Protein AF-W6KY19-F1 (afdb_monomer)

Mean predicted aligned error: 22.1 Å

Secondary structure (DSSP, 8-state):
--------PPP-----HHHHHHHHHHHHHHHHHHHHHHHHHHHHHHHHHHHHHHHHHHHHHHHHHHHHHHHHHHHHHHHHHHHHHHHHHHHHHHHHHHHHHHHHHHHHHHHHHHHHHHHHHHHHHHHHHHHHHHHHHHHHHHHHHHHHHHHHHHHHHHHHHHHHHHHHHHHHHHHHHHHHHHTTS--------------PPP---------------PPPPP-------PPPP-------------------------------TTSSHHHHHHHHHHHHHHHHHHHHHHTT----------------------------------------------------------------------------------PPPP--------------------------------PPPP----HHHHHHHHHHHHHHHHHHHHHHHHHHHHTT-TTS-HHHHHHHHHHHHHHHHHHHHHHHHHHHHHHHHHHHHHHHHHHHHHHHHHHHHHHHHHHHHHHHH--

Nearest PDB structures (foldseek):
  5xg2-assembly1_A  TM=6.863E-01  e=1.486E+00  Pyrococcus yayanosii CH1
  7aqo-assembly1_J  TM=6.180E-01  e=1.079E+00  Saccharomyces cerevisiae S288C
  8q72-assembly1_B  TM=9.058E-01  e=6.473E+00  Escherichia coli
  3j96-assembly1_M  TM=3.853E-01  e=3.203E+00  Rattus norvegicus

Solvent-accessible surface area (backbone atoms only — not comparable to full-atom values): 34194 Å² total; per-residue (Å²): 141,86,78,92,77,81,93,74,84,81,78,87,70,89,70,60,68,67,60,53,51,53,53,50,51,50,52,52,50,53,49,50,52,50,52,51,53,52,51,52,52,51,49,53,50,52,52,51,52,51,52,51,52,53,50,50,54,51,51,50,52,50,52,52,50,52,53,50,51,53,52,50,51,53,51,51,53,51,51,51,51,50,50,55,51,49,53,52,51,53,50,51,50,52,49,53,55,48,51,53,50,51,50,54,48,51,54,50,51,54,50,50,54,54,51,52,52,53,48,54,50,51,54,48,51,52,52,50,50,56,48,50,54,51,52,49,54,50,51,52,52,52,52,50,53,52,53,47,52,53,50,52,53,54,49,51,52,50,50,55,50,50,52,52,51,52,54,52,49,52,51,53,52,50,50,52,52,50,55,61,56,56,75,74,65,86,85,89,86,88,85,77,90,83,87,88,79,94,72,83,76,78,78,78,75,71,81,73,76,74,75,74,78,77,80,74,80,72,79,79,71,86,80,73,79,80,76,79,82,73,80,84,80,88,77,76,88,79,79,81,79,80,84,84,87,78,89,85,79,90,82,80,87,81,88,75,90,79,92,78,82,90,76,80,91,75,75,54,58,67,56,51,49,53,53,50,51,59,54,56,70,48,48,65,55,55,52,36,61,75,66,72,56,78,79,84,75,74,79,81,76,83,77,91,77,89,82,88,89,86,85,91,84,89,87,83,89,87,85,89,84,86,89,88,89,84,84,88,86,88,86,85,90,85,90,81,89,86,85,87,85,88,86,82,89,83,87,82,84,86,87,86,89,83,90,82,88,83,89,81,90,82,85,83,88,78,89,79,82,91,86,80,91,77,85,83,80,82,87,81,89,79,92,75,91,80,87,82,87,82,91,80,86,86,82,88,83,90,82,81,89,80,92,75,94,68,85,81,67,86,73,77,76,74,84,82,83,49,70,68,61,53,51,51,52,51,49,52,51,49,52,54,44,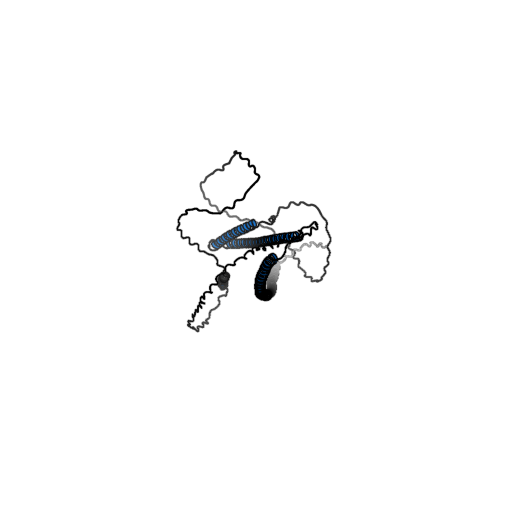52,52,50,52,50,54,44,50,52,42,56,54,44,62,72,41,91,85,50,64,52,66,62,41,53,51,51,44,55,54,49,50,57,50,46,53,55,50,51,52,51,44,53,52,51,50,53,52,49,51,52,50,52,51,51,52,52,52,53,52,51,53,56,47,52,52,51,53,49,54,49,51,52,50,52,51,52,52,52,55,48,61,74,68,58,131

Radius of gyration: 62.79 Å; Cα contacts (8 Å, |Δi|>4): 42; chains: 1; bounding box: 159×84×212 Å

Structure (mmCIF, N/CA/C/O backbone):
data_AF-W6KY19-F1
#
_entry.id   AF-W6KY19-F1
#
loop_
_atom_site.group_PDB
_atom_site.id
_atom_site.type_symbol
_atom_site.label_atom_id
_atom_site.label_alt_id
_atom_site.label_comp_id
_atom_site.label_asym_id
_atom_site.label_entity_id
_atom_site.label_seq_id
_atom_site.pdbx_PDB_ins_code
_atom_site.Cartn_x
_atom_site.Cartn_y
_atom_site.Cartn_z
_atom_site.occupancy
_atom_site.B_iso_or_equiv
_atom_site.auth_seq_id
_atom_site.auth_comp_id
_atom_site.auth_asym_id
_atom_site.auth_atom_id
_atom_site.pdbx_PDB_model_num
ATOM 1 N N . MET A 1 1 ? 85.596 5.664 -49.144 1.00 41.06 1 MET A N 1
ATOM 2 C CA . MET A 1 1 ? 85.785 4.363 -49.823 1.00 41.06 1 MET A CA 1
ATOM 3 C C . MET A 1 1 ? 84.733 4.260 -50.902 1.00 41.06 1 MET A C 1
ATOM 5 O O . MET A 1 1 ? 83.583 4.473 -50.563 1.00 41.06 1 MET A O 1
ATOM 9 N N . SER A 1 2 ? 84.958 3.996 -52.175 1.00 38.09 2 SER A N 1
ATOM 10 C CA . SER A 1 2 ? 86.095 3.784 -53.085 1.00 38.09 2 SER A CA 1
ATOM 11 C C . SER A 1 2 ? 85.360 3.776 -54.453 1.00 38.09 2 SER A C 1
ATOM 13 O O . SER A 1 2 ? 84.241 3.285 -54.511 1.00 38.09 2 SER A O 1
ATOM 15 N N . SER A 1 3 ? 85.767 4.368 -55.565 1.00 40.44 3 SER A N 1
ATOM 16 C CA . SER A 1 3 ? 87.090 4.575 -56.118 1.00 40.44 3 SER A CA 1
ATOM 17 C C . SER A 1 3 ? 87.011 5.669 -57.183 1.00 40.44 3 SER A C 1
ATOM 19 O O . SER A 1 3 ? 86.040 5.770 -57.930 1.00 40.44 3 SER A O 1
ATOM 21 N N . VAL A 1 4 ? 88.089 6.439 -57.262 1.00 53.94 4 VAL A N 1
ATOM 22 C CA . VAL A 1 4 ? 88.536 7.168 -58.451 1.00 53.94 4 VAL A CA 1
ATOM 23 C C . VAL A 1 4 ? 88.621 6.188 -59.626 1.00 53.94 4 VAL A C 1
ATOM 25 O O . VAL A 1 4 ? 89.247 5.144 -59.475 1.00 53.94 4 VAL A O 1
ATOM 28 N N . ASN A 1 5 ? 88.025 6.512 -60.776 1.00 44.50 5 ASN A N 1
ATOM 29 C CA . ASN A 1 5 ? 88.327 5.840 -62.040 1.00 44.50 5 ASN A CA 1
ATOM 30 C C . ASN A 1 5 ? 88.237 6.827 -63.216 1.00 44.50 5 ASN A C 1
ATOM 32 O O . ASN A 1 5 ? 87.161 7.207 -63.660 1.00 44.50 5 ASN A O 1
ATOM 36 N N . SER A 1 6 ? 89.424 7.230 -63.672 1.00 44.03 6 SER A N 1
ATOM 37 C CA . SER A 1 6 ? 89.871 7.153 -65.068 1.00 44.03 6 SER A CA 1
ATOM 38 C C . SER A 1 6 ? 88.976 7.767 -66.151 1.00 44.03 6 SER A C 1
ATOM 40 O O . SER A 1 6 ? 88.195 7.079 -66.805 1.00 44.03 6 SER A O 1
ATOM 42 N N . ASN A 1 7 ? 89.225 9.048 -66.440 1.00 48.41 7 ASN A N 1
ATOM 43 C CA . ASN A 1 7 ? 88.909 9.670 -67.725 1.00 48.41 7 ASN A CA 1
ATOM 44 C C . ASN A 1 7 ? 89.622 8.909 -68.857 1.00 48.41 7 ASN A C 1
ATOM 46 O O . ASN A 1 7 ? 90.838 9.017 -69.011 1.00 48.41 7 ASN A O 1
ATOM 50 N N . SER A 1 8 ? 88.856 8.158 -69.647 1.00 47.75 8 SER A N 1
ATOM 51 C CA . SER A 1 8 ? 89.265 7.649 -70.956 1.00 47.75 8 SER A CA 1
ATOM 52 C C . SER A 1 8 ? 88.534 8.453 -72.031 1.00 47.75 8 SER A C 1
ATOM 54 O O . SER A 1 8 ? 87.312 8.574 -72.030 1.00 47.75 8 SER A O 1
ATOM 56 N N . THR A 1 9 ? 89.309 9.080 -72.907 1.00 47.78 9 THR A N 1
ATOM 57 C CA . THR A 1 9 ? 88.851 9.829 -74.078 1.00 47.78 9 THR A CA 1
ATOM 58 C C . THR A 1 9 ? 88.222 8.872 -75.100 1.00 47.78 9 THR A C 1
ATOM 60 O O . THR A 1 9 ? 88.868 7.890 -75.474 1.00 47.78 9 THR A O 1
ATOM 63 N N . PRO A 1 10 ? 86.990 9.124 -75.581 1.00 53.34 10 PRO A N 1
ATOM 64 C CA . PRO A 1 10 ? 86.347 8.261 -76.560 1.00 53.34 10 PRO A CA 1
ATOM 65 C C . PRO A 1 10 ? 86.959 8.498 -77.943 1.00 53.34 10 PRO A C 1
ATOM 67 O O . PRO A 1 10 ? 86.952 9.606 -78.478 1.00 53.34 10 PRO A O 1
ATOM 70 N N . SER A 1 11 ? 87.492 7.435 -78.533 1.00 43.56 11 SER A N 1
ATOM 71 C CA . SER A 1 11 ? 87.758 7.365 -79.965 1.00 43.56 11 SER A CA 1
ATOM 72 C C . SER A 1 11 ? 86.411 7.427 -80.693 1.00 43.56 11 SER A C 1
ATOM 74 O O . SER A 1 11 ? 85.545 6.582 -80.474 1.00 43.56 11 SER A O 1
ATOM 76 N N . HIS A 1 12 ? 86.216 8.451 -81.529 1.00 54.09 12 HIS A N 1
ATOM 77 C CA . HIS A 1 12 ? 85.042 8.609 -82.391 1.00 54.09 12 HIS A CA 1
ATOM 78 C C . HIS A 1 12 ? 85.000 7.485 -83.438 1.00 54.09 12 HIS A C 1
ATOM 80 O O . HIS A 1 12 ? 8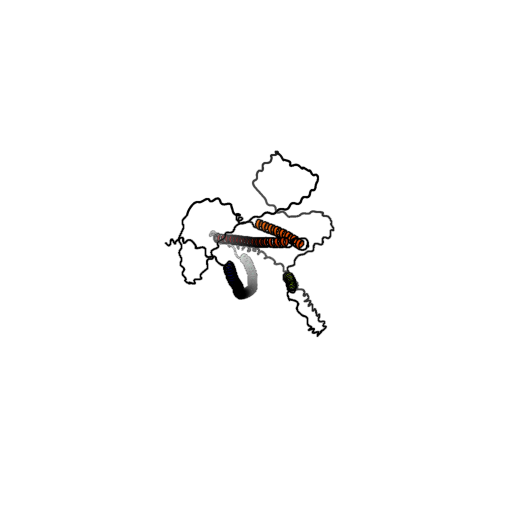5.475 7.626 -84.561 1.00 54.09 12 HIS A O 1
ATOM 86 N N . SER A 1 13 ? 84.431 6.349 -83.041 1.00 50.03 13 SER A N 1
ATOM 87 C CA . SER A 1 13 ? 83.858 5.364 -83.951 1.00 50.03 13 SER A CA 1
ATOM 88 C C . SER A 1 13 ? 82.675 6.018 -84.672 1.00 50.03 13 SER A C 1
ATOM 90 O O . SER A 1 13 ? 81.789 6.574 -84.021 1.00 50.03 13 SER A O 1
ATOM 92 N N . THR A 1 14 ? 82.659 5.998 -86.005 1.00 56.50 14 THR A N 1
ATOM 93 C CA . THR A 1 14 ? 81.477 6.335 -86.813 1.00 56.50 14 THR A CA 1
ATOM 94 C C . THR A 1 14 ? 80.406 5.271 -86.568 1.00 56.50 14 THR A C 1
ATOM 96 O O . THR A 1 14 ? 80.317 4.289 -87.302 1.00 56.50 14 THR A O 1
ATOM 99 N N . VAL A 1 15 ? 79.651 5.423 -85.479 1.00 59.41 15 VAL A N 1
ATOM 100 C CA . VAL A 1 15 ? 78.511 4.561 -85.157 1.00 59.41 15 VAL A CA 1
ATOM 101 C C . VAL A 1 15 ? 77.422 4.824 -86.193 1.00 59.41 15 VAL A C 1
ATOM 103 O O . VAL A 1 15 ? 77.078 5.972 -86.466 1.00 59.41 15 VAL A O 1
ATOM 106 N N . ASP A 1 16 ? 76.918 3.751 -86.797 1.00 76.88 16 ASP A N 1
ATOM 107 C CA . ASP A 1 16 ? 75.827 3.796 -87.764 1.00 76.88 16 ASP A CA 1
ATOM 108 C C . ASP A 1 16 ? 74.540 4.298 -87.068 1.00 76.88 16 ASP A C 1
ATOM 110 O O . ASP A 1 16 ? 74.047 3.625 -86.153 1.00 76.88 16 ASP A O 1
ATOM 114 N N . PRO A 1 17 ? 73.980 5.463 -87.449 1.00 84.44 17 PRO A N 1
ATOM 115 C CA . PRO A 1 17 ? 72.833 6.077 -86.769 1.00 84.44 17 PRO A CA 1
ATOM 116 C C . PRO A 1 17 ? 71.576 5.193 -86.759 1.00 84.44 17 PRO A C 1
ATOM 118 O O . PRO A 1 17 ? 70.728 5.327 -85.874 1.00 84.44 17 PRO A O 1
ATOM 121 N N . LEU A 1 18 ? 71.450 4.255 -87.705 1.00 88.50 18 LEU A N 1
ATOM 122 C CA . LEU A 1 18 ? 70.349 3.289 -87.715 1.00 88.50 18 LEU A CA 1
ATOM 123 C C . LEU A 1 18 ? 70.457 2.282 -86.563 1.00 88.50 18 LEU A C 1
ATOM 125 O O . LEU A 1 18 ? 69.445 1.929 -85.956 1.00 88.50 18 LEU A O 1
ATOM 129 N N . SER A 1 19 ? 71.674 1.855 -86.214 1.00 88.44 19 SER A N 1
ATOM 130 C CA . SER A 1 19 ? 71.900 0.940 -85.091 1.00 88.44 19 SER A CA 1
ATOM 131 C C . SER A 1 19 ? 71.541 1.590 -83.753 1.00 88.44 19 SER A C 1
ATOM 133 O O . SER A 1 19 ? 70.992 0.924 -82.875 1.00 88.44 19 SER A O 1
ATOM 135 N N . GLU A 1 20 ? 71.825 2.883 -83.590 1.00 90.50 20 GLU A N 1
ATOM 136 C CA . GLU A 1 20 ? 71.476 3.636 -82.381 1.00 90.50 20 GLU A CA 1
ATOM 137 C C . GLU A 1 20 ? 69.956 3.805 -82.239 1.00 90.50 20 GLU A C 1
ATOM 139 O O . GLU A 1 20 ? 69.402 3.589 -81.159 1.00 90.50 20 GLU A O 1
ATOM 144 N N . LEU A 1 21 ? 69.253 4.101 -83.338 1.00 92.75 21 LEU A N 1
ATOM 145 C CA . LEU A 1 21 ? 67.792 4.191 -83.338 1.00 92.75 21 LEU A CA 1
ATOM 146 C C . LEU A 1 21 ? 67.136 2.842 -83.014 1.00 92.75 21 LEU A C 1
ATOM 148 O O . LEU A 1 21 ? 66.199 2.800 -82.217 1.00 92.75 21 LEU A O 1
ATOM 152 N N . HIS A 1 22 ? 67.649 1.736 -83.563 1.00 94.56 22 HIS A N 1
ATOM 153 C CA . HIS A 1 22 ? 67.177 0.393 -83.216 1.00 94.56 22 HIS A CA 1
ATOM 154 C C . HIS A 1 22 ? 67.435 0.037 -81.747 1.00 94.56 22 HIS A C 1
ATOM 156 O O . HIS A 1 22 ? 66.554 -0.531 -81.102 1.00 94.56 22 HIS A O 1
ATOM 162 N N . ALA A 1 23 ? 68.602 0.388 -81.197 1.00 93.31 23 ALA A N 1
ATOM 163 C CA . ALA A 1 23 ? 68.895 0.188 -79.779 1.00 93.31 23 ALA A CA 1
ATOM 164 C C . ALA A 1 23 ? 67.945 1.000 -78.884 1.00 93.31 23 ALA A C 1
ATOM 166 O O . ALA A 1 23 ? 67.423 0.480 -77.900 1.00 93.31 23 ALA A O 1
ATOM 167 N N . ARG A 1 24 ? 67.653 2.251 -79.261 1.00 95.81 24 ARG A N 1
ATOM 168 C CA . ARG A 1 24 ? 66.701 3.104 -78.542 1.00 95.81 24 ARG A CA 1
ATOM 169 C C . ARG A 1 24 ? 65.267 2.586 -78.625 1.00 95.81 24 ARG A C 1
ATOM 171 O O . ARG A 1 24 ? 64.552 2.656 -77.633 1.00 95.81 24 ARG A O 1
ATOM 178 N N . LEU A 1 25 ? 64.848 2.064 -79.777 1.00 97.12 25 LEU A N 1
ATOM 179 C CA . LEU A 1 25 ? 63.514 1.490 -79.949 1.00 97.12 25 LEU A CA 1
ATOM 180 C C . LEU A 1 25 ? 63.333 0.255 -79.058 1.00 97.12 25 LEU A C 1
ATOM 182 O O . LEU A 1 25 ? 62.350 0.198 -78.329 1.00 97.12 25 LEU A O 1
ATOM 186 N N . ARG A 1 26 ? 64.326 -0.645 -79.007 1.00 96.69 26 ARG A N 1
ATOM 187 C CA . ARG A 1 26 ? 64.324 -1.777 -78.062 1.00 96.69 26 ARG A CA 1
ATOM 188 C C . ARG A 1 26 ? 64.304 -1.321 -76.604 1.00 96.69 26 ARG A C 1
ATOM 190 O O . ARG A 1 26 ? 63.523 -1.836 -75.824 1.00 96.69 26 ARG A O 1
ATOM 197 N N . SER A 1 27 ? 65.094 -0.306 -76.248 1.00 96.19 27 SER A N 1
ATOM 198 C CA . SER A 1 27 ? 65.073 0.261 -74.891 1.00 96.19 27 SER A CA 1
ATOM 199 C C . SER A 1 27 ? 63.694 0.812 -74.511 1.00 96.19 27 SER A C 1
ATOM 201 O O . SER A 1 27 ? 63.270 0.653 -73.372 1.00 96.19 27 SER A O 1
ATOM 203 N N . LEU A 1 28 ? 62.987 1.461 -75.442 1.00 97.19 28 LEU A N 1
ATOM 204 C CA . LEU A 1 28 ? 61.625 1.950 -75.208 1.00 97.19 28 LEU A CA 1
ATOM 205 C C . LEU A 1 28 ? 60.605 0.806 -75.123 1.00 97.19 28 LEU A C 1
ATOM 207 O O . LEU A 1 28 ? 59.647 0.907 -74.358 1.00 97.19 28 LEU A O 1
ATOM 211 N N . GLU A 1 29 ? 60.794 -0.268 -75.890 1.00 97.81 29 GLU A N 1
ATOM 212 C CA . GLU A 1 29 ? 59.997 -1.494 -75.775 1.00 97.81 29 GLU A CA 1
ATOM 213 C C . GLU A 1 29 ? 60.194 -2.147 -74.399 1.00 97.81 29 GLU A C 1
ATOM 215 O O . GLU A 1 29 ? 59.203 -2.393 -73.712 1.00 97.81 29 GLU A O 1
ATOM 220 N N . ASP A 1 30 ? 61.440 -2.310 -73.943 1.00 96.75 30 ASP A N 1
ATOM 221 C CA . ASP A 1 30 ? 61.782 -2.845 -72.618 1.00 96.75 30 ASP A CA 1
ATOM 222 C C . ASP A 1 30 ? 61.196 -1.978 -71.484 1.00 96.75 30 ASP A C 1
ATOM 224 O O . ASP A 1 30 ? 60.625 -2.490 -70.516 1.00 96.75 30 ASP A O 1
ATOM 228 N N . GLU A 1 31 ? 61.282 -0.646 -71.600 1.00 97.25 31 GLU A N 1
ATOM 229 C CA . GLU A 1 31 ? 60.652 0.282 -70.653 1.00 97.25 31 GLU A CA 1
ATOM 230 C C . GLU A 1 31 ? 59.127 0.137 -70.648 1.00 97.25 31 GLU A C 1
ATOM 232 O O . GLU A 1 31 ? 58.510 0.099 -69.581 1.00 97.25 31 GLU A O 1
ATOM 237 N N . ASN A 1 32 ? 58.497 0.027 -71.820 1.00 97.62 32 ASN A N 1
ATOM 238 C CA . ASN A 1 32 ? 57.055 -0.179 -71.931 1.00 97.62 32 ASN A CA 1
ATOM 239 C C . ASN A 1 32 ? 56.634 -1.517 -71.298 1.00 97.62 32 ASN A C 1
ATOM 241 O O . ASN A 1 32 ? 55.664 -1.564 -70.539 1.00 97.62 32 ASN A O 1
ATOM 245 N N . GLU A 1 33 ? 57.378 -2.600 -71.534 1.00 97.69 33 GLU A N 1
ATOM 246 C CA . GLU A 1 33 ? 57.168 -3.882 -70.856 1.00 97.69 33 GLU A CA 1
ATOM 247 C C . GLU A 1 33 ? 57.294 -3.745 -69.335 1.00 97.69 33 GLU A C 1
ATOM 249 O O . GLU A 1 33 ? 56.422 -4.220 -68.600 1.00 97.69 33 GLU A O 1
ATOM 254 N N . TYR A 1 34 ? 58.312 -3.032 -68.847 1.00 97.75 34 TYR A N 1
ATOM 255 C CA . TYR A 1 34 ? 58.482 -2.747 -67.424 1.00 97.75 34 TYR A CA 1
ATOM 256 C C . TYR A 1 34 ? 57.296 -1.961 -66.840 1.00 97.75 34 TYR A C 1
ATOM 258 O O . TYR A 1 34 ? 56.757 -2.348 -65.798 1.00 97.75 34 TYR A O 1
ATOM 266 N N . TYR A 1 35 ? 56.827 -0.903 -67.509 1.00 98.19 35 TYR A N 1
ATOM 267 C CA . TYR A 1 35 ? 55.655 -0.139 -67.068 1.00 98.19 35 TYR A CA 1
ATOM 268 C C . TYR A 1 35 ? 54.378 -0.985 -67.074 1.00 98.19 35 TYR A C 1
ATOM 270 O O . TYR A 1 35 ? 53.565 -0.866 -66.154 1.00 98.19 35 TYR A O 1
ATOM 278 N N . ASN A 1 36 ? 54.208 -1.881 -68.048 1.00 97.62 36 ASN A N 1
ATOM 279 C CA . ASN A 1 36 ? 53.081 -2.811 -68.082 1.00 97.62 36 ASN A CA 1
ATOM 280 C C . ASN A 1 36 ? 53.140 -3.821 -66.927 1.00 97.62 36 ASN A C 1
ATOM 282 O O . ASN A 1 36 ? 52.125 -4.052 -66.265 1.00 97.62 36 ASN A O 1
ATOM 286 N N . GLN A 1 37 ? 54.322 -4.360 -66.609 1.00 98.00 37 GLN A N 1
ATOM 287 C CA . GLN A 1 37 ? 54.516 -5.219 -65.436 1.00 98.00 37 GLN A CA 1
ATOM 288 C C . GLN A 1 37 ? 54.243 -4.467 -64.127 1.00 98.00 37 GLN A C 1
ATOM 290 O O . GLN A 1 37 ? 53.578 -4.998 -63.234 1.00 98.00 37 GLN A O 1
ATOM 295 N N . LEU A 1 38 ? 54.716 -3.224 -64.004 1.00 98.19 38 LEU A N 1
ATOM 296 C CA . LEU A 1 38 ? 54.469 -2.384 -62.833 1.00 98.19 38 LEU A CA 1
ATOM 297 C C . LEU A 1 38 ? 52.975 -2.081 -62.671 1.00 98.19 38 LEU A C 1
ATOM 299 O O . LEU A 1 38 ? 52.441 -2.198 -61.568 1.00 98.19 38 LEU A O 1
ATOM 303 N N . LYS A 1 39 ? 52.283 -1.764 -63.771 1.00 98.00 39 LYS A N 1
ATOM 304 C CA . LYS A 1 39 ? 50.832 -1.554 -63.797 1.00 98.00 39 LYS A CA 1
ATOM 305 C C . LYS A 1 39 ? 50.075 -2.808 -63.362 1.00 98.00 39 LYS A C 1
ATOM 307 O O . LYS A 1 39 ? 49.185 -2.698 -62.523 1.00 98.00 39 LYS A O 1
ATOM 312 N N . ALA A 1 40 ? 50.451 -3.984 -63.865 1.00 98.00 40 ALA A N 1
ATOM 313 C CA . ALA A 1 40 ? 49.842 -5.252 -63.467 1.00 98.00 40 ALA A CA 1
ATOM 314 C C . ALA A 1 40 ? 50.061 -5.548 -61.972 1.00 98.00 40 ALA A C 1
ATOM 316 O O . ALA A 1 40 ? 49.120 -5.897 -61.262 1.00 98.00 40 ALA A O 1
ATOM 317 N N . ARG A 1 41 ? 51.279 -5.331 -61.449 1.00 98.31 41 ARG A N 1
ATOM 318 C CA . ARG A 1 41 ? 51.562 -5.468 -60.008 1.00 98.31 41 ARG A CA 1
ATOM 319 C C . ARG A 1 41 ? 50.734 -4.497 -59.167 1.00 98.31 41 ARG A C 1
ATOM 321 O O . ARG A 1 41 ? 50.198 -4.901 -58.139 1.00 98.31 41 ARG A O 1
ATOM 328 N N . ALA A 1 42 ? 50.600 -3.245 -59.603 1.00 97.69 42 ALA A N 1
ATOM 329 C CA . ALA A 1 42 ? 49.786 -2.247 -58.915 1.00 97.69 42 ALA A CA 1
ATOM 330 C C . ALA A 1 42 ? 48.293 -2.615 -58.923 1.00 97.69 42 ALA A C 1
ATOM 332 O O . ALA A 1 42 ? 47.630 -2.483 -57.897 1.00 97.69 42 ALA A O 1
ATOM 333 N N . GLN A 1 43 ? 47.766 -3.122 -60.042 1.00 98.12 43 GLN A N 1
ATOM 334 C CA . GLN A 1 43 ? 46.386 -3.609 -60.133 1.00 98.12 43 GLN A CA 1
ATOM 335 C C . GLN A 1 43 ? 46.142 -4.794 -59.194 1.00 98.12 43 GLN A C 1
ATOM 337 O O . GLN A 1 43 ? 45.211 -4.739 -58.395 1.00 98.12 43 GLN A O 1
ATOM 342 N N . ASN A 1 44 ? 47.029 -5.793 -59.193 1.00 98.12 44 ASN A N 1
ATOM 343 C CA . ASN A 1 44 ? 46.933 -6.938 -58.284 1.00 98.12 44 ASN A CA 1
ATOM 344 C C . ASN A 1 44 ? 46.992 -6.509 -56.807 1.00 98.12 44 ASN A C 1
ATOM 346 O O . ASN A 1 44 ? 46.235 -7.016 -55.983 1.00 98.12 44 ASN A O 1
ATOM 350 N N . ALA A 1 45 ? 47.856 -5.546 -56.462 1.00 97.62 45 ALA A N 1
ATOM 351 C CA . ALA A 1 45 ? 47.923 -4.998 -55.108 1.00 97.62 45 ALA A CA 1
ATOM 352 C C . ALA A 1 45 ? 46.620 -4.277 -54.719 1.00 97.62 45 ALA A C 1
ATOM 354 O O . ALA A 1 45 ? 46.099 -4.488 -53.624 1.00 97.62 45 ALA A O 1
ATOM 355 N N . LEU A 1 46 ? 46.049 -3.468 -55.618 1.00 98.12 46 LEU A N 1
ATOM 356 C CA . LEU A 1 46 ? 44.762 -2.803 -55.390 1.00 98.12 46 LEU A CA 1
ATOM 357 C C . LEU A 1 46 ? 43.614 -3.804 -55.226 1.00 98.12 46 LEU A C 1
ATOM 359 O O . LEU A 1 46 ? 42.749 -3.603 -54.375 1.00 98.12 46 LEU A O 1
ATOM 363 N N . GLU A 1 47 ? 43.596 -4.876 -56.013 1.00 98.31 47 GLU A N 1
ATOM 364 C CA . GLU A 1 47 ? 42.601 -5.943 -55.897 1.00 98.31 47 GLU A CA 1
ATOM 365 C C . GLU A 1 47 ? 42.741 -6.712 -54.581 1.00 98.31 47 GLU A C 1
ATOM 367 O O . GLU A 1 47 ? 41.740 -6.892 -53.889 1.00 98.31 47 GLU A O 1
ATOM 372 N N . SER A 1 48 ? 43.969 -7.048 -54.170 1.00 98.00 48 SER A N 1
ATOM 373 C CA . SER A 1 48 ? 44.249 -7.652 -52.859 1.00 98.00 48 SER A CA 1
ATOM 374 C C . SER A 1 48 ? 43.775 -6.758 -51.709 1.00 98.00 48 SER A C 1
ATOM 376 O O . SER A 1 48 ? 43.106 -7.220 -50.786 1.00 98.00 48 SER A O 1
ATOM 378 N N . HIS A 1 49 ? 44.050 -5.452 -51.769 1.00 98.25 49 HIS A N 1
ATOM 379 C CA . HIS A 1 49 ? 43.577 -4.513 -50.750 1.00 98.25 49 HIS A CA 1
ATOM 380 C C . HIS A 1 49 ? 42.049 -4.382 -50.734 1.00 98.25 49 HIS A C 1
ATOM 382 O O . HIS A 1 49 ? 41.453 -4.254 -49.663 1.00 98.25 49 HIS A O 1
ATOM 388 N N . ARG A 1 50 ? 41.392 -4.442 -51.900 1.00 98.44 50 ARG A N 1
ATOM 389 C CA . ARG A 1 50 ? 39.925 -4.470 -51.984 1.00 98.44 50 ARG A CA 1
ATOM 390 C C . ARG A 1 50 ? 39.361 -5.734 -51.340 1.00 98.44 50 ARG A C 1
ATOM 392 O O . ARG A 1 50 ? 38.422 -5.616 -50.554 1.00 98.44 50 ARG A O 1
ATOM 399 N N . SER A 1 51 ? 39.933 -6.911 -51.609 1.00 98.25 51 SER A N 1
ATOM 400 C CA . SER A 1 51 ? 39.491 -8.151 -50.960 1.00 98.25 51 SER A CA 1
ATOM 401 C C . SER A 1 51 ? 39.701 -8.107 -49.446 1.00 98.25 51 SER A C 1
ATOM 403 O O . SER A 1 51 ? 38.771 -8.425 -48.702 1.00 98.25 51 SER A O 1
ATOM 405 N N . ASP A 1 52 ? 40.849 -7.616 -48.974 1.00 98.00 52 ASP A N 1
ATOM 406 C CA . ASP A 1 52 ? 41.136 -7.496 -47.539 1.00 98.00 52 ASP A CA 1
ATOM 407 C C . ASP A 1 52 ? 40.156 -6.549 -46.839 1.00 98.00 52 ASP A C 1
ATOM 409 O O . ASP A 1 52 ? 39.625 -6.877 -45.776 1.00 98.00 52 ASP A O 1
ATOM 413 N N . LEU A 1 53 ? 39.845 -5.403 -47.454 1.00 98.31 53 LEU A N 1
ATOM 414 C CA . LEU A 1 53 ? 38.873 -4.455 -46.914 1.00 98.31 53 LEU A CA 1
ATOM 415 C C . LEU A 1 53 ? 37.474 -5.077 -46.819 1.00 98.31 53 LEU A C 1
ATOM 417 O O . LEU A 1 53 ? 36.807 -4.924 -45.795 1.00 98.31 53 LEU A O 1
ATOM 421 N N . THR A 1 54 ? 37.033 -5.812 -47.845 1.00 98.12 54 THR A N 1
ATOM 422 C CA . THR A 1 54 ? 35.730 -6.497 -47.799 1.00 98.12 54 THR A CA 1
ATOM 423 C C . THR A 1 54 ? 35.683 -7.574 -46.716 1.00 98.12 54 THR A C 1
ATOM 425 O O . THR A 1 54 ? 34.684 -7.675 -46.003 1.00 98.12 54 THR A O 1
ATOM 428 N N . LEU A 1 55 ? 36.770 -8.329 -46.525 1.00 98.12 55 LEU A N 1
ATOM 429 C CA . LEU A 1 55 ? 36.873 -9.333 -45.468 1.00 98.12 55 LEU A CA 1
ATOM 430 C C . LEU A 1 55 ? 36.855 -8.690 -44.076 1.00 98.12 55 LEU A C 1
ATOM 432 O O . LEU A 1 55 ? 36.176 -9.191 -43.180 1.00 98.12 55 LEU A O 1
ATOM 436 N N . LEU A 1 56 ? 37.568 -7.577 -43.881 1.00 98.12 56 LEU A N 1
ATOM 437 C CA . LEU A 1 56 ? 37.553 -6.833 -42.619 1.00 98.12 56 LEU A CA 1
ATOM 438 C C . LEU A 1 56 ? 36.155 -6.299 -42.301 1.00 98.12 56 LEU A C 1
ATOM 440 O O . LEU A 1 56 ? 35.685 -6.487 -41.182 1.00 98.12 56 LEU A O 1
ATOM 444 N N . GLN A 1 57 ? 35.451 -5.739 -43.287 1.00 98.31 57 GLN A N 1
ATOM 445 C CA . GLN A 1 57 ? 34.065 -5.289 -43.117 1.00 98.31 57 GLN A CA 1
ATOM 446 C C . GLN A 1 57 ? 33.115 -6.445 -42.770 1.00 98.31 57 GLN A C 1
ATOM 448 O O . GLN A 1 57 ? 32.216 -6.287 -41.946 1.00 98.31 57 GLN A O 1
ATOM 453 N N . GLN A 1 58 ? 33.299 -7.625 -43.370 1.00 98.12 58 GLN A N 1
ATOM 454 C CA . GLN A 1 58 ? 32.516 -8.815 -43.020 1.00 98.12 58 GLN A CA 1
ATOM 455 C C . GLN A 1 58 ? 32.805 -9.289 -41.591 1.00 98.12 58 GLN A C 1
ATOM 457 O O . GLN A 1 58 ? 31.869 -9.580 -40.848 1.00 98.12 58 GLN A O 1
ATOM 462 N N . LYS A 1 59 ? 34.080 -9.323 -41.180 1.00 98.38 59 LYS A N 1
ATOM 463 C CA . LYS A 1 59 ? 34.477 -9.672 -39.807 1.00 98.38 59 LYS A CA 1
ATOM 464 C C . LYS A 1 59 ? 33.925 -8.679 -38.789 1.00 98.38 59 LYS A C 1
ATOM 466 O O . LYS A 1 59 ? 33.425 -9.098 -37.753 1.00 98.38 59 LYS A O 1
ATOM 471 N N . GLU A 1 60 ? 33.962 -7.387 -39.097 1.00 98.25 60 GLU A N 1
ATOM 472 C CA . GLU A 1 60 ? 33.383 -6.338 -38.259 1.00 98.25 60 GLU A CA 1
ATOM 473 C C . GLU A 1 60 ? 31.872 -6.548 -38.073 1.00 98.25 60 GLU A C 1
ATOM 475 O O . GLU A 1 60 ? 31.392 -6.592 -36.940 1.00 98.25 60 GLU A O 1
ATOM 480 N N . ARG A 1 61 ? 31.127 -6.795 -39.161 1.00 97.94 61 ARG A N 1
ATOM 481 C CA . ARG A 1 61 ? 29.692 -7.130 -39.087 1.00 97.94 61 ARG A CA 1
ATOM 482 C C . ARG A 1 61 ? 29.428 -8.389 -38.259 1.00 97.94 61 ARG A C 1
ATOM 484 O O . ARG A 1 61 ? 28.482 -8.400 -37.479 1.00 97.94 61 ARG A O 1
ATOM 491 N N . ALA A 1 62 ? 30.257 -9.424 -38.397 1.00 97.81 62 ALA A N 1
ATOM 492 C CA . ALA A 1 62 ? 30.122 -10.658 -37.625 1.00 97.81 62 ALA A CA 1
ATOM 493 C C . ALA A 1 62 ? 30.367 -10.436 -36.121 1.00 97.81 62 ALA A C 1
ATOM 495 O O . ALA A 1 62 ? 29.615 -10.953 -35.299 1.00 97.81 62 ALA A O 1
ATOM 496 N N . ILE A 1 63 ? 31.371 -9.628 -35.757 1.00 97.81 63 ILE A N 1
ATOM 497 C CA . ILE A 1 63 ? 31.644 -9.257 -34.359 1.00 97.81 63 ILE A CA 1
ATOM 498 C C . ILE A 1 63 ? 30.469 -8.466 -33.774 1.00 97.81 63 ILE A C 1
ATOM 500 O O . ILE A 1 63 ? 30.050 -8.736 -32.649 1.00 97.81 63 ILE A O 1
ATOM 504 N N . PHE A 1 64 ? 29.911 -7.512 -34.527 1.00 97.75 64 PHE A N 1
ATOM 505 C CA . PHE A 1 64 ? 28.748 -6.751 -34.071 1.00 97.75 64 PHE A CA 1
ATOM 506 C C . PHE A 1 64 ? 27.503 -7.624 -33.903 1.00 97.75 64 PHE A C 1
ATOM 508 O O . PHE A 1 64 ? 26.833 -7.496 -32.882 1.00 97.75 64 PHE A O 1
ATOM 515 N N . ALA A 1 65 ? 27.231 -8.535 -34.841 1.00 97.50 65 ALA A N 1
ATOM 516 C CA . ALA A 1 65 ? 26.114 -9.472 -34.734 1.00 97.50 65 ALA A CA 1
ATOM 517 C C . ALA A 1 65 ? 26.247 -10.380 -33.498 1.00 97.50 65 ALA A C 1
ATOM 519 O O . ALA A 1 65 ? 25.310 -10.479 -32.713 1.00 97.50 65 ALA A O 1
ATOM 520 N N . ALA A 1 66 ? 27.434 -10.954 -33.262 1.00 97.81 66 ALA A N 1
ATOM 521 C CA . ALA A 1 66 ? 27.689 -11.781 -32.081 1.00 97.81 66 ALA A CA 1
ATOM 522 C C . ALA A 1 66 ? 27.494 -10.997 -30.771 1.00 97.81 66 ALA A C 1
ATOM 524 O O . ALA A 1 66 ? 26.836 -11.469 -29.848 1.00 97.81 66 ALA A O 1
ATOM 525 N N . ARG A 1 67 ? 28.001 -9.758 -30.707 1.00 98.19 67 ARG A N 1
ATOM 526 C CA . ARG A 1 67 ? 27.819 -8.889 -29.536 1.00 98.19 67 ARG A CA 1
ATOM 527 C C . ARG A 1 67 ? 26.352 -8.516 -29.308 1.00 98.19 67 ARG A C 1
ATOM 529 O O . ARG A 1 67 ? 25.932 -8.373 -28.162 1.00 98.19 67 ARG A O 1
ATOM 536 N N . GLU A 1 68 ? 25.583 -8.306 -30.372 1.00 97.88 68 GLU A N 1
ATOM 537 C CA . GLU A 1 68 ? 24.150 -8.036 -30.265 1.00 97.88 68 GLU A CA 1
ATOM 538 C C . GLU A 1 68 ? 23.397 -9.252 -29.709 1.00 97.88 68 GLU A C 1
ATOM 540 O O . GLU A 1 68 ? 22.558 -9.093 -28.821 1.00 97.88 68 GLU A O 1
ATOM 545 N N . ASP A 1 69 ? 23.731 -10.459 -30.165 1.00 97.75 69 ASP A N 1
ATOM 546 C CA . ASP A 1 69 ? 23.138 -11.697 -29.656 1.00 97.75 69 ASP A CA 1
ATOM 547 C C . ASP A 1 69 ? 23.482 -11.940 -28.176 1.00 97.75 69 ASP A C 1
ATOM 549 O O . ASP A 1 69 ? 22.588 -12.269 -27.392 1.00 97.75 69 ASP A O 1
ATOM 553 N N . ASP A 1 70 ? 24.717 -11.658 -27.749 1.00 98.19 70 ASP A N 1
ATOM 554 C CA . ASP A 1 70 ? 25.105 -11.698 -26.330 1.00 98.19 70 ASP A CA 1
ATOM 555 C C . ASP A 1 70 ? 24.273 -10.723 -25.479 1.00 98.19 70 ASP A C 1
ATOM 557 O O . ASP A 1 70 ? 23.801 -11.068 -24.392 1.00 98.19 70 ASP A O 1
ATOM 561 N N . LEU A 1 71 ? 24.045 -9.499 -25.971 1.00 97.88 71 LEU A N 1
ATOM 562 C CA . LEU A 1 71 ? 23.207 -8.513 -25.281 1.00 97.88 71 LEU A CA 1
ATOM 563 C C . LEU A 1 71 ? 21.737 -8.949 -25.219 1.00 97.88 71 LEU A C 1
ATOM 565 O O . LEU A 1 71 ? 21.074 -8.720 -24.204 1.00 97.88 71 LEU A O 1
ATOM 569 N N . ARG A 1 72 ? 21.219 -9.600 -26.268 1.00 98.19 72 ARG A N 1
ATOM 570 C CA . ARG A 1 72 ? 19.862 -10.173 -26.269 1.00 98.19 72 ARG A CA 1
ATOM 571 C C . ARG A 1 72 ? 19.726 -11.289 -25.235 1.00 98.19 72 ARG A C 1
ATOM 573 O O . ARG A 1 72 ? 18.725 -11.310 -24.517 1.00 98.19 72 ARG A O 1
ATOM 580 N N . LEU A 1 73 ? 20.728 -12.163 -25.113 1.00 98.31 73 LEU A N 1
ATOM 581 C CA . LEU A 1 73 ? 20.761 -13.209 -24.088 1.00 98.31 73 LEU A CA 1
ATOM 582 C C . LEU A 1 73 ? 20.785 -12.608 -22.677 1.00 98.31 73 LEU A C 1
ATOM 584 O O . LEU A 1 73 ? 19.942 -12.963 -21.854 1.00 98.31 73 LEU A O 1
ATOM 588 N N . GLN A 1 74 ? 21.654 -11.626 -22.417 1.00 97.31 74 GLN A N 1
ATOM 589 C CA . GLN A 1 74 ? 21.710 -10.936 -21.120 1.00 97.31 74 GLN A CA 1
ATOM 590 C C . GLN A 1 74 ? 20.385 -10.249 -20.766 1.00 97.31 74 GLN A C 1
ATOM 592 O O . GLN A 1 74 ? 19.917 -10.331 -19.628 1.00 97.31 74 GLN A O 1
ATOM 597 N N . LEU A 1 75 ? 19.739 -9.596 -21.737 1.00 97.69 75 LEU A N 1
ATOM 598 C CA . LEU A 1 75 ? 18.425 -8.990 -21.535 1.00 97.69 75 LEU A CA 1
ATOM 599 C C . LEU A 1 75 ? 17.368 -10.051 -21.202 1.00 97.69 75 LEU A C 1
ATOM 601 O O . LEU A 1 75 ? 16.552 -9.850 -20.301 1.00 97.69 75 LEU A O 1
ATOM 605 N N . GLN A 1 76 ? 17.379 -11.187 -21.899 1.00 98.38 76 GLN A N 1
ATOM 606 C CA . GLN A 1 76 ? 16.454 -12.286 -21.639 1.00 98.38 76 GLN A CA 1
ATOM 607 C C . GLN A 1 76 ? 16.654 -12.876 -20.237 1.00 98.38 76 GLN A C 1
ATOM 609 O O . GLN A 1 76 ? 15.669 -13.092 -19.527 1.00 98.38 76 GLN A O 1
ATOM 614 N N . GLU A 1 77 ? 17.898 -13.088 -19.811 1.00 97.88 77 GLU A N 1
ATOM 615 C CA . GLU A 1 77 ? 18.236 -13.544 -18.459 1.00 97.88 77 GLU A CA 1
ATOM 616 C C . GLU A 1 77 ? 17.765 -12.550 -17.393 1.00 97.88 77 GLU A C 1
ATOM 618 O O . GLU A 1 77 ? 17.105 -12.945 -16.428 1.00 97.88 77 GLU A O 1
ATOM 623 N N . ALA A 1 78 ? 18.013 -11.251 -17.592 1.00 96.31 78 ALA A N 1
ATOM 624 C CA . ALA A 1 78 ? 17.557 -10.201 -16.684 1.00 96.31 78 ALA A CA 1
ATOM 625 C C . ALA A 1 78 ? 16.022 -10.150 -16.588 1.00 96.31 78 ALA A C 1
ATOM 627 O O . ALA A 1 78 ? 15.462 -10.036 -15.495 1.00 96.31 78 ALA A O 1
ATOM 628 N N . LEU A 1 79 ? 15.315 -10.297 -17.713 1.00 96.88 79 LEU A N 1
ATOM 629 C CA . LEU A 1 79 ? 13.853 -10.365 -17.731 1.00 96.88 79 LEU A CA 1
ATOM 630 C C . LEU A 1 79 ? 13.327 -11.616 -17.019 1.00 96.88 79 LEU A C 1
ATOM 632 O O . LEU A 1 79 ? 12.343 -11.526 -16.284 1.00 96.88 79 LEU A O 1
ATOM 636 N N . GLN A 1 80 ? 13.968 -12.774 -17.190 1.00 98.31 80 GLN A N 1
ATOM 637 C CA . GLN A 1 80 ? 13.606 -13.990 -16.457 1.00 98.31 80 GLN A CA 1
ATOM 638 C C . GLN A 1 80 ? 13.856 -13.850 -14.953 1.00 98.31 80 GLN A C 1
ATOM 640 O O . GLN A 1 80 ? 13.016 -14.263 -14.153 1.00 98.31 80 GLN A O 1
ATOM 645 N N . PHE A 1 81 ? 14.980 -13.248 -14.561 1.00 97.69 81 PHE A N 1
ATOM 646 C CA . PHE A 1 81 ? 15.283 -12.960 -13.163 1.00 97.69 81 PHE A CA 1
ATOM 647 C C . PHE A 1 81 ? 14.235 -12.025 -12.550 1.00 97.69 81 PHE A C 1
ATOM 649 O O . PHE A 1 81 ? 13.694 -12.331 -11.488 1.00 97.69 81 PHE A O 1
ATOM 656 N N . ASN A 1 82 ? 13.872 -10.946 -13.252 1.00 94.50 82 ASN A N 1
ATOM 657 C CA . ASN A 1 82 ? 12.824 -10.024 -12.816 1.00 94.50 82 ASN A CA 1
ATOM 658 C C . ASN A 1 82 ? 11.470 -10.725 -12.667 1.00 94.50 82 ASN A C 1
ATOM 660 O O . ASN A 1 82 ? 10.807 -10.534 -11.652 1.00 94.50 82 ASN A O 1
ATOM 664 N N . ARG A 1 83 ? 11.073 -11.586 -13.616 1.00 97.62 83 ARG A N 1
ATOM 665 C CA . ARG A 1 83 ? 9.837 -12.386 -13.500 1.00 97.62 83 ARG A CA 1
ATOM 666 C C . ARG A 1 83 ? 9.830 -13.240 -12.231 1.00 97.62 83 ARG A C 1
ATOM 668 O O . ARG A 1 83 ? 8.894 -13.140 -11.447 1.00 97.62 83 ARG A O 1
ATOM 675 N N . LYS A 1 84 ? 10.907 -13.990 -11.975 1.00 98.00 84 LYS A N 1
ATOM 676 C CA . LYS A 1 84 ? 11.050 -14.806 -10.754 1.00 98.00 84 LYS A CA 1
ATOM 677 C C . LYS A 1 84 ? 11.041 -13.960 -9.478 1.00 98.00 84 LYS A C 1
ATOM 679 O O . LYS A 1 84 ? 10.538 -14.398 -8.447 1.00 98.00 84 LYS A O 1
ATOM 684 N N . ALA A 1 85 ? 11.622 -12.761 -9.512 1.00 95.00 85 ALA A N 1
ATOM 685 C CA . ALA A 1 85 ? 11.594 -11.842 -8.380 1.00 95.00 85 ALA A CA 1
ATOM 686 C C . ALA A 1 85 ? 10.170 -11.330 -8.103 1.00 95.00 85 ALA A C 1
ATOM 688 O O . ALA A 1 85 ? 9.749 -11.320 -6.947 1.00 95.00 85 ALA A O 1
ATOM 689 N N . PHE A 1 86 ? 9.409 -10.977 -9.144 1.00 94.88 86 PHE A N 1
ATOM 690 C CA . PHE A 1 86 ? 8.005 -10.585 -9.008 1.00 94.88 86 PHE A CA 1
ATOM 691 C C . PHE A 1 86 ? 7.132 -11.725 -8.479 1.00 94.88 86 PHE A C 1
ATOM 693 O O . PHE A 1 86 ? 6.367 -11.495 -7.549 1.00 94.88 86 PHE A O 1
ATOM 700 N N . GLU A 1 87 ? 7.306 -12.953 -8.974 1.00 97.88 87 GLU A N 1
ATOM 701 C CA . GLU A 1 87 ? 6.601 -14.135 -8.453 1.00 97.88 87 GLU A CA 1
ATOM 702 C C . GLU A 1 87 ? 6.832 -14.310 -6.941 1.00 97.88 87 GLU A C 1
ATOM 704 O O . GLU A 1 87 ? 5.878 -14.482 -6.184 1.00 97.88 87 GLU A O 1
ATOM 709 N N . LYS A 1 88 ? 8.080 -14.161 -6.470 1.00 97.19 88 LYS A N 1
ATOM 710 C CA . LYS A 1 88 ? 8.410 -14.212 -5.033 1.00 97.19 88 LYS A CA 1
ATOM 711 C C . LYS A 1 88 ? 7.768 -13.081 -4.228 1.00 97.19 88 LYS A C 1
ATOM 713 O O . LYS A 1 88 ? 7.339 -13.306 -3.097 1.00 97.19 88 LYS A O 1
ATOM 718 N N . ILE A 1 89 ? 7.711 -11.867 -4.779 1.00 95.56 89 ILE A N 1
ATOM 719 C CA . ILE A 1 89 ? 7.048 -10.727 -4.128 1.00 95.56 89 ILE A CA 1
ATOM 720 C C . ILE A 1 89 ? 5.544 -10.994 -4.011 1.00 95.56 89 ILE A C 1
ATOM 722 O O . ILE A 1 89 ? 4.972 -10.783 -2.944 1.00 95.56 89 ILE A O 1
ATOM 726 N N . GLU A 1 90 ? 4.906 -11.504 -5.064 1.00 96.12 90 GLU A N 1
ATOM 727 C CA . GLU A 1 90 ? 3.486 -11.863 -5.043 1.00 96.12 90 GLU A CA 1
ATOM 728 C C . GLU A 1 90 ? 3.191 -13.006 -4.062 1.00 96.12 90 GLU A C 1
ATOM 730 O O . GLU A 1 90 ? 2.176 -12.973 -3.366 1.00 96.12 90 GLU A O 1
ATOM 735 N N . GLU A 1 91 ? 4.068 -14.009 -3.964 1.00 97.81 91 GLU A N 1
ATOM 736 C CA . GLU A 1 91 ? 3.972 -15.072 -2.956 1.00 97.81 91 GLU A CA 1
ATOM 737 C C . GLU A 1 91 ? 4.068 -14.525 -1.533 1.00 97.81 91 GLU A C 1
ATOM 739 O O . GLU A 1 91 ? 3.229 -14.853 -0.691 1.00 97.81 91 GLU A O 1
ATOM 744 N N . ALA A 1 92 ? 5.041 -13.650 -1.270 1.00 93.94 92 ALA A N 1
ATOM 745 C CA . ALA A 1 92 ? 5.196 -13.005 0.028 1.00 93.94 92 ALA A CA 1
ATOM 746 C C . ALA A 1 92 ? 3.973 -12.143 0.384 1.00 93.94 92 ALA A C 1
ATOM 748 O O . ALA A 1 92 ? 3.486 -12.206 1.511 1.00 93.94 92 ALA A O 1
ATOM 749 N N . GLN A 1 93 ? 3.424 -11.396 -0.579 1.00 95.81 93 GLN A N 1
ATOM 750 C CA . GLN A 1 93 ? 2.197 -10.618 -0.388 1.00 95.81 93 GLN A CA 1
ATOM 751 C C . GLN A 1 93 ? 0.990 -11.512 -0.095 1.00 95.81 93 GLN A C 1
ATOM 753 O O . GLN A 1 93 ? 0.220 -11.223 0.821 1.00 95.81 93 GLN A O 1
ATOM 758 N N . ARG A 1 94 ? 0.823 -12.616 -0.835 1.00 97.88 94 ARG A N 1
ATOM 759 C CA . ARG A 1 94 ? -0.244 -13.597 -0.583 1.00 97.88 94 ARG A CA 1
ATOM 760 C C . ARG A 1 94 ? -0.137 -14.187 0.820 1.00 97.88 94 ARG A C 1
ATOM 762 O O . ARG A 1 94 ? -1.149 -14.252 1.513 1.00 97.88 94 ARG A O 1
ATOM 769 N N . LYS A 1 95 ? 1.074 -14.551 1.249 1.00 97.88 95 LYS A N 1
ATOM 770 C CA . LYS A 1 95 ? 1.337 -15.086 2.589 1.00 97.88 95 LYS A CA 1
ATOM 771 C C . LYS A 1 95 ? 1.029 -14.061 3.684 1.00 97.88 95 LYS A C 1
ATOM 773 O O . LYS A 1 95 ? 0.261 -14.370 4.585 1.00 97.88 95 LYS A O 1
ATOM 778 N N . ALA A 1 96 ? 1.515 -12.827 3.555 1.00 95.38 96 ALA A N 1
ATOM 779 C CA . ALA A 1 96 ? 1.229 -11.760 4.516 1.00 95.38 96 ALA A CA 1
ATOM 780 C C . ALA A 1 96 ? -0.277 -11.449 4.614 1.00 95.38 96 ALA A C 1
ATOM 782 O O . ALA A 1 96 ? -0.820 -11.259 5.700 1.00 95.38 96 ALA A O 1
ATOM 783 N N . HIS A 1 97 ? -0.990 -11.439 3.482 1.00 96.19 97 HIS A N 1
ATOM 784 C CA . HIS A 1 97 ? -2.444 -11.280 3.480 1.00 96.19 97 HIS A CA 1
ATOM 785 C C . HIS A 1 97 ? -3.177 -12.452 4.136 1.00 96.19 97 HIS A C 1
ATOM 787 O O . HIS A 1 97 ? -4.22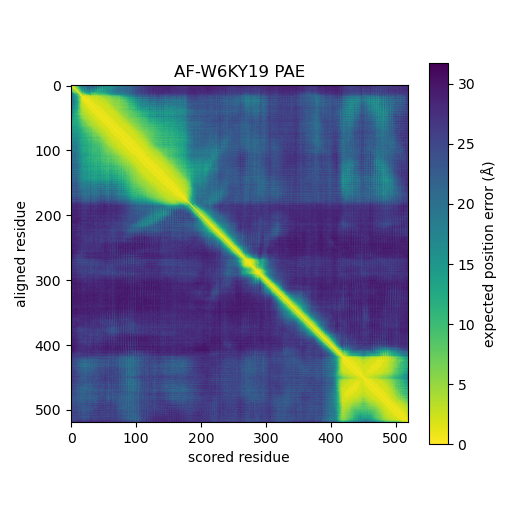8 -12.238 4.742 1.00 96.19 97 HIS A O 1
ATOM 793 N N . GLN A 1 98 ? -2.668 -13.674 3.990 1.00 98.50 98 GLN A N 1
ATOM 794 C CA . GLN A 1 98 ? -3.225 -14.846 4.653 1.00 98.50 98 GLN A CA 1
ATOM 795 C C . GLN A 1 98 ? -3.012 -14.774 6.170 1.00 98.50 98 GLN A C 1
ATOM 797 O O . GLN A 1 98 ? -3.987 -14.895 6.906 1.00 98.50 98 GLN A O 1
ATOM 802 N N . GLU A 1 99 ? -1.794 -14.477 6.622 1.00 97.69 99 GLU A N 1
ATOM 803 C CA . GLU A 1 99 ? -1.458 -14.318 8.044 1.00 97.69 99 GLU A CA 1
ATOM 804 C C . GLU A 1 99 ? -2.322 -13.233 8.706 1.00 97.69 99 GLU A C 1
ATOM 806 O O . GLU A 1 99 ? -2.930 -13.473 9.745 1.00 97.69 99 GLU A O 1
ATOM 811 N N . LEU A 1 100 ? -2.497 -12.079 8.049 1.00 98.00 100 LEU A N 1
ATOM 812 C CA . LEU A 1 100 ? -3.371 -11.013 8.550 1.00 98.00 100 LEU A CA 1
ATOM 813 C C . LEU A 1 100 ? -4.839 -11.460 8.669 1.00 98.00 100 LEU A C 1
ATOM 815 O O . LEU A 1 100 ? -5.545 -11.067 9.597 1.00 98.00 100 LEU A O 1
ATOM 819 N N . ARG A 1 101 ? -5.337 -12.266 7.723 1.00 98.25 101 ARG A N 1
ATOM 820 C CA . ARG A 1 101 ? -6.706 -12.805 7.800 1.00 98.25 101 ARG A CA 1
ATOM 821 C C . ARG A 1 101 ? -6.850 -13.778 8.963 1.00 98.25 101 ARG A C 1
ATOM 823 O O . ARG A 1 101 ? -7.872 -13.735 9.643 1.00 98.25 101 ARG A O 1
ATOM 830 N N . GLU A 1 102 ? -5.857 -14.631 9.178 1.00 98.19 102 GLU A N 1
ATOM 831 C CA . GLU A 1 102 ? -5.825 -15.579 10.292 1.00 98.19 102 GLU A CA 1
ATOM 832 C C . GLU A 1 102 ? -5.772 -14.843 11.641 1.00 98.19 102 GLU A C 1
ATOM 834 O O . GLU A 1 102 ? -6.551 -15.170 12.533 1.00 98.19 102 GLU A O 1
ATOM 839 N N . GLU A 1 103 ? -4.981 -13.772 11.760 1.00 97.81 103 GLU A N 1
ATOM 840 C CA . GLU A 1 103 ? -4.916 -12.920 12.957 1.00 97.81 103 GLU A CA 1
ATOM 841 C C . GLU A 1 103 ? -6.248 -12.202 13.246 1.00 97.81 103 GLU A C 1
ATOM 843 O O . GLU A 1 103 ? -6.745 -12.205 14.376 1.00 97.81 103 GLU A O 1
ATOM 848 N N . ILE A 1 104 ? -6.894 -11.631 12.222 1.00 97.31 104 ILE A N 1
ATOM 849 C CA . ILE A 1 104 ? -8.217 -10.996 12.372 1.00 97.31 104 ILE A CA 1
ATOM 850 C C . ILE A 1 104 ? -9.274 -12.023 12.804 1.00 97.31 104 ILE A C 1
ATOM 852 O O . ILE A 1 104 ? -10.167 -11.712 13.596 1.00 97.31 104 ILE A O 1
ATOM 856 N N . LEU A 1 105 ? -9.205 -13.252 12.289 1.00 98.38 105 LEU A N 1
ATOM 857 C CA . LEU A 1 105 ? -10.113 -14.318 12.706 1.00 98.38 105 LEU A CA 1
ATOM 858 C C . LEU A 1 105 ? -9.836 -14.753 14.147 1.00 98.38 105 LEU A C 1
ATOM 860 O O . LEU A 1 105 ? -10.790 -14.852 14.916 1.00 98.38 105 LEU A O 1
ATOM 864 N N . ALA A 1 106 ? -8.570 -14.932 14.531 1.00 98.12 106 ALA A N 1
ATOM 865 C CA . ALA A 1 106 ? -8.174 -15.287 15.892 1.00 98.12 106 ALA A CA 1
ATOM 866 C C . ALA A 1 106 ? -8.667 -14.243 16.908 1.00 98.12 106 ALA A C 1
ATOM 868 O O . ALA A 1 106 ? -9.432 -14.573 17.816 1.00 98.12 106 ALA A O 1
ATOM 869 N N . THR A 1 107 ? -8.362 -12.963 16.679 1.00 96.88 107 THR A N 1
ATOM 870 C CA . THR A 1 107 ? -8.813 -11.854 17.540 1.00 96.88 107 THR A CA 1
ATOM 871 C C . THR A 1 107 ? -10.339 -11.758 17.623 1.00 96.88 107 THR A C 1
ATOM 873 O O . THR A 1 107 ? -10.895 -11.501 18.692 1.00 96.88 107 THR A O 1
ATOM 876 N N . ARG A 1 108 ? -11.058 -12.023 16.523 1.00 97.75 108 ARG A N 1
ATOM 877 C CA . ARG A 1 108 ? -12.527 -12.078 16.532 1.00 97.75 108 ARG A CA 1
ATOM 878 C C . ARG A 1 108 ? -13.055 -13.255 17.351 1.00 97.75 108 ARG A C 1
ATOM 880 O O . ARG A 1 108 ? -14.050 -13.090 18.056 1.00 97.75 108 ARG A O 1
ATOM 887 N N . THR A 1 109 ? -12.427 -14.427 17.257 1.00 98.31 109 THR A N 1
ATOM 888 C CA . THR A 1 109 ? -12.825 -15.598 18.050 1.00 98.31 109 THR A CA 1
ATOM 889 C C . THR A 1 109 ? -12.565 -15.388 19.538 1.00 98.31 109 THR A C 1
ATOM 891 O O . THR A 1 109 ? -13.466 -15.645 20.330 1.00 98.31 109 THR A O 1
ATOM 894 N N . GLU A 1 110 ? -11.420 -14.818 19.916 1.00 98.06 110 GLU A N 1
ATOM 895 C CA . GLU A 1 110 ? -11.102 -14.444 21.302 1.00 98.06 110 GLU A CA 1
ATOM 896 C C . GLU A 1 110 ? -12.056 -13.373 21.845 1.00 98.06 110 GLU A C 1
ATOM 898 O O . GLU A 1 110 ? -12.547 -13.459 22.971 1.00 98.06 110 GLU A O 1
ATOM 903 N N . GLY A 1 111 ? -12.381 -12.368 21.028 1.00 97.38 111 GLY A N 1
ATOM 904 C CA . GLY A 1 111 ? -13.391 -11.374 21.377 1.00 97.38 111 GLY A CA 1
ATOM 905 C C . GLY A 1 111 ? -14.762 -12.011 21.617 1.00 97.38 111 GLY A C 1
ATOM 906 O O . GLY A 1 111 ? -15.444 -11.664 22.579 1.00 97.38 111 GLY A O 1
ATOM 907 N N . SER A 1 112 ? -15.156 -12.978 20.782 1.00 98.38 112 SER A N 1
ATOM 908 C CA . SER A 1 112 ? -16.424 -13.697 20.931 1.00 98.38 112 SER A CA 1
ATOM 909 C C . SER A 1 112 ? -16.461 -14.575 22.182 1.00 98.38 112 SER A C 1
ATOM 911 O O . SER A 1 112 ? -17.486 -14.597 22.857 1.00 98.38 112 SER A O 1
ATOM 913 N N . THR A 1 113 ? -15.379 -15.286 22.513 1.00 98.38 113 THR A N 1
ATOM 914 C CA . THR A 1 113 ? -15.325 -16.113 23.730 1.00 98.38 113 THR A CA 1
ATOM 915 C C . THR A 1 113 ? -15.368 -15.247 24.983 1.00 98.38 113 THR A C 1
ATOM 917 O O . THR A 1 113 ? -16.119 -15.552 25.907 1.00 98.38 113 THR A O 1
ATOM 920 N N . ARG A 1 114 ? -14.655 -14.114 24.990 1.00 98.44 114 ARG A N 1
ATOM 921 C CA . ARG A 1 114 ? -14.706 -13.142 26.089 1.00 98.44 114 ARG A CA 1
ATOM 922 C C . ARG A 1 114 ? -16.100 -12.542 26.268 1.00 98.44 114 ARG A C 1
ATOM 924 O O . ARG A 1 114 ? -16.559 -12.415 27.399 1.00 98.44 114 ARG A O 1
ATOM 931 N N . LEU A 1 115 ? -16.774 -12.172 25.177 1.00 98.19 115 LEU A N 1
ATOM 932 C CA . LEU A 1 115 ? -18.141 -11.647 25.240 1.00 98.19 115 LEU A CA 1
ATOM 933 C C . LEU A 1 115 ? -19.126 -12.686 25.785 1.00 98.19 115 LEU A C 1
ATOM 935 O O . LEU A 1 115 ? -19.939 -12.337 26.634 1.00 98.19 115 LEU A O 1
ATOM 939 N N . ASN A 1 116 ? -19.015 -13.946 25.358 1.00 98.38 116 ASN A N 1
ATOM 940 C CA . ASN A 1 116 ? -19.853 -15.027 25.880 1.00 98.38 116 ASN A CA 1
ATOM 941 C C . ASN A 1 116 ? -19.608 -15.250 27.382 1.00 98.38 116 ASN A C 1
ATOM 943 O O . ASN A 1 116 ? -20.567 -15.314 28.142 1.00 98.38 116 ASN A O 1
ATOM 947 N N . SER A 1 117 ? -18.346 -15.264 27.828 1.00 98.38 117 SER A N 1
ATOM 948 C CA . SER A 1 117 ? -17.996 -15.372 29.254 1.00 98.38 117 SER A CA 1
ATOM 949 C C . SER A 1 117 ? -18.596 -14.231 30.084 1.00 98.38 117 SER A C 1
ATOM 951 O O . SER A 1 117 ? -19.192 -14.470 31.129 1.00 98.38 117 SER A O 1
ATOM 953 N N . LEU A 1 118 ? -18.486 -12.983 29.613 1.00 97.88 118 LEU A N 1
ATOM 954 C CA . LEU A 1 118 ? -19.074 -11.826 30.299 1.00 97.88 118 LEU A CA 1
ATOM 955 C C . LEU A 1 118 ? -20.606 -11.878 30.314 1.00 97.88 118 LEU A C 1
ATOM 957 O O . LEU A 1 118 ? -21.233 -11.428 31.272 1.00 97.88 118 LEU A O 1
ATOM 961 N N . GLN A 1 119 ? -21.223 -12.413 29.259 1.00 98.38 119 GLN A N 1
ATOM 962 C CA . GLN A 1 119 ? -22.665 -12.624 29.220 1.00 98.38 119 GLN A CA 1
ATOM 963 C C . GLN A 1 119 ? -23.098 -13.674 30.254 1.00 98.38 119 GLN A C 1
ATOM 965 O O . GLN A 1 119 ? -24.058 -13.434 30.985 1.00 98.38 119 GLN A O 1
ATOM 970 N N . GLU A 1 120 ? -22.378 -14.792 30.364 1.00 98.50 120 GLU A N 1
ATOM 971 C CA . GLU A 1 120 ? -22.637 -15.831 31.368 1.00 98.50 120 GLU A CA 1
ATOM 972 C C . GLU A 1 120 ? -22.500 -15.295 32.804 1.00 98.50 120 GLU A C 1
ATOM 974 O O . GLU A 1 120 ? -23.357 -15.571 33.651 1.00 98.50 120 GLU A O 1
ATOM 979 N N . GLU A 1 121 ? -21.474 -14.479 33.074 1.00 98.44 121 GLU A N 1
ATOM 980 C CA . GLU A 1 121 ? -21.288 -13.787 34.358 1.00 98.44 121 GLU A CA 1
ATOM 981 C C . GLU A 1 121 ? -22.440 -12.822 34.660 1.00 98.44 121 GLU A C 1
ATOM 983 O O . GLU A 1 121 ? -22.989 -12.822 35.764 1.00 98.44 121 GLU A O 1
ATOM 988 N N . LEU A 1 122 ? -22.855 -12.021 33.675 1.00 98.31 122 LEU A N 1
ATOM 989 C CA . LEU A 1 122 ? -23.974 -11.096 33.826 1.00 98.31 122 LEU A CA 1
ATOM 990 C C . LEU A 1 122 ? -25.273 -11.853 34.130 1.00 98.31 122 LEU A C 1
ATOM 992 O O . LEU A 1 122 ? -26.006 -11.477 35.044 1.00 98.31 122 LEU A O 1
ATOM 996 N N . GLU A 1 123 ? -25.546 -12.949 33.423 1.00 98.38 123 GLU A N 1
ATOM 997 C CA . GLU A 1 123 ? -26.694 -13.817 33.694 1.00 98.38 123 GLU A CA 1
ATOM 998 C C . GLU A 1 123 ? -26.624 -14.463 35.088 1.00 98.38 123 GLU A C 1
ATOM 1000 O O . GLU A 1 123 ? -27.659 -14.622 35.743 1.00 98.38 123 GLU A O 1
ATOM 1005 N N . ALA A 1 124 ? -25.428 -14.812 35.574 1.00 98.31 124 ALA A N 1
ATOM 1006 C CA . ALA A 1 124 ? -25.229 -15.319 36.930 1.00 98.31 124 ALA A CA 1
ATOM 1007 C C . ALA A 1 124 ? -25.550 -14.258 37.992 1.00 98.31 124 ALA A C 1
ATOM 1009 O O . ALA A 1 124 ? -26.345 -14.531 38.894 1.00 98.31 124 ALA A O 1
ATOM 1010 N N . LEU A 1 125 ? -25.042 -13.034 37.835 1.00 98.06 125 LEU A N 1
ATOM 1011 C CA . LEU A 1 125 ? -25.348 -11.914 38.731 1.00 98.06 125 LEU A CA 1
ATOM 1012 C C . LEU A 1 125 ? -26.843 -11.570 38.735 1.00 98.06 125 LEU A C 1
ATOM 1014 O O . LEU A 1 125 ? -27.419 -11.292 39.787 1.00 98.06 125 LEU A O 1
ATOM 1018 N N . TRP A 1 126 ? -27.513 -11.638 37.581 1.00 98.31 126 TRP A N 1
ATOM 1019 C CA . TRP A 1 126 ? -28.968 -11.479 37.510 1.00 98.31 126 TRP A CA 1
ATOM 1020 C C . TRP A 1 126 ? -29.715 -12.570 38.285 1.00 98.31 126 TRP A C 1
ATOM 1022 O O . TRP A 1 126 ? -30.673 -12.268 39.000 1.00 98.31 126 TRP A O 1
ATOM 1032 N N . ARG A 1 127 ? -29.277 -13.831 38.184 1.00 98.50 127 ARG A N 1
ATOM 1033 C CA . ARG A 1 127 ? -29.845 -14.945 38.962 1.00 98.50 127 ARG A CA 1
ATOM 1034 C C . ARG A 1 127 ? -29.644 -14.751 40.466 1.00 98.50 127 ARG A C 1
ATOM 1036 O O . ARG A 1 127 ? -30.588 -14.973 41.225 1.00 98.50 127 ARG A O 1
ATOM 1043 N N . GLU A 1 128 ? -28.460 -14.313 40.891 1.00 98.50 128 GLU A N 1
ATOM 1044 C CA . GLU A 1 128 ? -28.165 -14.003 42.295 1.00 98.50 128 GLU A CA 1
ATOM 1045 C C . GLU A 1 128 ? -29.014 -12.849 42.818 1.00 98.50 128 GLU A C 1
ATOM 1047 O O . GLU A 1 128 ? -29.626 -12.967 43.880 1.00 98.50 128 GLU A O 1
ATOM 1052 N N . ARG A 1 129 ? -29.142 -11.768 42.045 1.00 98.06 129 ARG A N 1
ATOM 1053 C CA . ARG A 1 129 ? -30.009 -10.644 42.395 1.00 98.06 129 ARG A CA 1
ATOM 1054 C C . ARG A 1 129 ? -31.456 -11.092 42.612 1.00 98.06 129 ARG A C 1
ATOM 1056 O O . ARG A 1 129 ? -32.049 -10.746 43.627 1.00 98.06 129 ARG A O 1
ATOM 1063 N N . LEU A 1 130 ? -32.015 -11.886 41.696 1.00 98.44 130 LEU A N 1
ATOM 1064 C CA . LEU A 1 130 ? -33.380 -12.411 41.831 1.00 98.44 130 LEU A CA 1
ATOM 1065 C C . LEU A 1 130 ? -33.539 -13.334 43.047 1.00 98.44 130 LEU A C 1
ATOM 1067 O O . LEU A 1 130 ? -34.629 -13.424 43.610 1.00 98.44 130 LEU A O 1
ATOM 1071 N N . LYS A 1 131 ? -32.480 -14.052 43.439 1.00 98.50 131 LYS A N 1
ATOM 1072 C CA . LYS A 1 131 ? -32.470 -14.858 44.665 1.00 98.50 131 LYS A CA 1
ATOM 1073 C C . LYS A 1 131 ? -32.522 -13.957 45.902 1.00 98.50 131 LYS A C 1
ATOM 1075 O O . LYS A 1 131 ? -33.403 -14.152 46.728 1.00 98.50 131 LYS A O 1
ATOM 1080 N N . LEU A 1 132 ? -31.665 -12.938 45.970 1.00 98.19 132 LEU A N 1
ATOM 1081 C CA . LEU A 1 132 ? -31.656 -11.969 47.069 1.00 98.19 132 LEU A CA 1
ATOM 1082 C C . LEU A 1 132 ? -32.981 -11.205 47.182 1.00 98.19 132 LEU A C 1
ATOM 1084 O O . LEU A 1 132 ? -33.471 -11.007 48.286 1.00 98.19 132 LEU A O 1
ATOM 1088 N N . GLU A 1 133 ? -33.599 -10.820 46.062 1.00 98.38 133 GLU A N 1
ATOM 1089 C CA . GLU A 1 133 ? -34.927 -10.189 46.064 1.00 98.38 133 GLU A CA 1
ATOM 1090 C C . GLU A 1 133 ? -35.997 -11.120 46.666 1.00 98.38 133 GLU A C 1
ATOM 1092 O O . GLU A 1 133 ? -36.827 -10.670 47.453 1.00 98.38 133 GLU A O 1
ATOM 1097 N N . ARG A 1 134 ? -35.958 -12.428 46.369 1.00 98.62 134 ARG A N 1
ATOM 1098 C CA . ARG A 1 134 ? -36.853 -13.417 46.998 1.00 98.62 134 ARG A CA 1
ATOM 1099 C C . ARG A 1 134 ? -36.579 -13.581 48.492 1.00 98.62 134 ARG A C 1
ATOM 1101 O O . ARG A 1 134 ? -37.524 -13.602 49.274 1.00 98.62 134 ARG A O 1
ATOM 1108 N N . ASP A 1 135 ? -35.311 -13.671 48.882 1.00 98.12 135 ASP A N 1
ATOM 1109 C CA . ASP A 1 135 ? -34.911 -13.815 50.284 1.00 98.12 135 ASP A CA 1
ATOM 1110 C C . ASP A 1 135 ? -35.330 -12.583 51.108 1.00 98.12 135 ASP A C 1
ATOM 1112 O O . ASP A 1 135 ? -35.846 -12.727 52.215 1.00 98.12 135 ASP A O 1
ATOM 1116 N N . LEU A 1 136 ? -35.215 -11.375 50.541 1.00 98.31 136 LEU A N 1
ATOM 1117 C CA . LEU A 1 136 ? -35.705 -10.140 51.160 1.00 98.31 136 LEU A CA 1
ATOM 1118 C C . LEU A 1 136 ? -37.225 -10.143 51.353 1.00 98.31 136 LEU A C 1
ATOM 1120 O O . LEU A 1 136 ? -37.688 -9.792 52.434 1.00 98.31 136 LEU A O 1
ATOM 1124 N N . MET A 1 137 ? -37.997 -10.575 50.351 1.00 97.88 137 MET A N 1
ATOM 1125 C CA . MET A 1 137 ? -39.460 -10.679 50.474 1.00 97.88 137 MET A CA 1
ATOM 1126 C C . MET A 1 137 ? -39.871 -11.704 51.545 1.00 97.88 137 MET A C 1
ATOM 1128 O O . MET A 1 137 ? -40.844 -11.486 52.267 1.00 97.88 137 MET A O 1
ATOM 1132 N N . ASN A 1 138 ? -39.119 -12.801 51.690 1.00 98.38 138 ASN A N 1
ATOM 1133 C CA . ASN A 1 138 ? -39.344 -13.784 52.753 1.00 98.38 138 ASN A CA 1
ATOM 1134 C C . ASN A 1 138 ? -39.059 -13.191 54.140 1.00 98.38 138 ASN A C 1
ATOM 1136 O O . ASN A 1 138 ? -39.901 -13.308 55.030 1.00 98.38 138 ASN A O 1
ATOM 1140 N N . LEU A 1 139 ? -37.919 -12.510 54.308 1.00 98.06 139 LEU A N 1
ATOM 1141 C CA . LEU A 1 139 ? -37.550 -11.843 55.562 1.00 98.06 139 LEU A CA 1
ATOM 1142 C C . LEU A 1 139 ? -38.533 -10.727 55.934 1.00 98.06 139 LEU A C 1
ATOM 1144 O O . LEU A 1 139 ? -38.886 -10.582 57.101 1.00 98.06 139 LEU A O 1
ATOM 1148 N N . GLU A 1 140 ? -39.012 -9.954 54.958 1.00 98.06 140 GLU A N 1
ATOM 1149 C CA . GLU A 1 140 ? -40.062 -8.956 55.176 1.00 98.06 140 GLU A CA 1
ATOM 1150 C C . GLU A 1 140 ? -41.370 -9.622 55.634 1.00 98.06 140 GLU A C 1
ATOM 1152 O O . GLU A 1 140 ? -42.030 -9.142 56.559 1.00 98.06 140 GLU A O 1
ATOM 1157 N N . GLY A 1 141 ? -41.719 -10.772 55.050 1.00 97.81 141 GLY A N 1
ATOM 1158 C CA . GLY A 1 141 ? -42.836 -11.601 55.497 1.00 97.81 141 GLY A CA 1
ATOM 1159 C C . GLY A 1 141 ? -42.686 -12.086 56.943 1.00 97.81 141 GLY A C 1
ATOM 1160 O O . GLY A 1 141 ? -43.626 -11.970 57.728 1.00 97.81 141 GLY A O 1
ATOM 1161 N N . GLU A 1 142 ? -41.511 -12.589 57.324 1.00 98.31 142 GLU A N 1
ATOM 1162 C CA . GLU A 1 142 ? -41.211 -13.021 58.696 1.00 98.31 142 GLU A CA 1
ATOM 1163 C C . GLU A 1 142 ? -41.241 -11.858 59.693 1.00 98.31 142 GLU A C 1
ATOM 1165 O O . GLU A 1 142 ? -41.852 -11.972 60.755 1.00 98.31 142 GLU A O 1
ATOM 1170 N N . ALA A 1 143 ? -40.657 -10.713 59.336 1.00 97.94 143 ALA A N 1
ATOM 1171 C CA . ALA A 1 143 ? -40.681 -9.513 60.165 1.00 97.94 143 ALA A CA 1
ATOM 1172 C C . ALA A 1 143 ? -42.115 -9.018 60.412 1.00 97.94 143 ALA A C 1
ATOM 1174 O O . ALA A 1 143 ? -42.454 -8.641 61.535 1.00 97.94 143 ALA A O 1
ATOM 1175 N N . ASN A 1 144 ? -42.977 -9.060 59.390 1.00 98.06 144 ASN A N 1
ATOM 1176 C CA . ASN A 1 144 ? -44.392 -8.723 59.536 1.00 98.06 144 ASN A CA 1
ATOM 1177 C C . ASN A 1 144 ? -45.122 -9.705 60.464 1.00 98.06 144 ASN A C 1
ATOM 1179 O O . ASN A 1 144 ? -45.850 -9.252 61.342 1.00 98.06 144 ASN A O 1
ATOM 1183 N N . ARG A 1 145 ? -44.856 -11.015 60.358 1.00 98.25 145 ARG A N 1
ATOM 1184 C CA . ARG A 1 145 ? -45.413 -12.019 61.286 1.00 98.25 145 ARG A CA 1
ATOM 1185 C C . ARG A 1 145 ? -44.993 -11.764 62.733 1.00 98.25 145 ARG A C 1
ATOM 1187 O O . ARG A 1 145 ? -45.834 -11.795 63.621 1.00 98.25 145 ARG A O 1
ATOM 1194 N N . ILE A 1 146 ? -43.714 -11.474 62.982 1.00 98.12 146 ILE A N 1
ATOM 1195 C CA . ILE A 1 146 ? -43.226 -11.141 64.333 1.00 98.12 146 ILE A CA 1
ATOM 1196 C C . ILE A 1 146 ? -43.914 -9.874 64.851 1.00 98.12 146 ILE A C 1
ATOM 1198 O O . ILE A 1 146 ? -44.309 -9.809 66.010 1.00 98.12 146 ILE A O 1
ATOM 1202 N N . LYS A 1 147 ? -44.094 -8.867 63.992 1.00 97.94 147 LYS A N 1
ATOM 1203 C CA . LYS A 1 147 ? -44.808 -7.635 64.343 1.00 97.94 147 LYS A CA 1
ATOM 1204 C C . LYS A 1 147 ? -46.285 -7.880 64.671 1.00 97.94 147 LYS A C 1
ATOM 1206 O O . LYS A 1 147 ? -46.841 -7.131 65.470 1.00 97.94 147 LYS A O 1
ATOM 1211 N N . ASP A 1 148 ? -46.926 -8.860 64.041 1.00 97.88 148 ASP A N 1
ATOM 1212 C CA . ASP A 1 148 ? -48.288 -9.285 64.381 1.00 97.88 148 ASP A CA 1
ATOM 1213 C C . ASP A 1 148 ? -48.315 -9.934 65.768 1.00 97.88 148 ASP A C 1
ATOM 1215 O O . ASP A 1 148 ? -49.035 -9.448 66.631 1.00 97.88 148 ASP A O 1
ATOM 1219 N N . ILE A 1 149 ? -47.425 -10.900 66.027 1.00 98.00 149 ILE A N 1
ATOM 1220 C CA . ILE A 1 149 ? -47.295 -11.562 67.339 1.00 98.00 149 ILE A CA 1
ATOM 1221 C C . ILE A 1 149 ? -47.073 -10.535 68.458 1.00 98.00 149 ILE A C 1
ATOM 1223 O O . ILE A 1 149 ? -47.795 -10.523 69.445 1.00 98.00 149 ILE A O 1
ATOM 1227 N N . VAL A 1 150 ? -46.128 -9.605 68.282 1.00 98.00 150 VAL A N 1
ATOM 1228 C CA . VAL A 1 150 ? -45.853 -8.560 69.284 1.00 98.00 150 VAL A CA 1
ATOM 1229 C C . VAL A 1 150 ? -47.062 -7.643 69.502 1.00 98.00 150 VAL A C 1
ATOM 1231 O O . VAL A 1 150 ? -47.272 -7.156 70.610 1.00 98.00 150 VAL A O 1
ATOM 1234 N N . ARG A 1 151 ? -47.861 -7.368 68.461 1.00 98.00 151 ARG A N 1
ATOM 1235 C CA . ARG A 1 151 ? -49.095 -6.582 68.614 1.00 98.00 151 ARG A CA 1
ATOM 1236 C C . ARG A 1 151 ? -50.137 -7.335 69.431 1.00 98.00 151 ARG A C 1
ATOM 1238 O O . ARG A 1 151 ? -50.763 -6.707 70.283 1.00 98.00 151 ARG A O 1
ATOM 1245 N N . ASP A 1 152 ? -50.290 -8.629 69.180 1.00 97.81 152 ASP A N 1
ATOM 1246 C CA . ASP A 1 152 ? -51.213 -9.492 69.913 1.00 97.81 152 ASP A CA 1
ATOM 1247 C C . ASP A 1 152 ? -50.791 -9.603 71.391 1.00 97.81 152 ASP A C 1
ATOM 1249 O O . ASP A 1 152 ? -51.615 -9.371 72.273 1.00 97.81 152 ASP A O 1
ATOM 1253 N N . ASP A 1 153 ? -49.497 -9.791 71.673 1.00 97.50 153 ASP A N 1
ATOM 1254 C CA . ASP A 1 153 ? -48.950 -9.827 73.039 1.00 97.50 153 ASP A CA 1
ATOM 1255 C C . ASP A 1 153 ? -49.176 -8.502 73.793 1.00 97.50 153 ASP A C 1
ATOM 1257 O O . ASP A 1 153 ? -49.549 -8.488 74.967 1.00 97.50 153 ASP A O 1
ATOM 1261 N N . ILE A 1 154 ? -48.958 -7.356 73.133 1.00 97.88 154 ILE A N 1
ATOM 1262 C CA . ILE A 1 154 ? -49.210 -6.031 73.731 1.00 97.88 154 ILE A CA 1
ATOM 1263 C C . ILE A 1 154 ? -50.702 -5.849 74.031 1.00 97.88 154 ILE A C 1
ATOM 1265 O O . ILE A 1 154 ? -51.066 -5.247 75.048 1.00 97.88 154 ILE A O 1
ATOM 1269 N N . TYR A 1 155 ? -51.573 -6.342 73.149 1.00 98.06 155 TYR A N 1
ATOM 1270 C CA . TYR A 1 155 ? -53.014 -6.307 73.358 1.00 98.06 155 TYR A CA 1
ATOM 1271 C C . TYR A 1 155 ? -53.419 -7.176 74.557 1.00 98.06 155 TYR A C 1
ATOM 1273 O O . TYR A 1 155 ? -54.114 -6.685 75.447 1.00 98.06 155 TYR A O 1
ATOM 1281 N N . GLU A 1 156 ? -52.908 -8.406 74.651 1.00 98.00 156 GLU A N 1
ATOM 1282 C CA . GLU A 1 156 ? -53.142 -9.307 75.785 1.00 98.00 156 GLU A CA 1
ATOM 1283 C C . GLU A 1 156 ? -52.642 -8.704 77.108 1.00 98.00 156 GLU A C 1
ATOM 1285 O O . GLU A 1 156 ? -53.381 -8.660 78.094 1.00 98.00 156 GLU A O 1
ATOM 1290 N N . GLN A 1 157 ? -51.433 -8.131 77.127 1.00 96.69 157 GLN A N 1
ATOM 1291 C CA . GLN A 1 157 ? -50.911 -7.410 78.294 1.00 96.69 157 GLN A CA 1
ATOM 1292 C C . GLN A 1 157 ? -51.807 -6.239 78.707 1.00 96.69 157 GLN A C 1
ATOM 1294 O O . GLN A 1 157 ? -51.981 -5.982 79.900 1.00 96.69 157 GLN A O 1
ATOM 1299 N N . SER A 1 158 ? -52.382 -5.526 77.737 1.00 96.88 158 SER A N 1
ATOM 1300 C CA . SER A 1 158 ? -53.300 -4.415 78.001 1.00 96.88 158 SER A CA 1
ATOM 1301 C C . SER A 1 158 ? -54.602 -4.901 78.648 1.00 96.88 158 SER A C 1
ATOM 1303 O O . SER A 1 158 ? -55.086 -4.260 79.582 1.00 96.88 158 SER A O 1
ATOM 1305 N N . CYS A 1 159 ? -55.134 -6.046 78.207 1.00 97.69 159 CYS A N 1
ATOM 1306 C CA . CYS A 1 159 ? -56.288 -6.706 78.823 1.00 97.69 159 CYS A CA 1
ATOM 1307 C C . CYS A 1 159 ? -55.987 -7.152 80.261 1.00 97.69 159 CYS A C 1
ATOM 1309 O O . CYS A 1 159 ? -56.704 -6.757 81.178 1.00 97.69 159 CYS A O 1
ATOM 1311 N N . LEU A 1 160 ? -54.881 -7.872 80.481 1.00 97.62 160 LEU A N 1
ATOM 1312 C CA . LEU A 1 160 ? -54.457 -8.310 81.819 1.00 97.62 160 LEU A CA 1
ATOM 1313 C C . LEU A 1 160 ? -54.222 -7.127 82.770 1.00 97.62 160 LEU A C 1
ATOM 1315 O O . LEU A 1 160 ? -54.559 -7.182 83.953 1.00 97.62 160 LEU A O 1
ATOM 1319 N N . HIS A 1 161 ? -53.660 -6.022 82.271 1.00 96.88 161 HIS A N 1
ATOM 1320 C CA . HIS A 1 161 ? -53.488 -4.811 83.068 1.00 96.88 161 HIS A CA 1
ATOM 1321 C C . HIS A 1 161 ? -54.835 -4.170 83.438 1.00 96.88 161 HIS A C 1
ATOM 1323 O O . HIS A 1 161 ? -54.978 -3.663 84.552 1.00 96.88 161 HIS A O 1
ATOM 1329 N N . ALA A 1 162 ? -55.824 -4.180 82.538 1.00 97.06 162 ALA A N 1
ATOM 1330 C CA . ALA A 1 162 ? -57.172 -3.701 82.839 1.00 97.06 162 ALA A CA 1
ATOM 1331 C C . ALA A 1 162 ? -57.846 -4.557 83.927 1.00 97.06 162 ALA A C 1
ATOM 1333 O O . ALA A 1 162 ? -58.352 -3.996 84.899 1.00 97.06 162 ALA A O 1
ATOM 1334 N N . GLU A 1 163 ? -57.755 -5.887 83.829 1.00 96.75 163 GLU A N 1
ATOM 1335 C CA . GLU A 1 163 ? -58.253 -6.820 84.853 1.00 96.75 163 GLU A CA 1
ATOM 1336 C C . GLU A 1 163 ? -57.582 -6.592 86.215 1.00 96.75 163 GLU A C 1
ATOM 1338 O O . GLU A 1 163 ? -58.243 -6.555 87.253 1.00 96.75 163 GLU A O 1
ATOM 1343 N N . LEU A 1 164 ? -56.263 -6.371 86.234 1.00 96.88 164 LEU A N 1
ATOM 1344 C CA . LEU A 1 164 ? -55.529 -6.076 87.465 1.00 96.88 164 LEU A CA 1
ATOM 1345 C C . LEU A 1 164 ? -55.969 -4.747 88.100 1.00 96.88 164 LEU A C 1
ATOM 1347 O O . LEU A 1 164 ? -56.052 -4.652 89.328 1.00 96.88 164 LEU A O 1
ATOM 1351 N N . GLN A 1 165 ? -56.261 -3.719 87.295 1.00 96.31 165 GLN A N 1
ATOM 1352 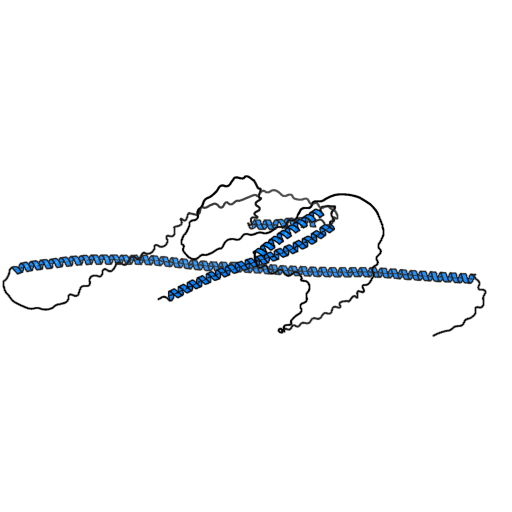C CA . GLN A 1 165 ? -56.811 -2.453 87.795 1.00 96.31 165 GLN A CA 1
ATOM 1353 C C . GLN A 1 165 ? -58.224 -2.633 88.357 1.00 96.31 165 GLN A C 1
ATOM 1355 O O . GLN A 1 165 ? -58.522 -2.085 89.418 1.00 96.31 165 GLN A O 1
ATOM 1360 N N . GLU A 1 166 ? -59.065 -3.430 87.699 1.00 95.75 166 GLU A N 1
ATOM 1361 C CA . GLU A 1 166 ? -60.409 -3.763 88.177 1.00 95.75 166 GLU A CA 1
ATOM 1362 C C . GLU A 1 166 ? -60.357 -4.522 89.514 1.00 95.75 166 GLU A C 1
ATOM 1364 O O . GLU A 1 166 ? -61.003 -4.121 90.483 1.00 95.75 166 GLU A O 1
ATOM 1369 N N . ALA A 1 167 ? -59.501 -5.543 89.626 1.00 95.25 167 ALA A N 1
ATOM 1370 C CA . ALA A 1 167 ? -59.291 -6.290 90.867 1.00 95.25 167 ALA A CA 1
ATOM 1371 C C . ALA A 1 167 ? -58.753 -5.403 92.004 1.00 95.25 167 ALA A C 1
ATOM 1373 O O . ALA A 1 167 ? -59.191 -5.507 93.154 1.00 95.25 167 ALA A O 1
ATOM 1374 N N . LYS A 1 168 ? -57.820 -4.493 91.694 1.00 96.31 168 LYS A N 1
ATOM 1375 C CA . LYS A 1 168 ? -57.307 -3.507 92.654 1.00 96.31 168 LYS A CA 1
ATOM 1376 C C . LYS A 1 168 ? -58.411 -2.563 93.134 1.00 96.31 168 LYS A C 1
ATOM 1378 O O . LYS A 1 168 ? -58.470 -2.270 94.328 1.00 96.31 168 LYS A O 1
ATOM 1383 N N . GLN A 1 169 ? -59.272 -2.100 92.230 1.00 95.81 169 GLN A N 1
ATOM 1384 C CA . GLN A 1 169 ? -60.405 -1.246 92.574 1.00 95.81 169 GLN A CA 1
ATOM 1385 C C . GLN A 1 169 ? -61.396 -1.988 93.483 1.00 95.81 169 GLN A C 1
ATOM 1387 O O . GLN A 1 169 ? -61.750 -1.467 94.536 1.00 95.81 169 GLN A O 1
ATOM 1392 N N . ALA A 1 170 ? -61.733 -3.242 93.167 1.00 94.06 170 ALA A N 1
ATOM 1393 C CA . ALA A 1 170 ? -62.585 -4.084 94.008 1.00 94.06 170 ALA A CA 1
ATOM 1394 C C . ALA A 1 170 ? -61.999 -4.316 95.420 1.00 94.06 170 ALA A C 1
ATOM 1396 O O . ALA A 1 170 ? -62.724 -4.292 96.418 1.00 94.06 170 ALA A O 1
ATOM 1397 N N . LEU A 1 171 ? -60.676 -4.494 95.537 1.00 95.00 171 LEU A N 1
ATOM 1398 C CA . LEU A 1 171 ? -59.986 -4.574 96.832 1.00 95.00 171 LEU A CA 1
ATOM 1399 C C . LEU A 1 171 ? -60.084 -3.267 97.631 1.00 95.00 171 LEU A C 1
ATOM 1401 O O . LEU A 1 171 ? -60.354 -3.308 98.829 1.00 95.00 171 LEU A O 1
ATOM 1405 N N . LEU A 1 172 ? -59.894 -2.111 96.991 1.00 95.31 172 LEU A N 1
ATOM 1406 C CA . LEU A 1 172 ? -60.067 -0.812 97.650 1.00 95.31 172 LEU A CA 1
ATOM 1407 C C . LEU A 1 172 ? -61.515 -0.598 98.109 1.00 95.31 172 LEU A C 1
ATOM 1409 O O . LEU A 1 172 ? -61.740 -0.147 99.232 1.00 95.31 172 LEU A O 1
ATOM 1413 N N . ASP A 1 173 ? -62.490 -0.981 97.286 1.00 91.69 173 ASP A N 1
ATOM 1414 C CA . ASP A 1 173 ? -63.909 -0.871 97.617 1.00 91.69 173 ASP A CA 1
ATOM 1415 C C . ASP A 1 173 ? -64.289 -1.797 98.786 1.00 91.69 173 ASP A C 1
ATOM 1417 O O . ASP A 1 173 ? -64.994 -1.376 99.705 1.00 91.69 173 ASP A O 1
ATOM 1421 N N . SER A 1 174 ? -63.767 -3.029 98.821 1.00 88.81 174 SER A N 1
ATOM 1422 C CA . SER A 1 174 ? -63.964 -3.951 99.953 1.00 88.81 174 SER A CA 1
ATOM 1423 C C . SER A 1 174 ? -63.276 -3.479 101.241 1.00 88.81 174 SER A C 1
ATOM 1425 O O . SER A 1 174 ? -63.866 -3.580 102.316 1.00 88.81 174 SER A O 1
ATOM 1427 N N . LEU A 1 175 ? -62.080 -2.883 101.160 1.00 90.81 175 LEU A N 1
ATOM 1428 C CA . LEU A 1 175 ? -61.423 -2.223 102.296 1.00 90.81 175 LEU A CA 1
ATOM 1429 C C . LEU A 1 175 ? -62.252 -1.051 102.831 1.00 90.81 175 LEU A C 1
ATOM 1431 O O . LEU A 1 175 ? -62.388 -0.900 104.044 1.00 90.81 175 LEU A O 1
ATOM 1435 N N . HIS A 1 176 ? -62.837 -0.234 101.952 1.00 86.00 176 HIS A N 1
ATOM 1436 C CA . HIS A 1 176 ? -63.751 0.832 102.360 1.00 86.00 176 HIS A CA 1
ATOM 1437 C C . HIS A 1 176 ? -65.023 0.281 103.017 1.00 86.00 176 HIS A C 1
ATOM 1439 O O . HIS A 1 176 ? -65.475 0.845 104.015 1.00 86.00 176 HIS A O 1
ATOM 1445 N N . GLN A 1 177 ? -65.570 -0.835 102.523 1.00 82.50 177 GLN A N 1
ATOM 1446 C CA . GLN A 1 177 ? -66.690 -1.529 103.167 1.00 82.50 177 GLN A CA 1
ATOM 1447 C C . GLN A 1 177 ? -66.306 -2.063 104.557 1.00 82.50 177 GLN A C 1
ATOM 1449 O O . GLN A 1 177 ? -67.056 -1.856 105.508 1.00 82.50 177 GLN A O 1
ATOM 1454 N N . LEU A 1 178 ? -65.117 -2.658 104.713 1.00 78.06 178 LEU A N 1
ATOM 1455 C CA . LEU A 1 178 ? -64.601 -3.137 106.003 1.00 78.06 178 LEU A CA 1
ATOM 1456 C C . LEU A 1 178 ? -64.358 -1.991 107.000 1.00 78.06 178 LEU A C 1
ATOM 1458 O O . LEU A 1 178 ? -64.773 -2.072 108.155 1.00 78.06 178 LEU A O 1
ATOM 1462 N N . ALA A 1 179 ? -63.776 -0.877 106.552 1.00 72.25 179 ALA A N 1
ATOM 1463 C CA . ALA A 1 179 ? -63.603 0.324 107.371 1.00 72.25 179 ALA A CA 1
ATOM 1464 C C . ALA A 1 179 ? -64.949 0.966 107.766 1.00 72.25 179 ALA A C 1
ATOM 1466 O O . ALA A 1 179 ? -65.075 1.535 108.855 1.00 72.25 179 ALA A O 1
ATOM 1467 N N . ALA A 1 180 ? -65.969 0.862 106.908 1.00 64.44 180 ALA A N 1
ATOM 1468 C CA . ALA A 1 180 ? -67.334 1.257 107.241 1.00 64.44 180 ALA A CA 1
ATOM 1469 C C . ALA A 1 180 ? -67.965 0.319 108.289 1.00 64.44 180 ALA A C 1
ATOM 1471 O O . ALA A 1 180 ? -68.713 0.795 109.142 1.00 64.44 180 ALA A O 1
ATOM 1472 N N . THR A 1 181 ? -67.619 -0.975 108.294 1.00 59.25 181 THR A N 1
ATOM 1473 C CA . THR A 1 181 ? -68.069 -1.925 109.327 1.00 59.25 181 THR A CA 1
ATOM 1474 C C . THR A 1 181 ? -67.314 -1.797 110.661 1.00 59.25 181 THR A C 1
ATOM 1476 O O . THR A 1 181 ? -67.950 -1.884 111.716 1.00 59.25 181 THR A O 1
ATOM 1479 N N . ASP A 1 182 ? -66.012 -1.482 110.655 1.00 47.00 182 ASP A N 1
ATOM 1480 C CA . ASP A 1 182 ? -65.192 -1.297 111.870 1.00 47.00 182 ASP A CA 1
ATOM 1481 C C . ASP A 1 182 ? -65.482 0.021 112.611 1.00 47.00 182 ASP A C 1
ATOM 1483 O O . ASP A 1 182 ? -65.321 0.109 113.829 1.00 47.00 182 ASP A O 1
ATOM 1487 N N . ARG A 1 183 ? -66.041 1.035 111.934 1.00 46.75 183 ARG A N 1
ATOM 1488 C CA . ARG A 1 183 ? -66.564 2.253 112.591 1.00 46.75 183 ARG A CA 1
ATOM 1489 C C . ARG A 1 183 ? -67.833 2.024 113.430 1.00 46.75 183 ARG A C 1
ATOM 1491 O O . ARG A 1 183 ? -68.350 2.984 113.999 1.00 46.75 183 ARG A O 1
ATOM 1498 N N . SER A 1 184 ? -68.308 0.781 113.565 1.00 45.72 184 SER A N 1
ATOM 1499 C CA . SER A 1 184 ? -69.436 0.414 114.436 1.00 45.72 184 SER A CA 1
ATOM 1500 C C . SER A 1 184 ? -69.049 -0.195 115.799 1.00 45.72 184 SER A C 1
ATOM 1502 O O . SER A 1 184 ? -69.941 -0.474 116.603 1.00 45.72 184 SER A O 1
ATOM 1504 N N . ARG A 1 185 ? -67.754 -0.352 116.137 1.00 34.34 185 ARG A N 1
ATOM 1505 C CA . ARG A 1 185 ? -67.326 -0.791 117.485 1.00 34.34 185 ARG A CA 1
ATOM 1506 C C . ARG A 1 185 ? -66.079 -0.066 118.010 1.00 34.34 185 ARG A C 1
ATOM 1508 O O . ARG A 1 185 ? -64.964 -0.379 117.626 1.00 34.34 185 ARG A O 1
ATOM 1515 N N . GLY A 1 186 ? -66.285 0.758 119.041 1.00 30.39 186 GLY A N 1
ATOM 1516 C CA . GLY A 1 186 ? -65.371 0.797 120.192 1.00 30.39 186 GLY A CA 1
ATOM 1517 C C . GLY A 1 186 ? -64.426 1.995 120.316 1.00 30.39 186 GLY A C 1
ATOM 1518 O O . GLY A 1 186 ? -63.508 2.191 119.537 1.00 30.39 186 GLY A O 1
ATOM 1519 N N . THR A 1 187 ? -64.656 2.754 121.383 1.00 38.41 187 THR A N 1
ATOM 1520 C CA . THR A 1 187 ? -63.990 3.951 121.919 1.00 38.41 187 THR A CA 1
ATOM 1521 C C . THR A 1 187 ? -62.529 3.819 122.393 1.00 38.41 187 THR A C 1
ATOM 1523 O O . THR A 1 187 ? -62.133 2.780 122.905 1.00 38.41 187 THR A O 1
ATOM 1526 N N . CYS A 1 188 ? -61.868 4.992 122.449 1.00 35.00 188 CYS A N 1
ATOM 1527 C CA . CYS A 1 188 ? -60.817 5.442 123.392 1.00 35.00 188 CYS A CA 1
ATOM 1528 C C . CYS A 1 188 ? -59.371 4.917 123.254 1.00 35.00 188 CYS A C 1
ATOM 1530 O O . CYS A 1 188 ? -59.072 3.787 123.614 1.00 35.00 188 CYS A O 1
ATOM 1532 N N . SER A 1 189 ? -58.407 5.813 122.986 1.00 30.52 189 SER A N 1
ATOM 1533 C CA . SER A 1 189 ? -57.535 6.448 124.008 1.00 30.52 189 SER A CA 1
ATOM 1534 C C . SER A 1 189 ? -56.319 7.177 123.391 1.00 30.52 189 SER A C 1
ATOM 1536 O O . SER A 1 189 ? -55.913 6.918 122.264 1.00 30.52 189 SER A O 1
ATOM 1538 N N . LYS A 1 190 ? -55.812 8.169 124.138 1.00 40.47 190 LYS A N 1
ATOM 1539 C CA . LYS A 1 190 ? -54.699 9.096 123.848 1.00 40.47 190 LYS A CA 1
ATOM 1540 C C . LYS A 1 190 ? -53.308 8.458 123.986 1.00 40.47 190 LYS A C 1
ATOM 1542 O O . LYS A 1 190 ? -53.108 7.615 124.851 1.00 40.47 190 LYS A O 1
ATOM 1547 N N . GLY A 1 191 ? -52.340 9.079 123.305 1.00 31.84 191 GLY A N 1
ATOM 1548 C CA . GLY A 1 191 ? -50.885 8.952 123.505 1.00 31.84 191 GLY A CA 1
ATOM 1549 C C . GLY A 1 191 ? -50.205 8.473 122.222 1.00 31.84 191 GLY A C 1
ATOM 1550 O O . GLY A 1 191 ? -50.830 7.755 121.460 1.00 31.84 191 GLY A O 1
ATOM 1551 N N . ALA A 1 192 ? -48.963 8.774 121.869 1.00 31.75 192 ALA A N 1
ATOM 1552 C CA . ALA A 1 192 ? -47.910 9.689 122.289 1.00 31.75 192 ALA A CA 1
ATOM 1553 C C . ALA A 1 192 ? -46.775 9.443 121.259 1.00 31.75 192 ALA A C 1
ATOM 1555 O O . ALA A 1 192 ? -46.666 8.332 120.757 1.00 31.75 192 ALA A O 1
ATOM 1556 N N . LEU A 1 193 ? -46.010 10.490 120.928 1.00 41.84 193 LEU A N 1
ATOM 1557 C CA . LEU A 1 193 ? -44.594 10.496 120.510 1.00 41.84 193 LEU A CA 1
ATOM 1558 C C . LEU A 1 193 ? -44.002 9.252 119.788 1.00 41.84 193 LEU A C 1
ATOM 1560 O O . LEU A 1 193 ? -43.887 8.197 120.393 1.00 41.84 193 LEU A O 1
ATOM 1564 N N . GLU A 1 194 ? -43.489 9.430 118.561 1.00 33.94 194 GLU A N 1
ATOM 1565 C CA . GLU A 1 194 ? -42.062 9.245 118.185 1.00 33.94 194 GLU A CA 1
ATOM 1566 C C . GLU A 1 194 ? -41.856 9.090 116.658 1.00 33.94 194 GLU A C 1
ATOM 1568 O O . GLU A 1 194 ? -42.479 8.281 115.976 1.00 33.94 194 GLU A O 1
ATOM 1573 N N . THR A 1 195 ? -40.945 9.913 116.129 1.00 49.97 195 THR A N 1
ATOM 1574 C CA . THR A 1 195 ? -40.176 9.753 114.873 1.00 49.97 195 THR A CA 1
ATOM 1575 C C . THR A 1 195 ? -39.576 8.343 114.752 1.00 49.97 195 THR A C 1
ATOM 1577 O O . THR A 1 195 ? -39.163 7.841 115.796 1.00 49.97 195 THR A O 1
ATOM 1580 N N . PRO A 1 196 ? -39.369 7.732 113.554 1.00 48.59 196 PRO A N 1
ATOM 1581 C CA . PRO A 1 196 ? -38.294 8.195 112.656 1.00 48.59 196 PRO A CA 1
ATOM 1582 C C . PRO A 1 196 ? -38.389 7.822 111.148 1.00 48.59 196 PRO A C 1
ATOM 1584 O O . PRO A 1 196 ? -39.211 7.039 110.686 1.00 48.59 196 PRO A O 1
ATOM 1587 N N . THR A 1 197 ? -37.372 8.296 110.422 1.00 36.94 197 THR A N 1
ATOM 1588 C CA . THR A 1 197 ? -36.729 7.679 109.240 1.00 36.94 197 THR A CA 1
ATOM 1589 C C . THR A 1 197 ? -37.294 7.935 107.842 1.00 36.94 197 THR A C 1
ATOM 1591 O O . THR A 1 197 ? -38.101 7.204 107.279 1.00 36.94 197 THR A O 1
ATOM 1594 N N . VAL A 1 198 ? -36.672 8.948 107.239 1.00 48.78 198 VAL A N 1
ATOM 1595 C CA . VAL A 1 198 ? -36.357 9.091 105.817 1.00 48.78 198 VAL A CA 1
ATOM 1596 C C . VAL A 1 198 ? -35.942 7.745 105.199 1.00 48.78 198 VAL A C 1
ATOM 1598 O O . VAL A 1 198 ? -34.837 7.262 105.439 1.00 48.78 198 VAL A O 1
ATOM 1601 N N . LEU A 1 199 ? -36.792 7.180 104.342 1.00 40.03 199 LEU A N 1
ATOM 1602 C CA . LEU A 1 199 ? -36.412 6.158 103.369 1.00 40.03 199 LEU A CA 1
ATOM 1603 C C . LEU A 1 199 ? -36.702 6.706 101.973 1.00 40.03 199 LEU A C 1
ATOM 1605 O O . LEU A 1 199 ? -37.841 6.950 101.584 1.00 40.03 199 LEU A O 1
ATOM 1609 N N . LYS A 1 200 ? -35.605 6.969 101.263 1.00 42.59 200 LYS A N 1
ATOM 1610 C CA . LYS A 1 200 ? -35.544 7.420 99.875 1.00 42.59 200 LYS A CA 1
ATOM 1611 C C . LYS A 1 200 ? -36.421 6.534 98.988 1.00 42.59 200 LYS A C 1
ATOM 1613 O O . LYS A 1 200 ? -36.101 5.368 98.773 1.00 42.59 200 LYS A O 1
ATOM 1618 N N . THR A 1 201 ? -37.451 7.118 98.391 1.00 42.25 201 THR A N 1
ATOM 1619 C CA . THR A 1 201 ? -38.016 6.642 97.126 1.00 42.25 201 THR A CA 1
ATOM 1620 C C . THR A 1 201 ? -36.914 6.654 96.062 1.00 42.25 201 THR A C 1
ATOM 1622 O O . THR A 1 201 ? -36.362 7.728 95.797 1.00 42.25 201 THR A O 1
ATOM 1625 N N . PRO A 1 202 ? -36.564 5.519 95.431 1.00 44.38 202 PRO A N 1
ATOM 1626 C CA . PRO A 1 202 ? -35.804 5.570 94.197 1.00 44.38 202 PRO A CA 1
ATOM 1627 C C . PRO A 1 202 ? -36.709 6.223 93.153 1.00 44.38 202 PRO A C 1
ATOM 1629 O O . PRO A 1 202 ? -37.831 5.776 92.914 1.00 44.38 202 PRO A O 1
ATOM 1632 N N . ALA A 1 203 ? -36.238 7.326 92.578 1.00 39.25 203 ALA A N 1
ATOM 1633 C CA . ALA A 1 203 ? -36.842 7.931 91.408 1.00 39.25 203 ALA A CA 1
ATOM 1634 C C . ALA A 1 203 ? -36.960 6.848 90.328 1.00 39.25 203 ALA A C 1
ATOM 1636 O O . ALA A 1 203 ? -35.956 6.429 89.749 1.00 39.25 203 ALA A O 1
ATOM 1637 N N . LEU A 1 204 ? -38.183 6.371 90.091 1.00 39.22 204 LEU A N 1
ATOM 1638 C CA . LEU A 1 204 ? -38.500 5.632 88.883 1.00 39.22 204 LEU A CA 1
ATOM 1639 C C . LEU A 1 204 ? -38.203 6.581 87.729 1.00 39.22 204 LEU A C 1
ATOM 1641 O O . LEU A 1 204 ? -38.867 7.602 87.544 1.00 39.22 204 LEU A O 1
ATOM 1645 N N . LEU A 1 205 ? -37.116 6.270 87.030 1.00 41.03 205 LEU A N 1
ATOM 1646 C CA . LEU A 1 205 ? -36.730 6.899 85.787 1.00 41.03 205 LEU A CA 1
ATOM 1647 C C . LEU A 1 205 ? -37.954 6.896 84.876 1.00 41.03 205 LEU A C 1
ATOM 1649 O O . LEU A 1 205 ? -38.460 5.843 84.493 1.00 41.03 205 LEU A O 1
ATOM 1653 N N . SER A 1 206 ? -38.419 8.106 84.576 1.00 41.06 206 SER A N 1
ATOM 1654 C CA . SER A 1 206 ? -39.313 8.412 83.469 1.00 41.06 206 SER A CA 1
ATOM 1655 C C . SER A 1 206 ? -38.964 7.523 82.266 1.00 41.06 206 SER A C 1
ATOM 1657 O O . SER A 1 206 ? -37.770 7.419 81.945 1.00 41.06 206 SER A O 1
ATOM 1659 N N . PRO A 1 207 ? -39.942 6.884 81.594 1.00 45.50 207 PRO A N 1
ATOM 1660 C CA . PRO A 1 207 ? -39.668 6.197 80.348 1.00 45.50 207 PRO A CA 1
ATOM 1661 C C . PRO A 1 207 ? -39.111 7.254 79.400 1.00 45.50 207 PRO A C 1
ATOM 1663 O O . PRO A 1 207 ? -39.823 8.163 78.975 1.00 45.50 207 PRO A O 1
ATOM 1666 N N . ARG A 1 208 ? -37.805 7.185 79.115 1.00 43.34 208 ARG A N 1
ATOM 1667 C CA . ARG A 1 208 ? -37.214 7.960 78.030 1.00 43.34 208 ARG A CA 1
ATOM 1668 C C . ARG A 1 208 ? -38.049 7.641 76.801 1.00 43.34 208 ARG A C 1
ATOM 1670 O O . ARG A 1 208 ? -38.027 6.503 76.337 1.00 43.34 208 ARG A O 1
ATOM 1677 N N . CYS A 1 209 ? -38.774 8.642 76.304 1.00 46.94 209 CYS A N 1
ATOM 1678 C CA . CYS A 1 209 ? -39.264 8.669 74.940 1.00 46.94 209 CYS A CA 1
ATOM 1679 C C . CYS A 1 209 ? -38.094 8.251 74.055 1.00 46.94 209 CYS A C 1
ATOM 1681 O O . CYS A 1 209 ? -37.131 9.002 73.891 1.00 46.94 209 CYS A O 1
ATOM 1683 N N . VAL A 1 210 ? -38.145 7.017 73.560 1.00 43.91 210 VAL A N 1
ATOM 1684 C CA . VAL A 1 210 ? -37.240 6.558 72.522 1.00 43.91 210 VAL A CA 1
ATOM 1685 C C . VAL A 1 210 ? -37.589 7.429 71.330 1.00 43.91 210 VAL A C 1
ATOM 1687 O O . VAL A 1 210 ? -38.682 7.326 70.773 1.00 43.91 210 VAL A O 1
ATOM 1690 N N . GLU A 1 211 ? -36.702 8.377 71.035 1.00 45.50 211 GLU A N 1
ATOM 1691 C CA . GLU A 1 211 ? -36.792 9.219 69.857 1.00 45.50 211 GLU A CA 1
ATOM 1692 C C . GLU A 1 211 ? -37.068 8.320 68.656 1.00 45.50 211 GLU A C 1
ATOM 1694 O O . GLU A 1 211 ? -36.302 7.410 68.331 1.00 45.50 211 GLU A O 1
ATOM 1699 N N . SER A 1 212 ? -38.200 8.580 68.012 1.00 50.75 212 SER A N 1
ATOM 1700 C CA . SER A 1 212 ? -38.550 8.035 66.713 1.00 50.75 212 SER A CA 1
ATOM 1701 C C . SER A 1 212 ? -37.323 8.087 65.794 1.00 50.75 212 SER A C 1
ATOM 1703 O O . SER A 1 212 ? -36.771 9.181 65.613 1.00 50.75 212 SER A O 1
ATOM 1705 N N . PRO A 1 213 ? -36.887 6.965 65.190 1.00 50.91 213 PRO A N 1
ATOM 1706 C CA . PRO A 1 213 ? -35.787 6.998 64.247 1.00 50.91 213 PRO A CA 1
ATOM 1707 C C . PRO A 1 213 ? -36.194 7.926 63.108 1.00 50.91 213 PRO A C 1
ATOM 1709 O O . PRO A 1 213 ? -37.179 7.686 62.404 1.00 50.91 213 PRO A O 1
ATOM 1712 N N . LYS A 1 214 ? -35.454 9.032 62.968 1.00 50.47 214 LYS A N 1
ATOM 1713 C CA . LYS A 1 214 ? -35.565 9.954 61.839 1.00 50.47 214 LYS A CA 1
ATOM 1714 C C . LYS A 1 214 ? -35.586 9.109 60.574 1.00 50.47 214 LYS A C 1
ATOM 1716 O O . LYS A 1 214 ? -34.587 8.466 60.250 1.00 50.47 214 LYS A O 1
ATOM 1721 N N . LYS A 1 215 ? -36.734 9.107 59.888 1.00 45.41 215 LYS A N 1
ATOM 1722 C CA . LYS A 1 215 ? -36.896 8.564 58.541 1.00 45.41 215 LYS A CA 1
ATOM 1723 C C . LYS A 1 215 ? -35.798 9.191 57.691 1.00 45.41 215 LYS A C 1
ATOM 1725 O O . LYS A 1 215 ? -35.904 10.352 57.299 1.00 45.41 215 LYS A O 1
ATOM 1730 N N . ARG A 1 216 ? -34.704 8.457 57.473 1.00 42.25 216 ARG A N 1
ATOM 1731 C CA . ARG A 1 216 ? -33.717 8.834 56.471 1.00 42.25 216 ARG A CA 1
ATOM 1732 C C . ARG A 1 216 ? -34.454 8.762 55.150 1.00 42.25 216 ARG A C 1
ATOM 1734 O O . ARG A 1 216 ? -34.929 7.706 54.747 1.00 42.25 216 ARG A O 1
ATOM 1741 N N . PHE A 1 217 ? -34.610 9.932 54.555 1.00 47.94 217 PHE A N 1
ATOM 1742 C CA . PHE A 1 217 ? -35.078 10.110 53.201 1.00 47.94 217 PHE A CA 1
ATOM 1743 C C . PHE A 1 217 ? -34.155 9.279 52.304 1.00 47.94 217 PHE A C 1
ATOM 1745 O O . PHE A 1 217 ? -32.982 9.613 52.143 1.00 47.94 217 PHE A O 1
ATOM 1752 N N . ILE A 1 218 ? -34.649 8.148 51.806 1.00 49.16 218 ILE A N 1
ATOM 1753 C CA . ILE A 1 218 ? -33.986 7.423 50.727 1.00 49.16 218 ILE A CA 1
ATOM 1754 C C . ILE A 1 218 ? -34.243 8.279 49.483 1.00 49.16 218 ILE A C 1
ATOM 1756 O O . ILE A 1 218 ? -35.411 8.478 49.142 1.00 49.16 218 ILE A O 1
ATOM 1760 N N . PRO A 1 219 ? -33.213 8.845 48.830 1.00 44.69 219 PRO A N 1
ATOM 1761 C CA . PRO A 1 219 ? -33.419 9.527 47.568 1.00 44.69 219 PRO A CA 1
ATOM 1762 C C . PRO A 1 219 ? -33.933 8.493 46.569 1.00 44.69 219 PRO A C 1
ATOM 1764 O O . PRO A 1 219 ? -33.262 7.504 46.275 1.00 44.69 219 PRO A O 1
ATOM 1767 N N . SER A 1 220 ? -35.156 8.708 46.090 1.00 43.75 220 SER A N 1
ATOM 1768 C CA . SER A 1 220 ? -35.749 7.959 44.992 1.00 43.75 220 SER A CA 1
ATOM 1769 C C . SER A 1 220 ? -34.744 7.910 43.842 1.00 43.75 220 SER A C 1
ATOM 1771 O O . SER A 1 220 ? -34.342 8.952 43.322 1.00 43.75 220 SER A O 1
ATOM 1773 N N . GLY A 1 221 ? -34.303 6.703 43.485 1.00 47.53 221 GLY A N 1
ATOM 1774 C CA . GLY A 1 221 ? -33.425 6.491 42.341 1.00 47.53 221 GLY A CA 1
ATOM 1775 C C . GLY A 1 221 ? -34.047 7.036 41.048 1.00 47.53 221 GLY A C 1
ATOM 1776 O O . GLY A 1 221 ? -35.263 7.232 40.975 1.00 47.53 221 GLY A O 1
ATOM 1777 N N . PRO A 1 222 ? -33.227 7.295 40.018 1.00 50.19 222 PRO A N 1
ATOM 1778 C CA . PRO A 1 222 ? -33.696 7.882 38.775 1.00 50.19 222 PRO A CA 1
ATOM 1779 C C . PRO A 1 222 ? -34.716 6.956 38.110 1.00 50.19 222 PRO A C 1
ATOM 1781 O O . PRO A 1 222 ? -34.402 5.836 37.705 1.00 50.19 222 PRO A O 1
ATOM 1784 N N . THR A 1 223 ? -35.946 7.447 37.981 1.00 42.47 223 THR A N 1
ATOM 1785 C CA . THR A 1 223 ? -36.987 6.851 37.150 1.00 42.47 223 THR A CA 1
ATOM 1786 C C . THR A 1 223 ? -36.490 6.833 35.706 1.00 42.47 223 THR A C 1
ATOM 1788 O O . THR A 1 223 ? -36.544 7.842 35.005 1.00 42.47 223 THR A O 1
ATOM 1791 N N . ILE A 1 224 ? -35.973 5.689 35.257 1.00 47.84 224 ILE A N 1
ATOM 1792 C CA . ILE A 1 224 ? -35.644 5.464 33.850 1.00 47.84 224 ILE A CA 1
ATOM 1793 C C . ILE A 1 224 ? -36.969 5.511 33.072 1.00 47.84 224 ILE A C 1
ATOM 1795 O O . ILE A 1 224 ? -37.878 4.732 33.379 1.00 47.84 224 ILE A O 1
ATOM 1799 N N . PRO A 1 225 ? -37.129 6.406 32.081 1.00 41.59 225 PRO A N 1
ATOM 1800 C CA . PRO A 1 225 ? -38.336 6.440 31.279 1.00 41.59 225 PRO A CA 1
ATOM 1801 C C . PRO A 1 225 ? -38.451 5.127 30.504 1.00 41.59 225 PRO A C 1
ATOM 1803 O O . PRO A 1 225 ? -37.580 4.745 29.723 1.00 41.59 225 PRO A O 1
ATOM 1806 N N . ARG A 1 226 ? -39.559 4.430 30.749 1.00 38.50 226 ARG A N 1
ATOM 1807 C CA . ARG A 1 226 ? -39.978 3.216 30.056 1.00 38.50 226 ARG A CA 1
ATOM 1808 C C . ARG A 1 226 ? -40.193 3.561 28.579 1.00 38.50 226 ARG A C 1
ATOM 1810 O O . ARG A 1 226 ? -41.264 4.027 28.192 1.00 38.50 226 ARG A O 1
ATOM 1817 N N . ALA A 1 227 ? -39.161 3.373 27.759 1.00 39.22 227 ALA A N 1
ATOM 1818 C CA . ALA A 1 227 ? -39.271 3.459 26.312 1.00 39.22 227 ALA A CA 1
ATOM 1819 C C . ALA A 1 227 ? -40.291 2.411 25.846 1.00 39.22 227 ALA A C 1
ATOM 1821 O O . ALA A 1 227 ? -40.114 1.210 26.053 1.00 39.22 227 ALA A O 1
ATOM 1822 N N . ARG A 1 228 ? -41.395 2.880 25.258 1.00 40.81 228 ARG A N 1
ATOM 1823 C CA . ARG A 1 228 ? -42.369 2.037 24.562 1.00 40.81 228 ARG A CA 1
ATOM 1824 C C . ARG A 1 228 ? -41.644 1.299 23.437 1.00 40.81 228 ARG A C 1
ATOM 1826 O O . ARG A 1 228 ? -41.276 1.905 22.435 1.00 40.81 228 ARG A O 1
ATOM 1833 N N . SER A 1 229 ? -41.482 -0.009 23.591 1.00 43.06 229 SER A N 1
ATOM 1834 C CA . SER A 1 229 ? -41.195 -0.924 22.495 1.00 43.06 229 SER A CA 1
ATOM 1835 C C . SER A 1 229 ? -42.410 -0.964 21.563 1.00 43.06 229 SER A C 1
ATOM 1837 O O . SER A 1 229 ? -43.398 -1.653 21.809 1.00 43.06 229 SER A O 1
ATOM 1839 N N . GLY A 1 230 ? -42.357 -0.170 20.495 1.00 46.84 230 GLY A N 1
ATOM 1840 C CA . GLY A 1 230 ? -43.212 -0.378 19.331 1.00 46.84 230 GLY A CA 1
ATOM 1841 C C . GLY A 1 230 ? -42.790 -1.662 18.599 1.00 46.84 230 GLY A C 1
ATOM 1842 O O . GLY A 1 230 ? -41.594 -1.959 18.544 1.00 46.84 230 GLY A O 1
ATOM 1843 N N . PRO A 1 231 ? -43.731 -2.445 18.050 1.00 52.94 231 PRO A N 1
ATOM 1844 C CA . PRO A 1 231 ? -43.404 -3.656 17.307 1.00 52.94 231 PRO A CA 1
ATOM 1845 C C . PRO A 1 231 ? -42.700 -3.298 15.985 1.00 52.94 231 PRO A C 1
ATOM 1847 O O . PRO A 1 231 ? -43.063 -2.300 15.354 1.00 52.94 231 PRO A O 1
ATOM 1850 N N . PRO A 1 232 ? -41.721 -4.093 15.514 1.00 50.78 232 PRO A N 1
ATOM 1851 C CA . PRO A 1 232 ? -41.093 -3.839 14.228 1.00 50.78 232 PRO A CA 1
ATOM 1852 C C . PRO A 1 232 ? -42.097 -4.084 13.095 1.00 50.78 232 PRO A C 1
ATOM 1854 O O . PRO A 1 232 ? -42.591 -5.196 12.889 1.00 50.78 232 PRO A O 1
ATOM 1857 N N . SER A 1 233 ? -42.383 -3.014 12.352 1.00 39.00 233 SER A N 1
ATOM 1858 C CA . SER A 1 233 ? -43.127 -3.048 11.098 1.00 39.00 233 SER A CA 1
ATOM 1859 C C . SER A 1 233 ? -42.421 -3.970 10.104 1.00 39.00 233 SER A C 1
ATOM 1861 O O . SER A 1 233 ? -41.285 -3.737 9.687 1.00 39.00 233 SER A O 1
ATOM 1863 N N . ARG A 1 234 ? -43.119 -5.041 9.723 1.00 46.72 234 ARG A N 1
ATOM 1864 C CA . ARG A 1 234 ? -42.768 -5.909 8.602 1.00 46.72 234 ARG A CA 1
ATOM 1865 C C . ARG A 1 234 ? -42.936 -5.121 7.303 1.00 46.72 234 ARG A C 1
ATOM 1867 O O . ARG A 1 234 ? -44.045 -5.001 6.786 1.00 46.72 234 ARG A O 1
ATOM 1874 N N . HIS A 1 235 ? -41.835 -4.663 6.719 1.00 41.62 235 HIS A N 1
ATOM 1875 C CA . HIS A 1 235 ? -41.805 -4.237 5.322 1.00 41.62 235 HIS A CA 1
ATOM 1876 C C . HIS A 1 235 ? -40.870 -5.123 4.500 1.00 41.62 235 HIS A C 1
ATOM 1878 O O . HIS A 1 235 ? -39.668 -4.922 4.410 1.00 41.62 235 HIS A O 1
ATOM 1884 N N . GLY A 1 236 ? -41.494 -6.148 3.913 1.00 38.19 236 GLY A N 1
ATOM 1885 C CA . GLY A 1 236 ? -41.496 -6.334 2.464 1.00 38.19 236 GLY A CA 1
ATOM 1886 C C . GLY A 1 236 ? -40.142 -6.441 1.774 1.00 38.19 236 GLY A C 1
ATOM 1887 O O . GLY A 1 236 ? -39.694 -5.503 1.123 1.00 38.19 236 GLY A O 1
ATOM 1888 N N . SER A 1 237 ? -39.586 -7.651 1.784 1.00 37.84 237 SER A N 1
ATOM 1889 C CA . SER A 1 237 ? -38.635 -8.114 0.773 1.00 37.84 237 SER A CA 1
ATOM 1890 C C . SER A 1 237 ? -39.293 -8.058 -0.616 1.00 37.84 237 SER A C 1
ATOM 1892 O O . SER A 1 237 ? -40.001 -8.979 -1.027 1.00 37.84 237 SER A O 1
ATOM 1894 N N . ARG A 1 238 ? -39.089 -6.960 -1.356 1.00 43.81 238 ARG A N 1
ATOM 1895 C CA . ARG A 1 238 ? -39.369 -6.917 -2.797 1.00 43.81 238 ARG A CA 1
ATOM 1896 C C . ARG A 1 238 ? -38.236 -7.627 -3.531 1.00 43.81 238 ARG A C 1
ATOM 1898 O O . ARG A 1 238 ? -37.221 -7.037 -3.884 1.00 43.81 238 ARG A O 1
ATOM 1905 N N . ARG A 1 239 ? -38.445 -8.922 -3.774 1.00 40.09 239 ARG A N 1
ATOM 1906 C CA . ARG A 1 239 ? -37.764 -9.675 -4.831 1.00 40.09 239 ARG A CA 1
ATOM 1907 C C . ARG A 1 239 ? -38.123 -9.050 -6.181 1.00 40.09 239 ARG A C 1
ATOM 1909 O O . ARG A 1 239 ? -39.187 -9.339 -6.721 1.00 40.09 239 ARG A O 1
ATOM 1916 N N . CYS A 1 240 ? -37.232 -8.251 -6.756 1.00 36.16 240 CYS A N 1
ATOM 1917 C CA . CYS A 1 240 ? -37.252 -8.016 -8.197 1.00 36.16 240 CYS A CA 1
ATOM 1918 C C . CYS A 1 240 ? -36.647 -9.240 -8.891 1.00 36.16 240 CYS A C 1
ATOM 1920 O O . CYS A 1 240 ? -35.435 -9.363 -9.047 1.00 36.16 240 CYS A O 1
ATOM 1922 N N . ARG A 1 241 ? -37.524 -10.168 -9.286 1.00 35.84 241 ARG A N 1
ATOM 1923 C CA . ARG A 1 241 ? -37.266 -11.089 -10.393 1.00 35.84 241 ARG A CA 1
ATOM 1924 C C . ARG A 1 241 ? -37.327 -10.266 -11.681 1.00 35.84 241 ARG A C 1
ATOM 1926 O O . ARG A 1 241 ? -38.419 -9.929 -12.117 1.00 35.84 241 ARG A O 1
ATOM 1933 N N . CYS A 1 242 ? -36.184 -9.973 -12.291 1.00 35.31 242 CYS A N 1
ATOM 1934 C CA . CYS A 1 242 ? -36.148 -9.688 -13.724 1.00 35.31 242 CYS A CA 1
ATOM 1935 C C . CYS A 1 242 ? -35.755 -10.973 -14.443 1.00 35.31 242 CYS A C 1
ATOM 1937 O O . CYS A 1 242 ? -34.581 -11.312 -14.568 1.00 35.31 242 CYS A O 1
ATOM 1939 N N . ALA A 1 243 ? -36.784 -11.702 -14.867 1.00 37.25 243 ALA A N 1
ATOM 1940 C CA . ALA A 1 243 ? -36.693 -12.654 -15.953 1.00 37.25 243 ALA A CA 1
ATOM 1941 C C . ALA A 1 243 ? -36.736 -11.855 -17.262 1.00 37.25 243 ALA A C 1
ATOM 1943 O O . ALA A 1 243 ? -37.783 -11.335 -17.629 1.00 37.25 243 ALA A O 1
ATOM 1944 N N . CYS A 1 244 ? -35.601 -11.765 -17.949 1.00 34.19 244 CYS A N 1
ATOM 1945 C CA . CYS A 1 244 ? -35.549 -11.447 -19.373 1.00 34.19 244 CYS A CA 1
ATOM 1946 C C . CYS A 1 244 ? -34.770 -12.564 -20.066 1.00 34.19 244 CYS A C 1
ATOM 1948 O O . CYS A 1 244 ? -33.587 -12.443 -20.366 1.00 34.19 244 CYS A O 1
ATOM 1950 N N . SER A 1 245 ? -35.458 -13.682 -20.267 1.00 36.03 245 SER A N 1
ATOM 1951 C CA . SER A 1 245 ? -35.129 -14.690 -21.265 1.00 36.03 245 SER A CA 1
ATOM 1952 C C . SER A 1 245 ? -36.003 -14.440 -22.493 1.00 36.03 245 SER A C 1
ATOM 1954 O O . SER A 1 245 ? -37.183 -14.774 -22.473 1.00 36.03 245 SER A O 1
ATOM 1956 N N . LEU A 1 246 ? -35.412 -13.865 -23.538 1.00 38.81 246 LEU A N 1
ATOM 1957 C CA . LEU A 1 246 ? -35.838 -13.982 -24.938 1.00 38.81 246 LEU A CA 1
ATOM 1958 C C . LEU A 1 246 ? -34.530 -14.004 -25.751 1.00 38.81 246 LEU A C 1
ATOM 1960 O O . LEU A 1 246 ? -33.869 -12.982 -25.871 1.00 38.81 246 LEU A O 1
ATOM 1964 N N . SER A 1 247 ? -33.908 -15.154 -26.020 1.00 36.81 247 SER A N 1
ATOM 1965 C CA . SER A 1 247 ? -34.192 -16.092 -27.118 1.00 36.81 247 SER A CA 1
ATOM 1966 C C . SER A 1 247 ? -34.398 -15.425 -28.481 1.00 36.81 247 SER A C 1
ATOM 1968 O O . SER A 1 247 ? -35.511 -14.992 -28.779 1.00 36.81 247 SER A O 1
ATOM 1970 N N . SER A 1 248 ? -33.345 -15.421 -29.315 1.00 31.86 248 SER A N 1
ATOM 1971 C CA . SER A 1 248 ? -33.334 -15.870 -30.732 1.00 31.86 248 SER A CA 1
ATOM 1972 C C . SER A 1 248 ? -32.111 -15.316 -31.501 1.00 31.86 248 SER A C 1
ATOM 1974 O O . SER A 1 248 ? -31.558 -14.297 -31.102 1.00 31.86 248 SER A O 1
ATOM 1976 N N . PRO A 1 249 ? -31.686 -15.919 -32.627 1.00 51.66 249 PRO A N 1
ATOM 1977 C CA . PRO A 1 249 ? -31.143 -17.267 -32.712 1.00 51.66 249 PRO A CA 1
ATOM 1978 C C . PRO A 1 249 ? -29.808 -17.301 -33.490 1.00 51.66 249 PRO A C 1
ATOM 1980 O O . PRO A 1 249 ? -29.352 -16.330 -34.090 1.00 51.66 249 PRO A O 1
ATOM 1983 N N . LEU A 1 250 ? -29.208 -18.486 -33.474 1.00 38.03 250 LEU A N 1
ATOM 1984 C CA . LEU A 1 250 ? -28.126 -18.976 -34.323 1.00 38.03 250 LEU A CA 1
ATOM 1985 C C . LEU A 1 250 ? -28.110 -18.375 -35.744 1.00 38.03 250 LEU A C 1
ATOM 1987 O O . LEU A 1 250 ? -29.074 -18.508 -36.498 1.00 38.03 250 LEU A O 1
ATOM 1991 N N . ARG A 1 251 ? -26.950 -17.849 -36.156 1.00 32.78 251 ARG A N 1
ATOM 1992 C CA . ARG A 1 251 ? -26.548 -17.818 -37.566 1.00 32.78 251 ARG A CA 1
ATOM 1993 C C . ARG A 1 251 ? -25.199 -18.508 -37.709 1.00 32.78 251 ARG A C 1
ATOM 1995 O O . ARG A 1 251 ? -24.168 -17.993 -37.286 1.00 32.78 251 ARG A O 1
ATOM 2002 N N . ALA A 1 252 ? -25.261 -19.711 -38.263 1.00 35.53 252 ALA A N 1
ATOM 2003 C CA . ALA A 1 252 ? -24.121 -20.500 -38.681 1.00 35.53 252 ALA A CA 1
ATOM 2004 C C . ALA A 1 252 ? -23.551 -19.984 -40.013 1.00 35.53 252 ALA A C 1
ATOM 2006 O O . ALA A 1 252 ? -24.288 -19.466 -40.851 1.00 35.53 252 ALA A O 1
ATOM 2007 N N . ALA A 1 253 ? -22.249 -20.221 -40.170 1.00 38.84 253 ALA A N 1
ATOM 2008 C CA . ALA A 1 253 ? -21.483 -20.345 -41.407 1.00 38.84 253 ALA A CA 1
ATOM 2009 C C . ALA A 1 253 ? -21.486 -19.164 -42.396 1.00 38.84 253 ALA A C 1
ATOM 2011 O O . ALA A 1 253 ? -22.428 -18.943 -43.154 1.00 38.84 253 ALA A O 1
ATOM 2012 N N . ARG A 1 254 ? -20.313 -18.532 -42.516 1.00 33.00 254 ARG A N 1
ATOM 2013 C CA . ARG A 1 254 ? -19.648 -18.383 -43.816 1.00 33.00 254 ARG A CA 1
ATOM 2014 C C . ARG A 1 254 ? -18.139 -18.295 -43.616 1.00 33.00 254 ARG A C 1
ATOM 2016 O O . ARG A 1 254 ? -17.607 -17.253 -43.247 1.00 33.00 254 ARG A O 1
ATOM 2023 N N . ASP A 1 255 ? -17.490 -19.423 -43.883 1.00 42.41 255 ASP A N 1
ATOM 2024 C CA . ASP A 1 255 ? -16.114 -19.475 -44.349 1.00 42.41 255 ASP A CA 1
ATOM 2025 C C . ASP A 1 255 ? -15.942 -18.527 -45.541 1.00 42.41 255 ASP A C 1
ATOM 2027 O O . ASP A 1 255 ? -16.663 -18.616 -46.539 1.00 42.41 255 ASP A O 1
ATOM 2031 N N . ARG A 1 256 ? -14.956 -17.640 -45.442 1.00 39.28 256 ARG A N 1
ATOM 2032 C CA . ARG A 1 256 ? -14.237 -17.111 -46.599 1.00 39.28 256 ARG A CA 1
ATOM 2033 C C . ARG A 1 256 ? -12.746 -17.230 -46.323 1.00 39.28 256 ARG A C 1
ATOM 2035 O O . ARG A 1 256 ? -12.127 -16.335 -45.758 1.00 39.28 256 ARG A O 1
ATOM 2042 N N . ARG A 1 257 ? -12.196 -18.376 -46.731 1.00 47.12 257 ARG A N 1
ATOM 2043 C CA . ARG A 1 257 ? -10.867 -18.423 -47.338 1.00 47.12 257 ARG A CA 1
ATOM 2044 C C . ARG A 1 257 ? -10.996 -17.824 -48.728 1.00 47.12 257 ARG A C 1
ATOM 2046 O O . ARG A 1 257 ? -11.776 -18.347 -49.504 1.00 47.12 257 ARG A O 1
ATOM 2053 N N . ASP A 1 258 ? -10.253 -16.755 -48.953 1.00 40.72 258 ASP A N 1
ATOM 2054 C CA . ASP A 1 258 ? -9.582 -16.336 -50.188 1.00 40.72 258 ASP A CA 1
ATOM 2055 C C . ASP A 1 258 ? -8.619 -15.242 -49.678 1.00 40.72 258 ASP A C 1
ATOM 2057 O O . ASP A 1 258 ? -9.039 -14.319 -48.991 1.00 40.72 258 ASP A O 1
ATOM 2061 N N . GLY A 1 259 ? -7.298 -15.371 -49.747 1.00 47.59 259 GLY A N 1
ATOM 2062 C CA . GLY A 1 259 ? -6.564 -15.542 -50.992 1.00 47.59 259 GLY A CA 1
ATOM 2063 C C . GLY A 1 259 ? -6.034 -14.196 -51.512 1.00 47.59 259 GLY A C 1
ATOM 2064 O O . GLY A 1 259 ? -6.221 -13.890 -52.679 1.00 47.59 259 GLY A O 1
ATOM 2065 N N . SER A 1 260 ? -5.397 -13.382 -50.663 1.00 39.78 260 SER A N 1
ATOM 2066 C CA . SER A 1 260 ? -4.517 -12.263 -51.055 1.00 39.78 260 SER A CA 1
ATOM 2067 C C . SER A 1 260 ? -3.617 -11.958 -49.848 1.00 39.78 260 SER A C 1
ATOM 2069 O O . SER A 1 260 ? -4.117 -11.587 -48.794 1.00 39.78 260 SER A O 1
ATOM 2071 N N . GLY A 1 261 ? -2.323 -12.261 -49.846 1.00 42.72 261 GLY A N 1
ATOM 2072 C CA . GLY A 1 261 ? -1.347 -11.663 -50.747 1.00 42.72 261 GLY A CA 1
ATOM 2073 C C . GLY A 1 261 ? -0.769 -10.412 -50.078 1.00 42.72 261 GLY A C 1
ATOM 2074 O O . GLY A 1 261 ? -1.280 -9.325 -50.294 1.00 42.72 261 GLY A O 1
ATOM 2075 N N . ASN A 1 262 ? 0.254 -10.608 -49.239 1.00 52.75 262 ASN A N 1
ATOM 2076 C CA . ASN A 1 262 ? 1.261 -9.634 -48.795 1.00 52.75 262 ASN A CA 1
ATOM 2077 C C . ASN A 1 262 ? 0.788 -8.195 -48.500 1.00 52.75 262 ASN A C 1
ATOM 2079 O O . ASN A 1 262 ? 0.939 -7.302 -49.330 1.00 52.75 262 ASN A O 1
ATOM 2083 N N . ILE A 1 263 ? 0.352 -7.945 -47.262 1.00 46.28 263 ILE A N 1
ATOM 2084 C CA . ILE A 1 263 ? 0.351 -6.603 -46.657 1.00 46.28 263 ILE A CA 1
ATOM 2085 C C . ILE A 1 263 ? 1.036 -6.737 -45.285 1.00 46.28 263 ILE A C 1
ATOM 2087 O O . ILE A 1 263 ? 0.623 -7.598 -44.507 1.00 46.28 263 ILE A O 1
ATOM 2091 N N . PRO A 1 264 ? 2.101 -5.972 -44.979 1.00 46.31 264 PRO A N 1
ATOM 2092 C CA . PRO A 1 264 ? 2.863 -6.150 -43.747 1.00 46.31 264 PRO A CA 1
ATOM 2093 C C . PRO A 1 264 ? 2.045 -5.751 -42.508 1.00 46.31 264 PRO A C 1
ATOM 2095 O O . PRO A 1 264 ? 1.384 -4.712 -42.485 1.00 46.31 264 PRO A O 1
ATOM 2098 N N . GLU A 1 265 ? 2.126 -6.575 -41.460 1.00 50.38 265 GLU A N 1
ATOM 2099 C CA . GLU A 1 265 ? 1.480 -6.428 -40.143 1.00 50.38 265 GLU A CA 1
ATOM 2100 C C . GLU A 1 265 ? 2.036 -5.253 -39.302 1.00 50.38 265 GLU A C 1
ATOM 2102 O O . GLU A 1 265 ? 2.295 -5.390 -38.109 1.00 50.38 265 GLU A O 1
ATOM 2107 N N . SER A 1 266 ? 2.223 -4.065 -39.881 1.00 49.00 266 SER A N 1
ATOM 2108 C CA . SER A 1 266 ? 2.662 -2.862 -39.150 1.00 49.00 266 SER A CA 1
ATOM 2109 C C . SER A 1 266 ? 1.527 -1.887 -38.807 1.00 49.00 266 SER A C 1
ATOM 2111 O O . SER A 1 266 ? 1.739 -0.945 -38.047 1.00 49.00 266 SER A O 1
ATOM 2113 N N . HIS A 1 267 ? 0.293 -2.129 -39.267 1.00 53.75 267 HIS A N 1
ATOM 2114 C CA . HIS A 1 267 ? -0.848 -1.228 -39.028 1.00 53.75 267 HIS A CA 1
ATOM 2115 C C . HIS A 1 267 ? -1.779 -1.602 -37.862 1.00 53.75 267 HIS A C 1
ATOM 2117 O O . HIS A 1 267 ? -2.789 -0.932 -37.6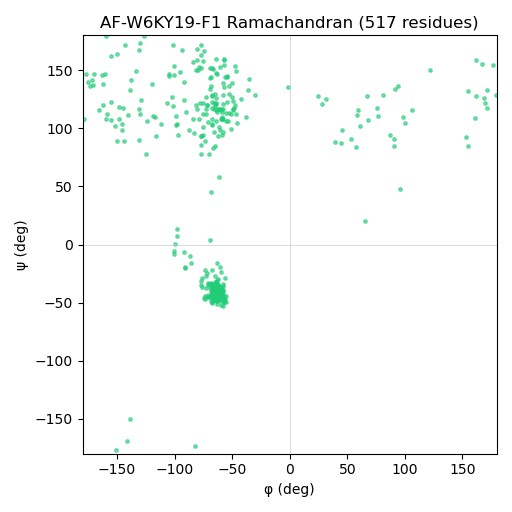52 1.00 53.75 267 HIS A O 1
ATOM 2123 N N . ASN A 1 268 ? -1.441 -2.607 -37.046 1.00 56.03 268 ASN A N 1
ATOM 2124 C CA . ASN A 1 268 ? -2.302 -3.028 -35.929 1.00 56.03 268 ASN A CA 1
ATOM 2125 C C . ASN A 1 268 ? -1.868 -2.497 -34.548 1.00 56.03 268 ASN A C 1
ATOM 2127 O O . ASN A 1 268 ? -2.617 -2.608 -33.580 1.00 56.03 268 ASN A O 1
ATOM 2131 N N . LEU A 1 269 ? -0.698 -1.855 -34.442 1.00 58.88 269 LEU A N 1
ATOM 2132 C CA . LEU A 1 269 ? -0.233 -1.257 -33.183 1.00 58.88 269 LEU A CA 1
ATOM 2133 C C . LEU A 1 269 ? -1.103 -0.071 -32.750 1.00 58.88 269 LEU A C 1
ATOM 2135 O O . LEU A 1 269 ? -1.492 -0.009 -31.591 1.00 58.88 269 LEU A O 1
ATOM 2139 N N . ALA A 1 270 ? -1.495 0.814 -33.671 1.00 60.75 270 ALA A N 1
ATOM 2140 C CA . ALA A 1 270 ? -2.370 1.947 -33.352 1.00 60.75 270 ALA A CA 1
ATOM 2141 C C . ALA A 1 270 ? -3.772 1.495 -32.898 1.00 60.75 270 ALA A C 1
ATOM 2143 O O . ALA A 1 270 ? -4.343 2.067 -31.971 1.00 60.75 270 ALA A O 1
ATOM 2144 N N . SER A 1 271 ? -4.306 0.422 -33.495 1.00 64.38 271 SER A N 1
ATOM 2145 C CA . SER A 1 271 ? -5.580 -0.177 -33.077 1.00 64.38 271 SER A CA 1
ATOM 2146 C C . SER A 1 271 ? -5.471 -0.825 -31.693 1.00 64.38 271 SER A C 1
ATOM 2148 O O . SER A 1 271 ? -6.298 -0.559 -30.817 1.00 64.38 271 SER A O 1
ATOM 2150 N N . MET A 1 272 ? -4.404 -1.597 -31.448 1.00 65.88 272 MET A N 1
ATOM 2151 C CA . MET A 1 272 ? -4.149 -2.202 -30.140 1.00 65.88 272 MET A CA 1
ATOM 2152 C C . MET A 1 272 ? -3.943 -1.151 -29.046 1.00 65.88 272 MET A C 1
ATOM 2154 O O . MET A 1 272 ? -4.576 -1.253 -27.995 1.00 65.88 272 MET A O 1
ATOM 2158 N N . VAL A 1 273 ? -3.130 -0.120 -29.295 1.00 72.81 273 VAL A N 1
ATOM 2159 C CA . VAL A 1 273 ? -2.898 0.989 -28.357 1.00 72.81 273 VAL A CA 1
ATOM 2160 C C . VAL A 1 273 ? -4.202 1.744 -28.095 1.00 72.81 273 VAL A C 1
ATOM 2162 O O . VAL A 1 273 ? -4.567 1.904 -26.936 1.00 72.81 273 VAL A O 1
ATOM 2165 N N . SER A 1 274 ? -4.998 2.053 -29.126 1.00 67.38 274 SER A N 1
ATOM 2166 C CA . SER A 1 274 ? -6.314 2.690 -28.959 1.00 67.38 274 SER A CA 1
ATOM 2167 C C . SER A 1 274 ? -7.288 1.841 -28.126 1.00 67.38 274 SER A C 1
ATOM 2169 O O . SER A 1 274 ? -8.014 2.360 -27.272 1.00 67.38 274 SER A O 1
ATOM 2171 N N . THR A 1 275 ? -7.300 0.514 -28.310 1.00 70.12 275 THR A N 1
ATOM 2172 C CA . THR A 1 275 ? -8.118 -0.383 -27.473 1.00 70.12 275 THR A CA 1
ATOM 2173 C C . THR A 1 275 ? -7.599 -0.533 -26.043 1.00 70.12 275 THR A C 1
ATOM 2175 O O . THR A 1 275 ? -8.413 -0.669 -25.125 1.00 70.12 275 THR A O 1
ATOM 2178 N N . LEU A 1 276 ? -6.281 -0.487 -25.826 1.00 64.44 276 LEU A N 1
ATOM 2179 C CA . LEU A 1 276 ? -5.674 -0.516 -24.494 1.00 64.44 276 LEU A CA 1
ATOM 2180 C C . LEU A 1 276 ? -5.918 0.793 -23.742 1.00 64.44 276 LEU A C 1
ATOM 2182 O O . LEU A 1 276 ? -6.344 0.748 -22.589 1.00 64.44 276 LEU A O 1
ATOM 2186 N N . GLU A 1 277 ? -5.762 1.939 -24.401 1.00 67.50 277 GLU A N 1
ATOM 2187 C CA . GLU A 1 277 ? -6.083 3.261 -23.862 1.00 67.50 277 GLU A CA 1
ATOM 2188 C C . GLU A 1 277 ? -7.568 3.347 -23.497 1.00 67.50 277 GLU A C 1
ATOM 2190 O O . GLU A 1 277 ? -7.902 3.598 -22.337 1.00 67.50 277 GLU A O 1
ATOM 2195 N N . ARG A 1 278 ? -8.485 2.996 -24.416 1.00 64.88 278 ARG A N 1
ATOM 2196 C CA . ARG A 1 278 ? -9.933 2.968 -24.123 1.00 64.88 278 ARG A CA 1
ATOM 2197 C C . ARG A 1 278 ? -10.295 2.046 -22.957 1.00 64.88 278 ARG A C 1
ATOM 2199 O O . ARG A 1 278 ? -11.195 2.373 -22.183 1.00 64.88 278 ARG A O 1
ATOM 2206 N N . ARG A 1 279 ? -9.615 0.905 -22.795 1.00 58.75 279 ARG A N 1
ATOM 2207 C CA . ARG A 1 279 ? -9.842 -0.006 -21.657 1.00 58.75 279 ARG A CA 1
ATOM 2208 C C . ARG A 1 279 ? -9.229 0.504 -20.349 1.00 58.75 279 ARG A C 1
ATOM 2210 O O . ARG A 1 279 ? -9.794 0.220 -19.291 1.00 58.75 279 ARG A O 1
ATOM 2217 N N . ASN A 1 280 ? -8.145 1.279 -20.396 1.00 57.19 280 ASN A N 1
ATOM 2218 C CA . ASN A 1 280 ? -7.516 1.856 -19.205 1.00 57.19 280 ASN A CA 1
ATOM 2219 C C . ASN A 1 280 ? -8.287 3.060 -18.647 1.00 57.19 280 ASN A C 1
ATOM 2221 O O . ASN A 1 280 ? -8.434 3.157 -17.431 1.00 57.19 280 ASN A O 1
ATOM 2225 N N . TYR A 1 281 ? -8.887 3.908 -19.490 1.00 54.56 281 TYR A N 1
ATOM 2226 C CA . TYR A 1 281 ? -9.710 5.035 -19.014 1.00 54.56 281 TYR A CA 1
ATOM 2227 C C . TYR A 1 281 ? -11.014 4.604 -18.317 1.00 54.56 281 TYR A C 1
ATOM 2229 O O . TYR A 1 281 ? -11.574 5.347 -17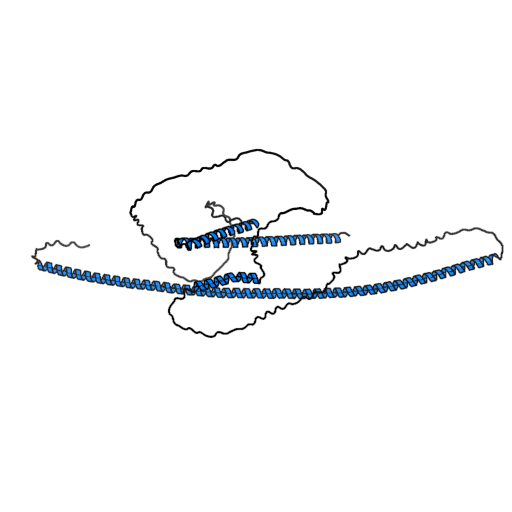.509 1.00 54.56 281 TYR A O 1
ATOM 2237 N N . LEU A 1 282 ? -11.507 3.390 -18.585 1.00 50.62 282 LEU A N 1
ATOM 2238 C CA . LEU A 1 282 ? -12.766 2.891 -18.017 1.00 50.62 282 LEU A CA 1
ATOM 2239 C C . LEU A 1 282 ? -12.595 2.125 -16.693 1.00 50.62 282 LEU A C 1
ATOM 2241 O O . LEU A 1 282 ? -13.556 2.004 -15.929 1.00 50.62 282 LEU A O 1
ATOM 2245 N N . ARG A 1 283 ? -11.389 1.634 -16.376 1.00 54.31 283 ARG A N 1
ATOM 2246 C CA . ARG A 1 283 ? -11.139 0.828 -15.165 1.00 54.31 283 ARG A CA 1
ATOM 2247 C C . ARG A 1 283 ? -11.231 1.623 -13.853 1.00 54.31 283 ARG A C 1
ATOM 2249 O O . ARG A 1 283 ? -11.915 1.142 -12.947 1.00 54.31 283 ARG A O 1
ATOM 2256 N N . PRO A 1 284 ? -10.643 2.830 -13.728 1.00 52.69 284 PRO A N 1
ATOM 2257 C CA . PRO A 1 284 ? -10.769 3.629 -12.509 1.00 52.69 284 PRO A CA 1
ATOM 2258 C C . PRO A 1 284 ? -12.222 4.041 -12.233 1.00 52.69 284 PRO A C 1
ATOM 2260 O O . PRO A 1 284 ? -12.667 4.001 -11.089 1.00 52.69 284 PRO A O 1
ATOM 2263 N N . ARG A 1 285 ? -12.998 4.346 -13.286 1.00 56.78 285 ARG A N 1
ATOM 2264 C CA . ARG A 1 285 ? -14.423 4.708 -13.180 1.00 56.78 285 ARG A CA 1
ATOM 2265 C C . ARG A 1 285 ? -15.289 3.557 -12.675 1.00 56.78 285 ARG A C 1
ATOM 2267 O O . ARG A 1 285 ? -16.074 3.752 -11.753 1.00 56.78 285 ARG A O 1
ATOM 2274 N N . ALA A 1 286 ? -15.117 2.355 -13.224 1.00 58.00 286 ALA A N 1
ATOM 2275 C CA . ALA A 1 286 ? -15.889 1.187 -12.799 1.00 58.00 286 ALA A CA 1
ATOM 2276 C C . ALA A 1 286 ? -15.528 0.726 -11.374 1.00 58.00 286 ALA A C 1
ATOM 2278 O O . ALA A 1 286 ? -16.398 0.262 -10.636 1.00 58.00 286 ALA A O 1
ATOM 2279 N N . TYR A 1 287 ? -14.261 0.874 -10.975 1.00 66.69 287 TYR A N 1
ATOM 2280 C CA . TYR A 1 287 ? -13.807 0.587 -9.614 1.00 66.69 287 TYR A CA 1
ATOM 2281 C C . TYR A 1 287 ? -14.403 1.576 -8.600 1.00 66.69 287 TYR A C 1
ATOM 2283 O O . TYR A 1 287 ? -14.997 1.158 -7.608 1.00 66.69 287 TYR A O 1
ATOM 2291 N N . LEU A 1 288 ? -14.340 2.883 -8.876 1.00 63.72 288 LEU A N 1
ATOM 2292 C CA . LEU A 1 288 ? -14.880 3.921 -7.987 1.00 63.72 288 LEU A CA 1
ATOM 2293 C C . LEU A 1 288 ? -16.410 3.852 -7.850 1.00 63.72 288 LEU A C 1
ATOM 2295 O O . LEU A 1 288 ? -16.929 4.004 -6.744 1.00 63.72 288 LEU A O 1
ATOM 2299 N N . GLN A 1 289 ? -17.121 3.522 -8.933 1.00 70.69 289 GLN A N 1
ATOM 2300 C CA . GLN A 1 289 ? -18.577 3.357 -8.928 1.00 70.69 289 GLN A CA 1
ATOM 2301 C C . GLN A 1 289 ? -19.031 2.104 -8.154 1.00 70.69 289 GLN A C 1
ATOM 2303 O O . GLN A 1 289 ? -20.057 2.140 -7.479 1.00 70.69 289 GLN A O 1
ATOM 2308 N N . ARG A 1 290 ? -18.254 1.007 -8.178 1.00 69.12 290 ARG A N 1
ATOM 2309 C CA . ARG A 1 290 ? -18.526 -0.197 -7.362 1.00 69.12 290 ARG A CA 1
ATOM 2310 C C . ARG A 1 290 ? -18.260 0.004 -5.870 1.00 69.12 290 ARG A C 1
ATOM 2312 O O . ARG A 1 290 ? -18.858 -0.696 -5.060 1.00 69.12 290 ARG A O 1
ATOM 2319 N N . HIS A 1 291 ? -17.395 0.949 -5.508 1.00 72.31 291 HIS A N 1
ATOM 2320 C CA . HIS A 1 291 ? -17.047 1.252 -4.118 1.00 72.31 291 HIS A CA 1
ATOM 2321 C C . HIS A 1 291 ? -17.810 2.452 -3.531 1.00 72.31 291 HIS A C 1
ATOM 2323 O O . HIS A 1 291 ? -17.444 2.939 -2.463 1.00 72.31 291 HIS A O 1
ATOM 2329 N N . GLY A 1 292 ? -18.875 2.916 -4.199 1.00 58.75 292 GLY A N 1
ATOM 2330 C CA . GLY A 1 292 ? -19.798 3.917 -3.651 1.00 58.75 292 GLY A CA 1
ATOM 2331 C C . GLY A 1 292 ? -19.181 5.298 -3.421 1.00 58.75 292 GLY A C 1
ATOM 2332 O O . GLY A 1 292 ? -19.713 6.076 -2.633 1.00 58.75 292 GLY A O 1
ATOM 2333 N N . ARG A 1 293 ? -18.055 5.614 -4.075 1.00 54.53 293 ARG A N 1
ATOM 2334 C CA . ARG A 1 293 ? -17.482 6.962 -4.039 1.00 54.53 293 ARG A CA 1
ATOM 2335 C C . ARG A 1 293 ? -18.112 7.785 -5.150 1.00 54.53 293 ARG A C 1
ATOM 2337 O O . ARG A 1 293 ? -17.725 7.670 -6.311 1.00 54.53 293 ARG A O 1
ATOM 2344 N N . ASP A 1 294 ? -19.110 8.570 -4.768 1.00 54.44 294 ASP A N 1
ATOM 2345 C CA . ASP A 1 294 ? -19.793 9.495 -5.660 1.00 54.44 294 ASP A CA 1
ATOM 2346 C C . ASP A 1 294 ? -18.810 10.589 -6.106 1.00 54.44 294 ASP A C 1
ATOM 2348 O O . ASP A 1 294 ? -18.249 11.323 -5.288 1.00 54.44 294 ASP A O 1
ATOM 2352 N N . MET A 1 295 ? -18.530 10.651 -7.406 1.00 58.66 295 MET A N 1
ATOM 2353 C CA . MET A 1 295 ? -17.707 11.710 -7.983 1.00 58.66 295 MET A CA 1
ATOM 2354 C C . MET A 1 295 ? -18.639 12.891 -8.212 1.00 58.66 295 MET A C 1
ATOM 2356 O O . MET A 1 295 ? -19.340 12.916 -9.219 1.00 58.66 295 MET A O 1
ATOM 2360 N N . GLY A 1 296 ? -18.658 13.825 -7.257 1.00 47.66 296 GLY A N 1
ATOM 2361 C CA . GLY A 1 296 ? -19.513 15.015 -7.205 1.00 47.66 296 GLY A CA 1
ATOM 2362 C C . GLY A 1 296 ? -19.334 16.008 -8.359 1.00 47.66 296 GLY A C 1
ATOM 2363 O O . GLY A 1 296 ? -19.072 17.185 -8.135 1.00 47.66 296 GLY A O 1
ATOM 2364 N N . TYR A 1 297 ? -19.531 15.562 -9.596 1.00 43.31 297 TYR A N 1
ATOM 2365 C CA . TYR A 1 297 ? -19.848 16.420 -10.724 1.00 43.31 297 TYR A CA 1
ATOM 2366 C C . TYR A 1 297 ? -21.325 16.796 -10.619 1.00 43.31 297 TYR A C 1
ATOM 2368 O O . TYR A 1 297 ? -22.180 16.261 -11.322 1.00 43.31 297 TYR A O 1
ATOM 2376 N N . GLN A 1 298 ? -21.630 17.743 -9.732 1.00 41.47 298 GLN A N 1
ATOM 2377 C CA . GLN A 1 298 ? -22.783 18.593 -9.977 1.00 41.47 298 GLN A CA 1
ATOM 2378 C C . GLN A 1 298 ? -22.443 19.453 -11.190 1.00 41.47 298 GLN A C 1
ATOM 2380 O O . GLN A 1 298 ? -21.657 20.396 -11.117 1.00 41.47 298 GLN A O 1
ATOM 2385 N N . SER A 1 299 ? -23.017 19.086 -12.330 1.00 39.69 299 SER A N 1
ATOM 2386 C CA . SER A 1 299 ? -23.153 19.969 -13.476 1.00 39.69 299 SER A CA 1
ATOM 2387 C C . SER A 1 299 ? -23.929 21.206 -13.024 1.00 39.69 299 SER A C 1
ATOM 2389 O O . SER A 1 299 ? -25.155 21.191 -12.945 1.00 39.69 299 SER A O 1
ATOM 2391 N N . ALA A 1 300 ? -23.208 22.276 -12.696 1.00 36.94 300 ALA A N 1
ATOM 2392 C CA . ALA A 1 300 ? -23.780 23.590 -12.465 1.00 36.94 300 ALA A CA 1
ATOM 2393 C C . ALA A 1 300 ? -24.266 24.166 -13.805 1.00 36.94 300 ALA A C 1
ATOM 2395 O O . ALA A 1 300 ? -23.618 25.008 -14.419 1.00 36.94 300 ALA A O 1
ATOM 2396 N N . SER A 1 301 ? -25.425 23.706 -14.279 1.00 33.62 301 SER A N 1
ATOM 2397 C CA . SER A 1 301 ? -26.231 24.484 -15.215 1.00 33.62 301 SER A CA 1
ATOM 2398 C C . SER A 1 301 ? -26.905 25.595 -14.412 1.00 33.62 301 SER A C 1
ATOM 2400 O O . SER A 1 301 ? -27.942 25.393 -13.779 1.00 33.62 301 SER A O 1
ATOM 2402 N N . ILE A 1 302 ? -26.256 26.755 -14.397 1.00 32.69 302 ILE A N 1
ATOM 2403 C CA . ILE A 1 302 ? -26.748 28.000 -13.815 1.00 32.69 302 ILE A CA 1
ATOM 2404 C C . ILE A 1 302 ? -28.067 28.370 -14.513 1.00 32.69 302 ILE A C 1
ATOM 2406 O O . ILE A 1 302 ? -28.077 28.785 -15.670 1.00 32.69 302 ILE A O 1
ATOM 2410 N N . LYS A 1 303 ? -29.193 28.226 -13.804 1.00 34.50 303 LYS A N 1
ATOM 2411 C CA . LYS A 1 303 ? -30.423 28.977 -14.080 1.00 34.50 303 LYS A CA 1
ATOM 2412 C C . LYS A 1 303 ? -30.482 30.143 -13.101 1.00 34.50 303 LYS A C 1
ATOM 2414 O O . LYS A 1 303 ? -30.658 29.954 -11.902 1.00 34.50 303 LYS A O 1
ATOM 2419 N N . ILE A 1 304 ? -30.312 31.339 -13.649 1.00 37.44 304 ILE A N 1
ATOM 2420 C CA . ILE A 1 304 ? -30.528 32.629 -12.998 1.00 37.44 304 ILE A CA 1
ATOM 2421 C C . ILE A 1 304 ? -32.036 32.826 -12.846 1.00 37.44 304 ILE A C 1
ATOM 2423 O O . ILE A 1 304 ? -32.693 33.024 -13.860 1.00 37.44 304 ILE A O 1
ATOM 2427 N N . ILE A 1 305 ? -32.569 32.822 -11.620 1.00 34.78 305 ILE A N 1
ATOM 2428 C CA . ILE A 1 305 ? -33.719 33.656 -11.229 1.00 34.78 305 ILE A CA 1
ATOM 2429 C C . ILE A 1 305 ? -33.499 34.073 -9.772 1.00 34.78 305 ILE A C 1
ATOM 2431 O O . ILE A 1 305 ? -33.395 33.232 -8.882 1.00 34.78 305 ILE A O 1
ATOM 2435 N N . GLY A 1 306 ? -33.370 35.382 -9.561 1.00 31.09 306 GLY A N 1
ATOM 2436 C CA . GLY A 1 306 ? -33.191 35.991 -8.251 1.00 31.09 306 GLY A CA 1
ATOM 2437 C C . GLY A 1 306 ? -34.495 36.147 -7.472 1.00 31.09 306 GLY A C 1
ATOM 2438 O O . GLY A 1 306 ? -35.573 36.205 -8.052 1.00 31.09 306 GLY A O 1
ATOM 2439 N N . CYS A 1 307 ? -34.365 36.274 -6.152 1.00 29.16 307 CYS A N 1
ATOM 2440 C CA . CYS A 1 307 ? -35.265 37.057 -5.308 1.00 29.16 307 CYS A CA 1
ATOM 2441 C C . CYS A 1 307 ? -34.566 37.390 -3.977 1.00 29.16 307 CYS A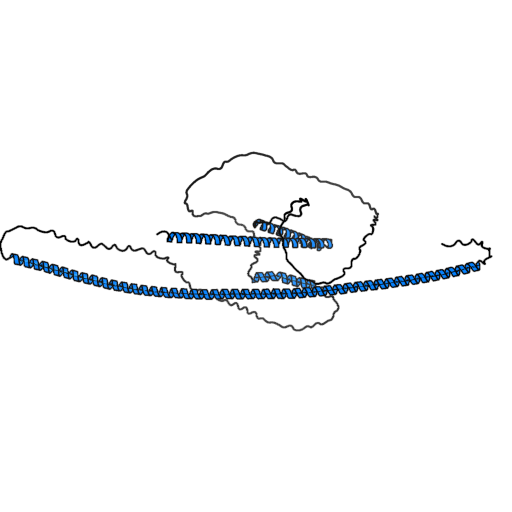 C 1
ATOM 2443 O O . CYS A 1 307 ? -33.707 36.649 -3.505 1.00 29.16 307 CYS A O 1
ATOM 2445 N N . ALA A 1 308 ? -34.900 38.568 -3.457 1.00 34.12 308 ALA A N 1
ATOM 2446 C CA . ALA A 1 308 ? -34.148 39.412 -2.530 1.00 34.12 308 ALA A CA 1
ATOM 2447 C C . ALA A 1 308 ? -34.088 38.946 -1.050 1.00 34.12 308 ALA A C 1
ATOM 2449 O O . ALA A 1 308 ? -34.888 38.104 -0.642 1.00 34.12 308 ALA A O 1
ATOM 2450 N N . PRO A 1 309 ? -33.188 39.534 -0.225 1.00 41.25 309 PRO A N 1
ATOM 2451 C CA . PRO A 1 309 ? -33.031 39.220 1.197 1.00 41.25 309 PRO A CA 1
ATOM 2452 C C . PRO A 1 309 ? -33.709 40.253 2.116 1.00 41.25 309 PRO A C 1
ATOM 2454 O O . PRO A 1 309 ? -33.657 41.446 1.833 1.00 41.25 309 PRO A O 1
ATOM 2457 N N . LEU A 1 310 ? -34.258 39.814 3.255 1.00 36.41 310 LEU A N 1
ATOM 2458 C CA . LEU A 1 310 ? -34.622 40.649 4.416 1.00 36.41 310 LEU A CA 1
ATOM 2459 C C . LEU A 1 310 ? -34.634 39.804 5.726 1.00 36.41 310 LEU A C 1
ATOM 2461 O O . LEU A 1 310 ? -34.595 38.577 5.635 1.00 36.41 310 LEU A O 1
ATOM 2465 N N . PRO A 1 311 ? -34.579 40.420 6.932 1.00 43.50 311 PRO A N 1
ATOM 2466 C CA . PRO A 1 311 ? -33.531 40.115 7.917 1.00 43.50 311 PRO A CA 1
ATOM 2467 C C . PRO A 1 311 ? -34.022 39.731 9.339 1.00 43.50 311 PRO A C 1
ATOM 2469 O O . PRO A 1 311 ? -35.204 39.824 9.643 1.00 43.50 311 PRO A O 1
ATOM 2472 N N . LEU A 1 312 ? -33.037 39.443 10.214 1.00 33.56 312 LEU A N 1
ATOM 2473 C CA . LEU A 1 312 ? -33.004 39.569 11.693 1.00 33.56 312 LEU A CA 1
ATOM 2474 C C . LEU A 1 312 ? -33.902 38.673 12.577 1.00 33.56 312 LEU A C 1
ATOM 2476 O O . LEU A 1 312 ? -35.117 38.695 12.461 1.00 33.56 312 LEU A O 1
ATOM 2480 N N . LEU A 1 313 ? -33.261 38.009 13.562 1.00 29.67 313 LEU A N 1
ATOM 2481 C CA . LEU A 1 313 ? -33.586 37.913 15.014 1.00 29.67 313 LEU A CA 1
ATOM 2482 C C . LEU A 1 313 ? -32.849 36.682 15.606 1.00 29.67 313 LEU A C 1
ATOM 2484 O O . LEU A 1 313 ? -33.049 35.560 15.166 1.00 29.67 313 LEU A O 1
ATOM 2488 N N . SER A 1 314 ? -31.806 36.859 16.428 1.00 30.38 314 SER A N 1
ATOM 2489 C CA . SER A 1 314 ? -31.861 37.028 17.896 1.00 30.38 314 SER A CA 1
ATOM 2490 C C . SER A 1 314 ? -32.314 35.773 18.661 1.00 30.38 314 SER A C 1
ATOM 2492 O O . SER A 1 314 ? -33.510 35.507 18.712 1.00 30.38 314 SER A O 1
ATOM 2494 N N . ALA A 1 315 ? -31.383 35.094 19.348 1.00 31.02 315 ALA A N 1
ATOM 2495 C CA . ALA A 1 315 ? -31.405 34.905 20.813 1.00 31.02 315 ALA A CA 1
ATOM 2496 C C . ALA A 1 315 ? -30.327 33.898 21.272 1.00 31.02 315 ALA A C 1
ATOM 2498 O O . ALA A 1 315 ? -30.391 32.713 20.954 1.00 31.02 315 ALA A O 1
ATOM 2499 N N . SER A 1 316 ? -29.385 34.371 22.090 1.00 36.75 316 SER A N 1
ATOM 2500 C CA . SER A 1 316 ? -28.598 33.551 23.024 1.00 36.75 316 SER A CA 1
ATOM 2501 C C . SER A 1 316 ? -29.131 33.792 24.439 1.00 36.75 316 SER A C 1
ATOM 2503 O O . SER A 1 316 ? -29.487 34.936 24.733 1.00 36.75 316 SER A O 1
ATOM 2505 N N . PRO A 1 317 ? -29.128 32.806 25.353 1.00 47.81 317 PRO A N 1
ATOM 2506 C CA . PRO A 1 317 ? -29.295 33.083 26.769 1.00 47.81 317 PRO A CA 1
ATOM 2507 C C . PRO A 1 317 ? -27.941 33.270 27.467 1.00 47.81 317 PRO A C 1
ATOM 2509 O O . PRO A 1 317 ? -26.959 32.577 27.202 1.00 47.81 317 PRO A O 1
ATOM 2512 N N . ALA A 1 318 ? -27.938 34.253 28.361 1.00 31.55 318 ALA A N 1
ATOM 2513 C CA . ALA A 1 318 ? -26.849 34.671 29.222 1.00 31.55 318 ALA A CA 1
ATOM 2514 C C . ALA A 1 318 ? -26.701 33.771 30.459 1.00 31.55 318 ALA A C 1
ATOM 2516 O O . ALA A 1 318 ? -27.702 33.332 31.023 1.00 31.55 318 ALA A O 1
ATOM 2517 N N . THR A 1 319 ? -25.470 33.650 30.964 1.00 35.97 319 THR A N 1
ATOM 2518 C CA . THR A 1 319 ? -25.227 33.416 32.393 1.00 35.97 319 THR A CA 1
ATOM 2519 C C . THR A 1 319 ? -24.172 34.403 32.878 1.00 35.97 319 THR A C 1
ATOM 2521 O O . THR A 1 319 ? -23.036 34.420 32.409 1.00 35.97 319 THR A O 1
ATOM 2524 N N . VAL A 1 320 ? -24.604 35.257 33.801 1.00 30.55 320 VAL A N 1
ATOM 2525 C CA . VAL A 1 320 ? -23.843 36.272 34.532 1.00 30.55 320 VAL A CA 1
ATOM 2526 C C . VAL A 1 320 ? -23.330 35.642 35.823 1.00 30.55 320 VAL A C 1
ATOM 2528 O O . VAL A 1 320 ? -24.169 35.191 36.589 1.00 30.55 320 VAL A O 1
ATOM 2531 N N . VAL A 1 321 ? -22.014 35.672 36.085 1.00 34.06 321 VAL A N 1
ATOM 2532 C CA . VAL A 1 321 ? -21.416 35.984 37.407 1.00 34.06 321 VAL A CA 1
ATOM 2533 C C . VAL A 1 321 ? -19.990 36.532 37.188 1.00 34.06 321 VAL A C 1
ATOM 2535 O O . VAL A 1 321 ? -19.065 35.798 36.851 1.00 34.06 321 VAL A O 1
ATOM 2538 N N . THR A 1 322 ? -19.824 37.837 37.391 1.00 32.47 322 THR A N 1
ATOM 2539 C CA . THR A 1 322 ? -18.580 38.551 37.774 1.00 32.47 322 THR A CA 1
ATOM 2540 C C . THR A 1 322 ? -18.655 38.851 39.292 1.00 32.47 322 THR A C 1
ATOM 2542 O O . THR A 1 322 ? -19.743 38.647 39.837 1.00 32.47 322 THR A O 1
ATOM 2545 N N . PRO A 1 323 ? -17.615 39.348 40.018 1.00 49.84 323 PRO A N 1
ATOM 2546 C CA . PRO A 1 323 ? -16.503 40.225 39.584 1.00 49.84 323 PRO A CA 1
ATOM 2547 C C . PRO A 1 323 ? -15.144 39.822 40.249 1.00 49.84 323 PRO A C 1
ATOM 2549 O O . PRO A 1 323 ? -15.067 38.764 40.852 1.00 49.84 323 PRO A O 1
ATOM 2552 N N . SER A 1 324 ? -13.993 40.506 40.242 1.00 28.06 324 SER A N 1
ATOM 2553 C CA . SER A 1 324 ? -13.484 41.818 39.821 1.00 28.06 324 SER A CA 1
ATOM 2554 C C . SER A 1 324 ? -11.942 41.757 39.931 1.00 28.06 324 SER A C 1
ATOM 2556 O O . SER A 1 324 ? -11.464 41.125 40.870 1.00 28.06 324 SER A O 1
ATOM 2558 N N . LEU A 1 325 ? -11.181 42.446 39.065 1.00 32.97 325 LEU A N 1
ATOM 2559 C CA . LEU A 1 325 ? -10.136 43.441 39.417 1.00 32.97 325 LEU A CA 1
ATOM 2560 C C . LEU A 1 325 ? -9.042 43.611 38.341 1.00 32.97 325 LEU A C 1
ATOM 2562 O O . LEU A 1 325 ? -8.373 42.663 37.943 1.00 32.97 325 LEU A O 1
ATOM 2566 N N . ARG A 1 326 ? -8.785 44.899 38.057 1.00 31.83 326 ARG A N 1
ATOM 2567 C CA . ARG A 1 326 ? -7.547 45.541 37.563 1.00 31.83 326 ARG A CA 1
ATOM 2568 C C . ARG A 1 326 ? -7.307 45.699 36.047 1.00 31.83 326 ARG A C 1
ATOM 2570 O O . ARG A 1 326 ? -6.629 44.914 35.399 1.00 31.83 326 ARG A O 1
ATOM 2577 N N . SER A 1 327 ? -7.763 46.850 35.548 1.00 30.72 327 SER A N 1
ATOM 2578 C CA . SER A 1 327 ? -7.142 47.691 34.494 1.00 30.72 327 SER A CA 1
ATOM 2579 C C . SER A 1 327 ? -6.038 48.597 35.118 1.00 30.72 327 SER A C 1
ATOM 2581 O O . SER A 1 327 ? -5.870 48.492 36.340 1.00 30.72 327 SER A O 1
ATOM 2583 N N . PRO A 1 328 ? -5.373 49.577 34.435 1.00 51.31 328 PRO A N 1
ATOM 2584 C CA . PRO A 1 328 ? -5.315 50.008 33.009 1.00 51.31 328 PRO A CA 1
ATOM 2585 C C . PRO A 1 328 ? -3.833 50.373 32.591 1.00 51.31 328 PRO A C 1
ATOM 2587 O O . PRO A 1 328 ? -2.933 49.838 33.237 1.00 51.31 328 PRO A O 1
ATOM 2590 N N . PRO A 1 329 ? -3.483 51.299 31.646 1.00 53.06 329 PRO A N 1
ATOM 2591 C CA . PRO A 1 329 ? -4.212 51.963 30.546 1.00 53.06 329 PRO A CA 1
ATOM 2592 C C . PRO A 1 329 ? -3.516 51.952 29.153 1.00 53.06 329 PRO A C 1
ATOM 2594 O O . PRO A 1 329 ? -2.321 51.714 29.001 1.00 53.06 329 PRO A O 1
ATOM 2597 N N . ARG A 1 330 ? -4.311 52.313 28.131 1.00 36.59 330 ARG A N 1
ATOM 2598 C CA . ARG A 1 330 ? -3.905 52.815 26.802 1.00 36.59 330 ARG A CA 1
ATOM 2599 C C . ARG A 1 330 ? -3.585 54.318 26.862 1.00 36.59 330 ARG A C 1
ATOM 2601 O O . ARG A 1 330 ? -4.262 55.046 27.583 1.00 36.59 330 ARG A O 1
ATOM 2608 N N . VAL A 1 331 ? -2.670 54.774 26.004 1.00 36.66 331 VAL A N 1
ATOM 2609 C CA . VAL A 1 331 ? -2.479 56.187 25.624 1.00 36.66 331 VAL A CA 1
ATOM 2610 C C . VAL A 1 331 ? -2.692 56.327 24.112 1.00 36.66 331 VAL A C 1
ATOM 2612 O O . VAL A 1 331 ? -2.278 55.464 23.339 1.00 36.66 331 VAL A O 1
ATOM 2615 N N . SER A 1 332 ? -3.390 57.396 23.733 1.00 36.53 332 SER A N 1
ATOM 2616 C CA . SER A 1 332 ? -3.717 57.830 22.371 1.00 36.53 332 SER A CA 1
ATOM 2617 C C . SER A 1 332 ? -2.706 58.844 21.814 1.00 36.53 332 SER A C 1
ATOM 2619 O O . SER A 1 332 ? -2.021 59.510 22.582 1.00 36.53 332 SER A O 1
ATOM 2621 N N . ALA A 1 333 ? -2.815 59.054 20.494 1.00 34.59 333 ALA A N 1
ATOM 2622 C CA . ALA A 1 333 ? -2.539 60.273 19.712 1.00 34.59 333 ALA A CA 1
ATOM 2623 C C . ALA A 1 333 ? -1.152 60.447 19.060 1.00 34.59 333 ALA A C 1
ATOM 2625 O O . ALA A 1 333 ? -0.117 60.253 19.688 1.00 34.59 333 ALA A O 1
ATOM 2626 N N . GLY A 1 334 ? -1.174 60.905 17.797 1.00 29.67 334 GLY A N 1
ATOM 2627 C CA . GLY A 1 334 ? -0.041 61.555 17.129 1.00 29.67 334 GLY A CA 1
ATOM 2628 C C . GLY A 1 334 ? -0.014 61.420 15.601 1.00 29.67 334 GLY A C 1
ATOM 2629 O O . GLY A 1 334 ? 0.539 60.457 15.085 1.00 29.67 334 GLY A O 1
ATOM 2630 N N . GLU A 1 335 ? -0.584 62.397 14.892 1.00 34.16 335 GLU A N 1
ATOM 2631 C CA . GLU A 1 335 ? -0.414 62.662 13.451 1.00 34.16 335 GLU A CA 1
ATOM 2632 C C . GLU A 1 335 ? 1.019 63.123 13.099 1.00 34.16 335 GLU A C 1
ATOM 2634 O O . GLU A 1 335 ? 1.647 63.788 13.919 1.00 34.16 335 GLU A O 1
ATOM 2639 N N . ALA A 1 336 ? 1.492 62.854 11.865 1.00 33.16 336 ALA A N 1
ATOM 2640 C CA . ALA A 1 336 ? 2.078 63.845 10.929 1.00 33.16 336 ALA A CA 1
ATOM 2641 C C . ALA A 1 336 ? 2.789 63.203 9.704 1.00 33.16 336 ALA A C 1
ATOM 2643 O O . ALA A 1 336 ? 3.705 62.402 9.846 1.00 33.16 336 ALA A O 1
ATOM 2644 N N . ASN A 1 337 ? 2.371 63.642 8.506 1.00 36.31 337 ASN A N 1
ATOM 2645 C CA . ASN A 1 337 ? 3.121 63.927 7.263 1.00 36.31 337 ASN A CA 1
ATOM 2646 C C . ASN A 1 337 ? 4.390 63.126 6.883 1.00 36.31 337 ASN A C 1
ATOM 2648 O O . ASN A 1 337 ? 5.418 63.265 7.531 1.00 36.31 337 ASN A O 1
ATOM 2652 N N . THR A 1 338 ? 4.425 62.529 5.676 1.00 34.22 338 THR A N 1
ATOM 2653 C CA . THR A 1 338 ? 5.093 63.095 4.466 1.00 34.22 338 THR A CA 1
ATOM 2654 C C . THR A 1 338 ? 5.178 62.113 3.269 1.00 34.22 338 THR A C 1
ATOM 2656 O O . THR A 1 338 ? 5.679 61.005 3.388 1.00 34.22 338 THR A O 1
ATOM 2659 N N . ARG A 1 339 ? 4.805 62.636 2.085 1.00 30.62 339 ARG A N 1
ATOM 2660 C CA . ARG A 1 339 ? 5.505 62.555 0.776 1.00 30.62 339 ARG A CA 1
ATOM 2661 C C . ARG A 1 339 ? 5.466 61.262 -0.074 1.00 30.62 339 ARG A C 1
ATOM 2663 O O . ARG A 1 339 ? 6.167 60.290 0.168 1.00 30.62 339 ARG A O 1
ATOM 2670 N N . ALA A 1 340 ? 4.745 61.374 -1.194 1.00 36.97 340 ALA A N 1
ATOM 2671 C CA . ALA A 1 340 ? 4.812 60.528 -2.393 1.00 36.97 340 ALA A CA 1
ATOM 2672 C C . ALA A 1 340 ? 5.989 60.899 -3.327 1.00 36.97 340 ALA A C 1
ATOM 2674 O O . ALA A 1 340 ? 6.519 62.013 -3.231 1.00 36.97 340 ALA A O 1
ATOM 2675 N N . PRO A 1 341 ? 6.292 60.046 -4.327 1.00 50.94 341 PRO A N 1
ATOM 2676 C CA . PRO A 1 341 ? 6.512 60.581 -5.670 1.00 50.94 341 PRO A CA 1
ATOM 2677 C C . PRO A 1 341 ? 5.803 59.821 -6.811 1.00 50.94 341 PRO A C 1
ATOM 2679 O O . PRO A 1 341 ? 5.594 58.612 -6.780 1.00 50.94 341 PRO A O 1
ATOM 2682 N N . ARG A 1 342 ? 5.478 60.627 -7.832 1.00 33.84 342 ARG A N 1
ATOM 2683 C CA . ARG A 1 342 ? 5.017 60.337 -9.201 1.00 33.84 342 ARG A CA 1
ATOM 2684 C C . ARG A 1 342 ? 5.985 59.448 -9.993 1.00 33.84 342 ARG A C 1
ATOM 2686 O O . ARG A 1 342 ? 7.189 59.627 -9.855 1.00 33.84 342 ARG A O 1
ATOM 2693 N N . MET A 1 343 ? 5.458 58.713 -10.977 1.00 36.62 343 MET A N 1
ATOM 2694 C CA . MET A 1 343 ? 6.094 58.529 -12.291 1.00 36.62 343 MET A CA 1
ATOM 2695 C C . MET A 1 343 ? 5.039 58.632 -13.401 1.00 36.62 343 MET A C 1
ATOM 2697 O O . MET A 1 343 ? 3.886 58.246 -13.230 1.00 36.62 343 MET A O 1
ATOM 2701 N N . SER A 1 344 ? 5.458 59.268 -14.485 1.00 37.25 344 SER A N 1
ATOM 2702 C CA . SER A 1 344 ? 4.679 59.845 -15.575 1.00 37.25 344 SER A CA 1
ATOM 2703 C C . SER A 1 344 ? 4.632 58.960 -16.821 1.00 37.25 344 SER A C 1
ATOM 2705 O O . SER A 1 344 ? 5.550 58.201 -17.107 1.00 37.25 344 SER A O 1
ATOM 2707 N N . THR A 1 345 ? 3.550 59.157 -17.566 1.00 35.16 345 THR A N 1
ATOM 2708 C CA . THR A 1 345 ? 3.284 58.823 -18.970 1.00 35.16 345 THR A CA 1
ATOM 2709 C C . THR A 1 345 ? 4.296 59.422 -19.953 1.00 35.16 345 THR A C 1
ATOM 2711 O O . THR A 1 345 ? 4.626 60.601 -19.814 1.00 35.16 345 THR A O 1
ATOM 2714 N N . THR A 1 346 ? 4.627 58.684 -21.020 1.00 38.22 346 THR A N 1
ATOM 2715 C CA . THR A 1 346 ? 5.042 59.275 -22.306 1.00 38.22 346 THR A CA 1
ATOM 2716 C C . THR A 1 346 ? 4.609 58.386 -23.477 1.00 38.22 346 THR A C 1
ATOM 2718 O O . THR A 1 346 ? 5.007 57.227 -23.574 1.00 38.22 346 THR A O 1
ATOM 2721 N N . GLU A 1 347 ? 3.767 58.949 -24.343 1.00 42.97 347 GLU A N 1
ATOM 2722 C CA . GLU A 1 347 ? 3.426 58.474 -25.687 1.00 42.97 347 GLU A CA 1
ATOM 2723 C C . GLU A 1 347 ? 4.551 58.801 -26.688 1.00 42.97 347 GLU A C 1
ATOM 2725 O O . GLU A 1 347 ? 5.354 59.701 -26.439 1.00 42.97 347 GLU A O 1
ATOM 2730 N N . GLY A 1 348 ? 4.554 58.139 -27.856 1.00 29.42 348 GLY A N 1
ATOM 2731 C CA . GLY A 1 348 ? 5.244 58.657 -29.046 1.00 29.42 348 GLY A CA 1
ATOM 2732 C C . GLY A 1 348 ? 5.682 57.618 -30.086 1.00 29.42 348 GLY A C 1
ATOM 2733 O O . GLY A 1 348 ? 6.835 57.207 -30.102 1.00 29.42 348 GLY A O 1
ATOM 2734 N N . SER A 1 349 ? 4.776 57.244 -30.994 1.00 39.31 349 SER A N 1
ATOM 2735 C CA . SER A 1 349 ? 5.093 56.946 -32.417 1.00 39.31 349 SER A CA 1
ATOM 2736 C C . SER A 1 349 ? 5.294 58.293 -33.171 1.00 39.31 349 SER A C 1
ATOM 2738 O O . SER A 1 349 ? 4.945 59.301 -32.551 1.00 39.31 349 SER A O 1
ATOM 2740 N N . PRO A 1 350 ? 5.751 58.409 -34.453 1.00 53.94 350 PRO A N 1
ATOM 2741 C CA . PRO A 1 350 ? 5.651 57.431 -35.555 1.00 53.94 350 PRO A CA 1
ATOM 2742 C C . PRO A 1 350 ? 6.764 57.439 -36.652 1.00 53.94 350 PRO A C 1
ATOM 2744 O O . PRO A 1 350 ? 7.679 58.253 -36.659 1.00 53.94 350 PRO A O 1
ATOM 2747 N N . SER A 1 351 ? 6.543 56.565 -37.647 1.00 34.97 351 SER A N 1
ATOM 2748 C CA . SER A 1 351 ? 6.748 56.746 -39.102 1.00 34.97 351 SER A CA 1
ATOM 2749 C C . SER A 1 351 ? 8.120 56.599 -39.791 1.00 34.97 351 SER A C 1
ATOM 2751 O O . SER A 1 351 ? 9.069 57.328 -39.539 1.00 34.97 351 SER A O 1
ATOM 2753 N N . GLU A 1 352 ? 8.054 55.769 -40.844 1.00 31.44 352 GLU A N 1
ATOM 2754 C CA . GLU A 1 352 ? 8.563 55.975 -42.213 1.00 31.44 352 GLU A CA 1
ATOM 2755 C C . GLU A 1 352 ? 9.920 55.401 -42.689 1.00 31.44 352 GLU A C 1
ATOM 2757 O O . GLU A 1 352 ? 10.991 55.953 -42.477 1.00 31.44 352 GLU A O 1
ATOM 2762 N N . ASN A 1 353 ? 9.759 54.398 -43.570 1.00 34.38 353 ASN A N 1
ATOM 2763 C CA . ASN A 1 353 ? 10.213 54.352 -44.970 1.00 34.38 353 ASN A CA 1
ATOM 2764 C C . ASN A 1 353 ? 11.596 53.780 -45.369 1.00 34.38 353 ASN A C 1
ATOM 2766 O O . ASN A 1 353 ? 12.650 54.228 -44.938 1.00 34.38 353 ASN A O 1
ATOM 2770 N N . LYS A 1 354 ? 11.489 52.941 -46.421 1.00 33.47 354 LYS A N 1
ATOM 2771 C CA . LYS A 1 354 ? 12.384 52.693 -47.578 1.00 33.47 354 LYS A CA 1
ATOM 2772 C C . LYS A 1 354 ? 13.326 51.476 -47.583 1.00 33.47 354 LYS A C 1
ATOM 2774 O O . LYS A 1 354 ? 14.406 51.460 -47.013 1.00 33.47 354 LYS A O 1
ATOM 2779 N N . SER A 1 355 ? 12.873 50.505 -48.382 1.00 37.09 355 SER A N 1
ATOM 2780 C CA . SER A 1 355 ? 13.553 49.714 -49.419 1.00 37.09 355 SER A CA 1
ATOM 2781 C C . SER A 1 355 ? 15.029 50.008 -49.731 1.00 37.09 355 SER A C 1
ATOM 2783 O O . SER A 1 355 ? 15.359 51.146 -50.047 1.00 37.09 355 SER A O 1
ATOM 2785 N N . ALA 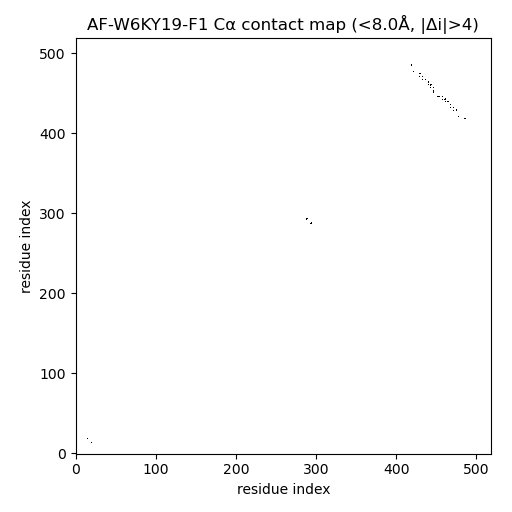A 1 356 ? 15.841 48.950 -49.868 1.00 34.16 356 ALA A N 1
ATOM 2786 C CA . ALA A 1 356 ? 16.621 48.663 -51.083 1.00 34.16 356 ALA A CA 1
ATOM 2787 C C . ALA A 1 356 ? 17.340 47.300 -51.007 1.00 34.16 356 ALA A C 1
ATOM 2789 O O . ALA A 1 356 ? 17.937 46.927 -50.003 1.00 34.16 356 ALA A O 1
ATOM 2790 N N . THR A 1 357 ? 17.248 46.604 -52.133 1.00 38.75 357 THR A N 1
ATOM 2791 C CA . THR A 1 357 ? 17.996 45.460 -52.667 1.00 38.75 357 THR A CA 1
ATOM 2792 C C . THR A 1 357 ? 19.523 45.617 -52.564 1.00 38.75 357 THR A C 1
ATOM 2794 O O . THR A 1 357 ? 19.991 46.749 -52.625 1.00 38.75 357 THR A O 1
ATOM 2797 N N . ILE A 1 358 ? 20.281 44.507 -52.505 1.00 39.66 358 ILE A N 1
ATOM 2798 C CA . ILE A 1 358 ? 21.499 44.211 -53.308 1.00 39.66 358 ILE A CA 1
ATOM 2799 C C . ILE A 1 358 ? 22.072 42.831 -52.914 1.00 39.66 358 ILE A C 1
ATOM 2801 O O . ILE A 1 358 ? 22.314 42.548 -51.742 1.00 39.66 358 ILE A O 1
ATOM 2805 N N . ASP A 1 359 ? 22.293 42.000 -53.936 1.00 38.53 359 ASP A N 1
ATOM 2806 C CA . ASP A 1 359 ? 23.089 40.769 -53.948 1.00 38.53 359 ASP A CA 1
ATOM 2807 C C . ASP A 1 359 ? 24.578 41.022 -53.662 1.00 38.53 359 ASP A C 1
ATOM 2809 O O . ASP A 1 359 ? 25.139 41.990 -54.172 1.00 38.53 359 ASP A O 1
ATOM 2813 N N . ALA A 1 360 ? 25.267 40.089 -52.994 1.00 36.59 360 ALA A N 1
ATOM 2814 C CA . ALA A 1 360 ? 26.689 39.841 -53.258 1.00 36.59 360 ALA A CA 1
ATOM 2815 C C . ALA A 1 360 ? 27.163 38.483 -52.714 1.00 36.59 360 ALA A C 1
ATOM 2817 O O . ALA A 1 360 ? 27.165 38.221 -51.513 1.00 36.59 360 ALA A O 1
ATOM 2818 N N . ASN A 1 361 ? 27.638 37.654 -53.642 1.00 36.84 361 ASN A N 1
ATOM 2819 C CA . ASN A 1 361 ? 28.495 36.492 -53.429 1.00 36.84 361 ASN A CA 1
ATOM 2820 C C . ASN A 1 361 ? 29.771 36.840 -52.643 1.00 36.84 361 ASN A C 1
ATOM 2822 O O . ASN A 1 361 ? 30.402 37.852 -52.948 1.00 36.84 361 ASN A O 1
ATOM 2826 N N . SER A 1 362 ? 30.245 35.933 -51.778 1.00 35.50 362 SER A N 1
ATOM 2827 C CA . SER A 1 362 ? 31.597 35.332 -51.860 1.00 35.50 362 SER A CA 1
ATOM 2828 C C . SER A 1 362 ? 31.905 34.384 -50.684 1.00 35.50 362 SER A C 1
ATOM 2830 O O . SER A 1 362 ? 31.299 34.513 -49.621 1.00 35.50 362 SER A O 1
ATOM 2832 N N . PRO A 1 363 ? 32.820 33.410 -50.874 1.00 49.59 363 PRO A N 1
ATOM 2833 C CA . PRO A 1 363 ? 33.002 32.256 -50.000 1.00 49.59 363 PRO A CA 1
ATOM 2834 C C . PRO A 1 363 ? 34.104 32.475 -48.955 1.00 49.59 363 PRO A C 1
ATOM 2836 O O . PRO A 1 363 ? 35.123 33.104 -49.232 1.00 49.59 363 PRO A O 1
ATOM 2839 N N . SER A 1 364 ? 33.945 31.856 -47.786 1.00 36.38 364 SER A N 1
ATOM 2840 C CA . SER A 1 364 ? 34.996 31.783 -46.768 1.00 36.38 364 SER A CA 1
ATOM 2841 C C . SER A 1 364 ? 35.486 30.349 -46.631 1.00 36.38 364 SER A C 1
ATOM 2843 O O . SER A 1 364 ? 34.846 29.494 -46.026 1.00 36.38 364 SER A O 1
ATOM 2845 N N . THR A 1 365 ? 36.657 30.109 -47.209 1.00 39.31 365 THR A N 1
ATOM 2846 C CA . THR A 1 365 ? 37.597 29.060 -46.822 1.00 39.31 365 THR A CA 1
ATOM 2847 C C . THR A 1 365 ? 38.011 29.228 -45.361 1.00 39.31 365 THR A C 1
ATOM 2849 O O . THR A 1 365 ? 38.526 30.283 -44.990 1.00 39.31 365 THR A O 1
ATOM 2852 N N . SER A 1 366 ? 37.913 28.169 -44.562 1.00 38.66 366 SER A N 1
ATOM 2853 C CA . SER A 1 366 ? 38.786 27.992 -43.400 1.00 38.66 366 SER A CA 1
ATOM 2854 C C . SER A 1 366 ? 39.048 26.511 -43.130 1.00 38.66 366 SER A C 1
ATOM 2856 O O . SER A 1 366 ? 38.212 25.731 -42.688 1.00 38.66 366 SER A O 1
ATOM 2858 N N . SER A 1 367 ? 40.284 26.149 -43.443 1.00 36.03 367 SER A N 1
ATOM 2859 C CA . SER A 1 367 ? 41.041 25.006 -42.961 1.00 36.03 367 SER A CA 1
ATOM 2860 C C . SER A 1 367 ? 41.180 25.013 -41.434 1.00 36.03 367 SER A C 1
ATOM 2862 O O . SER A 1 367 ? 41.499 26.044 -40.843 1.00 36.03 367 SER A O 1
ATOM 2864 N N . SER A 1 368 ? 41.042 23.853 -40.795 1.00 35.12 368 SER A N 1
ATOM 2865 C CA . SER A 1 368 ? 41.530 23.579 -39.431 1.00 35.12 368 SER A CA 1
ATOM 2866 C C . SER A 1 368 ? 41.858 22.085 -39.352 1.00 35.12 368 SER A C 1
ATOM 2868 O O . SER A 1 368 ? 40.968 21.247 -39.326 1.00 35.12 368 SER A O 1
ATOM 2870 N N . VAL A 1 369 ? 43.093 21.720 -39.697 1.00 37.72 369 VAL A N 1
ATOM 2871 C CA . VAL A 1 369 ? 44.148 21.294 -38.761 1.00 37.72 369 VAL A CA 1
ATOM 2872 C C . VAL A 1 369 ? 43.778 20.037 -37.969 1.00 37.72 369 VAL A C 1
ATOM 2874 O O . VAL A 1 369 ? 43.071 20.052 -36.966 1.00 37.72 369 VAL A O 1
ATOM 2877 N N . SER A 1 370 ? 44.365 18.947 -38.454 1.00 38.31 370 SER A N 1
ATOM 2878 C CA . SER A 1 370 ? 44.634 17.696 -37.768 1.00 38.31 370 SER A CA 1
ATOM 2879 C C . SER A 1 370 ? 45.385 17.905 -36.452 1.00 38.31 370 SER A C 1
ATOM 2881 O O . SER A 1 370 ? 46.390 18.612 -36.432 1.00 38.31 370 SER A O 1
ATOM 2883 N N . ASN A 1 371 ? 44.971 17.198 -35.402 1.00 41.69 371 ASN A N 1
ATOM 2884 C CA . ASN A 1 371 ? 45.852 16.377 -34.566 1.00 41.69 371 ASN A CA 1
ATOM 2885 C C . ASN A 1 371 ? 45.016 15.699 -33.478 1.00 41.69 371 ASN A C 1
ATOM 2887 O O . ASN A 1 371 ? 44.602 16.342 -32.521 1.00 41.69 371 ASN A O 1
ATOM 2891 N N . ASN A 1 372 ? 44.811 14.387 -33.594 1.00 37.28 372 ASN A N 1
ATOM 2892 C CA . ASN A 1 372 ? 44.536 13.572 -32.418 1.00 37.28 372 ASN A CA 1
ATOM 2893 C C . ASN A 1 372 ? 45.146 12.177 -32.592 1.00 37.28 372 ASN A C 1
ATOM 2895 O O . ASN A 1 372 ? 44.597 11.303 -33.258 1.00 37.28 372 ASN A O 1
ATOM 2899 N N . ARG A 1 373 ? 46.332 11.999 -31.997 1.00 41.34 373 ARG A N 1
ATOM 2900 C CA . ARG A 1 373 ? 46.918 10.694 -31.681 1.00 41.34 373 ARG A CA 1
ATOM 2901 C C . ARG A 1 373 ? 46.172 10.138 -30.467 1.00 41.34 373 ARG A C 1
ATOM 2903 O O . ARG A 1 373 ? 46.445 10.547 -29.344 1.00 41.34 373 ARG A O 1
ATOM 2910 N N . GLY A 1 374 ? 45.248 9.213 -30.697 1.00 33.62 374 GLY A N 1
ATOM 2911 C CA . GLY A 1 374 ? 44.677 8.367 -29.653 1.00 33.62 374 GLY A CA 1
ATOM 2912 C C . GLY A 1 374 ? 45.375 7.013 -29.653 1.00 33.62 374 GLY A C 1
ATOM 2913 O O . GLY A 1 374 ? 45.109 6.188 -30.522 1.00 33.62 374 GLY A O 1
ATOM 2914 N N . ASN A 1 375 ? 46.280 6.793 -28.698 1.00 42.41 375 ASN A N 1
ATOM 2915 C CA . ASN A 1 375 ? 46.812 5.467 -28.398 1.00 42.41 375 ASN A CA 1
ATOM 2916 C C . ASN A 1 375 ? 45.689 4.610 -27.798 1.00 42.41 375 ASN A C 1
ATOM 2918 O O . ASN A 1 375 ? 45.107 4.967 -26.775 1.00 42.41 375 ASN A O 1
ATOM 2922 N N . PHE A 1 376 ? 45.403 3.479 -28.438 1.00 33.25 376 PHE A N 1
ATOM 2923 C CA . PHE A 1 376 ? 44.523 2.440 -27.919 1.00 33.25 376 PHE A CA 1
ATOM 2924 C C . PHE A 1 376 ? 45.265 1.609 -26.866 1.00 33.25 376 PHE A C 1
ATOM 2926 O O . PHE A 1 376 ? 46.277 0.983 -27.175 1.00 33.25 376 PHE A O 1
ATOM 2933 N N . SER A 1 377 ? 44.729 1.562 -25.645 1.00 37.62 377 SER A N 1
ATOM 2934 C CA . SER A 1 377 ? 45.111 0.574 -24.633 1.00 37.62 377 SER A CA 1
ATOM 2935 C C . SER A 1 377 ? 44.056 -0.529 -24.573 1.00 37.62 377 SER A C 1
ATOM 2937 O O . SER A 1 377 ? 42.883 -0.285 -24.296 1.00 37.62 377 SER A O 1
ATOM 2939 N N . ILE A 1 378 ? 44.511 -1.744 -24.857 1.00 43.91 378 ILE A N 1
ATOM 2940 C CA . ILE A 1 378 ? 43.805 -3.025 -24.763 1.00 43.91 378 ILE A CA 1
ATOM 2941 C C . ILE A 1 378 ? 43.564 -3.362 -23.278 1.00 43.91 378 ILE A C 1
ATOM 2943 O O . ILE A 1 378 ? 44.524 -3.288 -22.508 1.00 43.91 378 ILE A O 1
ATOM 2947 N N . PRO A 1 379 ? 42.363 -3.788 -22.837 1.00 48.41 379 PRO A N 1
ATOM 2948 C CA . PRO A 1 379 ? 42.201 -4.351 -21.505 1.00 48.41 379 PRO A CA 1
ATOM 2949 C C . PRO A 1 379 ? 42.412 -5.869 -21.542 1.00 48.41 379 PRO A C 1
ATOM 2951 O O . PRO A 1 379 ? 41.639 -6.623 -22.134 1.00 48.41 379 PRO A O 1
ATOM 2954 N N . GLN A 1 380 ? 43.477 -6.305 -20.876 1.00 41.53 380 GLN A N 1
ATOM 2955 C CA . GLN A 1 380 ? 43.757 -7.699 -20.567 1.00 41.53 380 GLN A CA 1
ATOM 2956 C C . GLN A 1 380 ? 42.945 -8.090 -19.322 1.00 41.53 380 GLN A C 1
ATOM 2958 O O . GLN A 1 380 ? 43.078 -7.479 -18.263 1.00 41.53 380 GLN A O 1
ATOM 2963 N N . GLN A 1 381 ? 42.071 -9.088 -19.458 1.00 36.62 381 GLN A N 1
ATOM 2964 C CA . GLN A 1 381 ? 41.356 -9.692 -18.336 1.00 36.62 381 GLN A CA 1
ATOM 2965 C C . GLN A 1 381 ? 42.325 -10.554 -17.514 1.00 36.62 381 GLN A C 1
ATOM 2967 O O . GLN A 1 381 ? 42.961 -11.457 -18.056 1.00 36.62 381 GLN A O 1
ATOM 2972 N N . GLN A 1 382 ? 42.395 -10.314 -16.204 1.00 40.81 382 GLN A N 1
ATOM 2973 C CA . GLN A 1 382 ? 42.949 -11.263 -15.239 1.00 40.81 382 GLN A CA 1
ATOM 2974 C C . GLN A 1 382 ? 41.979 -11.444 -14.068 1.00 40.81 382 GLN A C 1
ATOM 2976 O O . GLN A 1 382 ? 41.718 -10.546 -13.273 1.00 40.81 382 GLN A O 1
ATOM 2981 N N . THR A 1 383 ? 41.434 -12.652 -14.011 1.00 41.69 383 THR A N 1
ATOM 2982 C CA . THR A 1 383 ? 40.711 -13.286 -12.911 1.00 41.69 383 THR A CA 1
ATOM 2983 C C . THR A 1 383 ? 41.649 -13.668 -11.768 1.00 41.69 383 THR A C 1
ATOM 2985 O O . THR A 1 383 ? 42.490 -14.529 -11.997 1.00 41.69 383 THR A O 1
ATOM 2988 N N . GLN A 1 384 ? 41.429 -13.134 -10.558 1.00 38.66 384 GLN A N 1
ATOM 2989 C CA . GLN A 1 384 ? 41.644 -13.751 -9.224 1.00 38.66 384 GLN A CA 1
ATOM 2990 C C . GLN A 1 384 ? 40.752 -12.945 -8.250 1.00 38.66 384 GLN A C 1
ATOM 2992 O O . GLN A 1 384 ? 40.856 -11.727 -8.213 1.00 38.66 384 GLN A O 1
ATOM 2997 N N . ARG A 1 385 ? 39.673 -13.438 -7.626 1.00 36.03 385 ARG A N 1
ATOM 2998 C CA . ARG A 1 385 ? 39.518 -14.489 -6.603 1.00 36.03 385 ARG A CA 1
ATOM 2999 C C . ARG A 1 385 ? 40.555 -14.386 -5.482 1.00 36.03 385 ARG A C 1
ATOM 3001 O O . ARG A 1 385 ? 41.559 -15.066 -5.557 1.00 36.03 385 ARG A O 1
ATOM 3008 N N . GLU A 1 386 ? 40.259 -13.597 -4.446 1.00 32.28 386 GLU A N 1
ATOM 3009 C CA . GLU A 1 386 ? 40.358 -14.033 -3.045 1.00 32.28 386 GLU A CA 1
ATOM 3010 C C . GLU A 1 386 ? 39.782 -13.006 -2.056 1.00 32.28 386 GLU A C 1
ATOM 3012 O O . GLU A 1 386 ? 39.843 -11.791 -2.225 1.00 32.28 386 GLU A O 1
ATOM 3017 N N . SER A 1 387 ? 39.136 -13.571 -1.045 1.00 44.09 387 SER A N 1
ATOM 3018 C CA . SER A 1 387 ? 38.582 -12.989 0.171 1.00 44.09 387 SER A CA 1
ATOM 3019 C C . SER A 1 387 ? 39.637 -12.311 1.049 1.00 44.09 387 SER A C 1
ATOM 3021 O O . SER A 1 387 ? 40.769 -12.763 1.061 1.00 44.09 387 SER A O 1
ATOM 3023 N N . HIS A 1 388 ? 39.245 -11.304 1.843 1.00 35.28 388 HIS A N 1
ATOM 3024 C CA . HIS A 1 388 ? 39.375 -11.267 3.315 1.00 35.28 388 HIS A CA 1
ATOM 3025 C C . HIS A 1 388 ? 39.057 -9.865 3.873 1.00 35.28 388 HIS A C 1
ATOM 3027 O O . HIS A 1 388 ? 39.701 -8.871 3.554 1.00 35.28 388 HIS A O 1
ATOM 3033 N N . SER A 1 389 ? 38.066 -9.810 4.765 1.00 39.38 389 SER A N 1
ATOM 3034 C CA . SER A 1 389 ? 37.869 -8.750 5.764 1.00 39.38 389 SER A CA 1
ATOM 3035 C C . SER A 1 389 ? 39.012 -8.793 6.793 1.00 39.38 389 SER A C 1
ATOM 3037 O O . SER A 1 389 ? 39.476 -9.893 7.102 1.00 39.38 389 SER A O 1
ATOM 3039 N N . PRO A 1 390 ? 39.405 -7.665 7.422 1.00 48.03 390 PRO A N 1
ATOM 3040 C CA . PRO A 1 390 ? 38.879 -7.410 8.770 1.00 48.03 390 PRO A CA 1
ATOM 3041 C C . PRO A 1 390 ? 38.718 -5.928 9.185 1.00 48.03 390 PRO A C 1
ATOM 3043 O O . PRO A 1 390 ? 39.284 -4.998 8.620 1.00 48.03 390 PRO A O 1
ATOM 3046 N N . LYS A 1 391 ? 37.930 -5.762 10.259 1.00 40.09 391 LYS A N 1
ATOM 3047 C CA . LYS A 1 391 ? 37.816 -4.605 11.168 1.00 40.09 391 LYS A CA 1
ATOM 3048 C C . LYS A 1 391 ? 39.153 -3.886 11.419 1.00 40.09 391 LYS A C 1
ATOM 3050 O O . LYS A 1 391 ? 40.128 -4.539 11.766 1.00 40.09 391 LYS A O 1
ATOM 3055 N N . THR A 1 392 ? 39.123 -2.555 11.517 1.00 37.44 392 THR A N 1
ATOM 3056 C CA . THR A 1 392 ? 39.322 -1.824 12.792 1.00 37.44 392 THR A CA 1
ATOM 3057 C C . THR A 1 392 ? 39.119 -0.313 12.630 1.00 37.44 392 THR A C 1
ATOM 3059 O O . THR A 1 392 ? 39.501 0.307 11.646 1.00 37.44 392 THR A O 1
ATOM 3062 N N . ARG A 1 393 ? 38.470 0.258 13.646 1.00 39.19 393 ARG A N 1
ATOM 3063 C CA . ARG A 1 393 ? 38.328 1.688 13.955 1.00 39.19 393 ARG A CA 1
ATOM 3064 C C . ARG A 1 393 ? 39.697 2.234 14.398 1.00 39.19 393 ARG A C 1
ATOM 3066 O O . ARG A 1 393 ? 40.422 1.489 15.057 1.00 39.19 393 ARG A O 1
ATOM 3073 N N . PRO A 1 394 ? 39.995 3.530 14.203 1.00 49.28 394 PRO A N 1
ATOM 3074 C CA . PRO A 1 394 ? 40.196 4.338 15.406 1.00 49.28 394 PRO A CA 1
ATOM 3075 C C . PRO A 1 394 ? 39.676 5.782 15.328 1.00 49.28 394 PRO A C 1
ATOM 3077 O O . PRO A 1 394 ? 39.193 6.287 14.320 1.00 49.28 394 PRO A O 1
ATOM 3080 N N . HIS A 1 395 ? 39.743 6.379 16.512 1.00 36.97 395 HIS A N 1
ATOM 3081 C CA . HIS A 1 395 ? 39.265 7.667 16.978 1.00 36.97 395 HIS A CA 1
ATOM 3082 C C . HIS A 1 395 ? 39.894 8.912 16.325 1.00 36.97 395 HIS A C 1
ATOM 3084 O O . HIS A 1 395 ? 41.084 8.952 16.038 1.00 36.97 395 HIS A O 1
ATOM 3090 N N . SER A 1 396 ? 39.048 9.945 16.231 1.00 43.72 396 SER A N 1
ATOM 3091 C CA . SER A 1 396 ? 39.280 11.391 16.406 1.00 43.72 396 SER A CA 1
ATOM 3092 C C . SER A 1 396 ? 40.685 11.971 16.196 1.00 43.72 396 SER A C 1
ATOM 3094 O O . SER A 1 396 ? 41.598 11.674 16.966 1.00 43.72 396 SER A O 1
ATOM 3096 N N . LYS A 1 397 ? 40.766 13.009 15.351 1.00 36.00 397 LYS A N 1
ATOM 3097 C CA . LYS A 1 397 ? 41.359 14.306 15.724 1.00 36.00 397 LYS A CA 1
ATOM 3098 C C . LYS A 1 397 ? 40.948 15.416 14.755 1.00 36.00 397 LYS A C 1
ATOM 3100 O O . LYS A 1 397 ? 40.892 15.238 13.545 1.00 36.00 397 LYS A O 1
ATOM 3105 N N . SER A 1 398 ? 40.648 16.552 15.367 1.00 45.91 398 SER A N 1
ATOM 3106 C CA . SER A 1 398 ? 40.417 17.877 14.806 1.00 45.91 398 SER A CA 1
ATOM 3107 C C . SER A 1 398 ? 41.521 18.329 13.850 1.00 45.91 398 SER A C 1
ATOM 3109 O O . SER A 1 398 ? 42.699 18.235 14.198 1.00 45.91 398 SER A O 1
ATOM 3111 N N . CYS A 1 399 ? 41.148 18.958 12.735 1.00 39.12 399 CYS A N 1
ATOM 3112 C CA . CYS A 1 399 ? 42.019 19.917 12.068 1.00 39.12 399 CYS A CA 1
ATOM 3113 C C . CYS A 1 399 ? 41.206 21.120 11.586 1.00 39.12 399 CYS A C 1
ATOM 3115 O O . CYS A 1 399 ? 40.105 20.987 11.054 1.00 39.12 399 CYS A O 1
ATOM 3117 N N . ALA A 1 400 ? 41.747 22.291 11.888 1.00 40.38 400 ALA A N 1
ATOM 3118 C CA . ALA A 1 400 ? 41.179 23.596 11.645 1.00 40.38 400 ALA A CA 1
ATOM 3119 C C . ALA A 1 400 ? 41.476 24.080 10.218 1.00 40.38 400 ALA A C 1
ATOM 3121 O O . ALA A 1 400 ? 42.501 23.721 9.655 1.00 40.38 400 ALA A O 1
ATOM 3122 N N . LYS A 1 401 ? 40.621 25.003 9.752 1.00 44.50 401 LYS A N 1
ATOM 3123 C CA . LYS A 1 401 ? 40.852 26.027 8.715 1.00 44.50 401 LYS A CA 1
ATOM 3124 C C . LYS A 1 401 ? 41.244 25.539 7.313 1.00 44.50 401 LYS A C 1
ATOM 3126 O O . LYS A 1 401 ? 42.369 25.128 7.098 1.00 44.50 401 LYS A O 1
ATOM 3131 N N . CYS A 1 402 ? 40.359 25.809 6.352 1.00 34.88 402 CYS A N 1
ATOM 3132 C CA . CYS A 1 402 ? 40.632 26.726 5.237 1.00 34.88 402 CYS A CA 1
ATOM 3133 C C . CYS A 1 402 ? 39.292 27.265 4.709 1.00 34.88 402 CYS A C 1
ATOM 3135 O O . CYS A 1 402 ? 38.392 26.497 4.380 1.00 34.88 402 CYS A O 1
ATOM 3137 N N . PHE A 1 403 ? 39.146 28.592 4.707 1.00 45.62 403 PHE A N 1
ATOM 3138 C CA . PHE A 1 403 ? 38.101 29.294 3.968 1.00 45.62 403 PHE A CA 1
ATOM 3139 C C . PHE A 1 403 ? 38.508 29.267 2.498 1.00 45.62 403 PHE A C 1
ATOM 3141 O O . PHE A 1 403 ? 39.492 29.911 2.147 1.00 45.62 403 PHE A O 1
ATOM 3148 N N . ASP A 1 404 ? 37.760 28.540 1.673 1.00 35.50 404 ASP A N 1
ATOM 3149 C CA . ASP A 1 404 ? 37.841 28.656 0.221 1.00 35.50 404 ASP A CA 1
ATOM 3150 C C . ASP A 1 404 ? 36.496 29.155 -0.305 1.00 35.50 404 ASP A C 1
ATOM 3152 O O . ASP A 1 404 ? 35.460 28.486 -0.236 1.00 35.50 404 ASP A O 1
ATOM 3156 N N . SER A 1 405 ? 36.521 30.397 -0.772 1.00 50.19 405 SER A N 1
ATOM 3157 C CA . SER A 1 405 ? 35.399 31.116 -1.355 1.00 50.19 405 SER A CA 1
ATOM 3158 C C . SER A 1 405 ? 35.177 30.619 -2.783 1.00 50.19 405 SER A C 1
ATOM 3160 O O . SER A 1 405 ? 35.683 31.202 -3.736 1.00 50.19 405 SER A O 1
ATOM 3162 N N . SER A 1 406 ? 34.419 29.532 -2.929 1.00 43.19 406 SER A N 1
ATOM 3163 C CA . SER A 1 406 ? 33.862 29.087 -4.213 1.00 43.19 406 SER A CA 1
ATOM 3164 C C . SER A 1 406 ? 32.362 29.408 -4.292 1.00 43.19 406 SER A C 1
ATOM 3166 O O . SER A 1 406 ? 31.676 29.376 -3.265 1.00 43.19 406 SER A O 1
ATOM 3168 N N . PR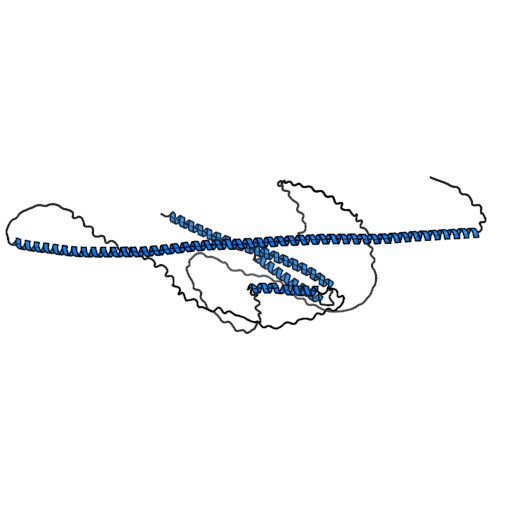O A 1 407 ? 31.837 29.753 -5.483 1.00 47.31 407 PRO A N 1
ATOM 3169 C CA . PRO A 1 407 ? 30.495 30.294 -5.643 1.00 47.31 407 PRO A CA 1
ATOM 3170 C C . PRO A 1 407 ? 29.450 29.251 -5.247 1.00 47.31 407 PRO A C 1
ATOM 3172 O O . PRO A 1 407 ? 29.476 28.099 -5.678 1.00 47.31 407 PRO A O 1
ATOM 3175 N N . SER A 1 408 ? 28.536 29.683 -4.387 1.00 40.38 408 SER A N 1
ATOM 3176 C CA . SER A 1 408 ? 27.443 28.907 -3.821 1.00 40.38 408 SER A CA 1
ATOM 3177 C C . SER A 1 408 ? 26.628 28.185 -4.895 1.00 40.38 408 SER A C 1
ATOM 3179 O O . SER A 1 408 ? 25.872 28.818 -5.635 1.00 40.38 408 SER A O 1
ATOM 3181 N N . GLY A 1 409 ? 26.714 26.854 -4.914 1.00 46.72 409 GLY A N 1
ATOM 3182 C CA . GLY A 1 409 ? 25.653 26.019 -5.471 1.00 46.72 409 GLY A CA 1
ATOM 3183 C C . GLY A 1 409 ? 24.316 26.307 -4.768 1.00 46.72 409 GLY A C 1
ATOM 3184 O O . GLY A 1 409 ? 24.311 26.850 -3.655 1.00 46.72 409 GLY A O 1
ATOM 3185 N N . PRO A 1 410 ? 23.175 25.983 -5.402 1.00 48.53 410 PRO A N 1
ATOM 3186 C CA . PRO A 1 410 ? 21.855 26.274 -4.856 1.00 48.53 410 PRO A CA 1
ATOM 3187 C C . PRO A 1 410 ? 21.740 25.665 -3.455 1.00 48.53 410 PRO A C 1
ATOM 3189 O O . PRO A 1 410 ? 21.797 24.447 -3.280 1.00 48.53 410 PRO A O 1
ATOM 3192 N N . ARG A 1 411 ? 21.641 26.534 -2.441 1.00 41.66 411 ARG A N 1
ATOM 3193 C CA . ARG A 1 411 ? 21.428 26.135 -1.048 1.00 41.66 411 ARG A CA 1
ATOM 3194 C C . ARG A 1 411 ? 20.183 25.257 -1.001 1.00 41.66 411 ARG A C 1
ATOM 3196 O O . ARG A 1 411 ? 19.112 25.701 -1.407 1.00 41.66 411 ARG A O 1
ATOM 3203 N N . SER A 1 412 ? 20.332 24.035 -0.490 1.00 46.81 412 SER A N 1
ATOM 3204 C CA . SER A 1 412 ? 19.197 23.174 -0.161 1.00 46.81 412 SER A CA 1
ATOM 3205 C C . SER A 1 412 ? 18.201 23.991 0.671 1.00 46.81 412 SER A C 1
ATOM 3207 O O . SER A 1 412 ? 18.617 24.551 1.693 1.00 46.81 412 SER A O 1
ATOM 3209 N N . PRO A 1 413 ? 16.929 24.108 0.253 1.00 63.84 413 PRO A N 1
ATOM 3210 C CA . PRO A 1 413 ? 15.938 24.856 1.009 1.00 63.84 413 PRO A CA 1
ATOM 3211 C C . PRO A 1 413 ? 15.848 24.277 2.423 1.00 63.84 413 PRO A C 1
ATOM 3213 O O . PRO A 1 413 ? 15.889 23.057 2.612 1.00 63.84 413 PRO A O 1
ATOM 3216 N N . ALA A 1 414 ? 15.802 25.162 3.420 1.00 62.72 414 ALA A N 1
ATOM 3217 C CA . ALA A 1 414 ? 15.639 24.773 4.813 1.00 62.72 414 ALA A CA 1
ATOM 3218 C C . ALA A 1 414 ? 14.377 23.899 4.965 1.00 62.72 414 ALA A C 1
ATOM 3220 O O . ALA A 1 414 ? 13.398 24.131 4.250 1.00 62.72 414 ALA A O 1
ATOM 3221 N N . PRO A 1 415 ? 14.379 22.895 5.862 1.00 66.31 415 PRO A N 1
ATOM 3222 C CA . PRO A 1 415 ? 13.225 22.030 6.061 1.00 66.31 415 PRO A CA 1
ATOM 3223 C C . PRO A 1 415 ? 12.019 22.877 6.468 1.00 66.31 415 PRO A C 1
ATOM 3225 O O . PRO A 1 415 ? 12.007 23.499 7.528 1.00 66.31 415 PRO A O 1
ATOM 3228 N N . ILE A 1 416 ? 11.019 22.912 5.593 1.00 66.06 416 ILE A N 1
ATOM 3229 C CA . ILE A 1 416 ? 9.763 23.625 5.796 1.00 66.06 416 ILE A CA 1
ATOM 3230 C C . ILE A 1 416 ? 9.011 22.904 6.925 1.00 66.06 416 ILE A C 1
ATOM 3232 O O . ILE A 1 416 ? 8.565 21.770 6.752 1.00 66.06 416 ILE A O 1
ATOM 3236 N N . THR A 1 417 ? 8.934 23.510 8.112 1.00 72.62 417 THR A N 1
ATOM 3237 C CA . THR A 1 417 ? 8.350 22.870 9.306 1.00 72.62 417 THR A CA 1
ATOM 3238 C C . THR A 1 417 ? 6.840 23.022 9.418 1.00 72.62 417 THR A C 1
ATOM 3240 O O . THR A 1 417 ? 6.218 22.277 10.180 1.00 72.62 417 THR A O 1
ATOM 3243 N N . ASP A 1 418 ? 6.251 23.945 8.662 1.00 86.19 418 ASP A N 1
ATOM 3244 C CA . ASP A 1 418 ? 4.871 24.367 8.866 1.00 86.19 418 ASP A CA 1
ATOM 3245 C C . ASP A 1 418 ? 3.955 23.713 7.822 1.00 86.19 418 ASP A C 1
ATOM 3247 O O . ASP A 1 418 ? 4.186 23.793 6.617 1.00 86.19 418 ASP A O 1
ATOM 3251 N N . GLY A 1 419 ? 2.883 23.052 8.271 1.00 87.25 419 GLY A N 1
ATOM 3252 C CA . GLY A 1 419 ? 1.948 22.369 7.367 1.00 87.25 419 GLY A CA 1
ATOM 3253 C C . GLY A 1 419 ? 1.317 23.299 6.319 1.00 87.25 419 GLY A C 1
ATOM 3254 O O . GLY A 1 419 ? 1.126 22.892 5.178 1.00 87.25 419 GLY A O 1
ATOM 3255 N N . LEU A 1 420 ? 1.075 24.567 6.674 1.00 90.31 420 LEU A N 1
ATOM 3256 C CA . LEU A 1 420 ? 0.489 25.568 5.772 1.00 90.31 420 LEU A CA 1
ATOM 3257 C C . LEU A 1 420 ? 1.419 25.953 4.615 1.00 90.31 420 LEU A C 1
ATOM 3259 O O . LEU A 1 420 ? 0.958 26.183 3.500 1.00 90.31 420 LEU A O 1
ATOM 3263 N N . THR A 1 421 ? 2.728 26.016 4.859 1.00 92.56 421 THR A N 1
ATOM 3264 C CA . THR A 1 421 ? 3.706 26.363 3.821 1.00 92.56 421 THR A CA 1
ATOM 3265 C C . THR A 1 421 ? 3.962 25.182 2.886 1.00 92.56 421 THR A C 1
ATOM 3267 O O . THR A 1 421 ? 4.150 25.394 1.689 1.00 92.56 421 THR A O 1
ATOM 3270 N N . LEU A 1 422 ? 3.866 23.940 3.384 1.00 92.44 422 LEU A N 1
ATOM 3271 C CA . LEU A 1 422 ? 3.838 22.729 2.551 1.00 92.44 422 LEU A CA 1
ATOM 3272 C C . LEU A 1 422 ? 2.607 22.685 1.633 1.00 92.44 422 LEU A C 1
ATOM 3274 O O . LEU A 1 422 ? 2.741 22.352 0.455 1.00 92.44 422 LEU A O 1
ATOM 3278 N N . ASP A 1 423 ? 1.428 23.045 2.146 1.00 93.12 423 ASP A N 1
ATOM 3279 C CA . ASP A 1 423 ? 0.197 23.117 1.351 1.00 93.12 423 ASP A CA 1
ATOM 3280 C C . ASP A 1 423 ? 0.276 24.187 0.256 1.00 93.12 423 ASP A C 1
ATOM 3282 O O . ASP A 1 423 ? -0.034 23.907 -0.905 1.00 93.12 423 ASP A O 1
ATOM 3286 N N . ALA A 1 424 ? 0.767 25.384 0.594 1.00 95.50 424 ALA A N 1
ATOM 3287 C CA . ALA A 1 424 ? 0.993 26.451 -0.378 1.00 95.50 424 ALA A CA 1
ATOM 3288 C C . ALA A 1 424 ? 1.991 26.026 -1.470 1.00 95.50 424 ALA A C 1
ATOM 3290 O O . ALA A 1 424 ? 1.720 26.209 -2.654 1.00 95.50 424 ALA A O 1
ATOM 3291 N N . ALA A 1 425 ? 3.105 25.382 -1.099 1.00 95.44 425 ALA A N 1
ATOM 3292 C CA . ALA A 1 425 ? 4.086 24.871 -2.057 1.00 95.44 425 ALA A CA 1
ATOM 3293 C C . ALA A 1 425 ? 3.501 23.784 -2.978 1.00 95.44 425 ALA A C 1
ATOM 3295 O O . ALA A 1 425 ? 3.751 23.791 -4.184 1.00 95.44 425 ALA A O 1
ATOM 3296 N N . CYS A 1 426 ? 2.684 22.872 -2.438 1.00 95.75 426 CYS A N 1
ATOM 3297 C CA . CYS A 1 426 ? 1.978 21.875 -3.243 1.00 95.75 426 CYS A CA 1
ATOM 3298 C C . CYS A 1 426 ? 0.992 22.520 -4.221 1.00 95.75 426 CYS A C 1
ATOM 3300 O O . CYS A 1 426 ? 0.805 22.003 -5.319 1.00 95.75 426 CYS A O 1
ATOM 3302 N N . GLN A 1 427 ? 0.330 23.605 -3.819 1.00 96.94 427 GLN A N 1
ATOM 3303 C CA . GLN A 1 427 ? -0.622 24.306 -4.669 1.00 96.94 427 GLN A CA 1
ATOM 3304 C C . GLN A 1 427 ? 0.083 25.056 -5.805 1.00 96.94 427 GLN A C 1
ATOM 3306 O O . GLN A 1 427 ? -0.306 24.871 -6.955 1.00 96.94 427 GLN A O 1
ATOM 3311 N N . MET A 1 428 ? 1.178 25.766 -5.513 1.00 97.38 428 MET A N 1
ATOM 3312 C CA . MET A 1 428 ? 1.993 26.415 -6.548 1.00 97.38 428 MET A CA 1
ATOM 3313 C C . MET A 1 428 ? 2.529 25.409 -7.574 1.00 97.38 428 MET A C 1
ATOM 3315 O O . MET A 1 428 ? 2.427 25.641 -8.771 1.00 97.38 428 MET A O 1
ATOM 3319 N N . LEU A 1 429 ? 3.029 24.244 -7.141 1.00 97.25 429 LEU A N 1
ATOM 3320 C CA . LEU A 1 429 ? 3.503 23.218 -8.082 1.00 97.25 429 LEU A CA 1
ATOM 3321 C C . LEU A 1 429 ? 2.399 22.664 -8.984 1.00 97.25 429 LEU A C 1
ATOM 3323 O O . LEU A 1 429 ? 2.675 22.308 -10.124 1.00 97.25 429 LEU A O 1
ATOM 3327 N N . LYS A 1 430 ? 1.157 22.558 -8.498 1.00 96.81 430 LYS A N 1
ATOM 3328 C CA . LYS A 1 430 ? 0.036 22.143 -9.356 1.00 96.81 430 LYS A CA 1
ATOM 3329 C C . LYS A 1 430 ? -0.271 23.192 -10.416 1.00 96.81 430 LYS A C 1
ATOM 3331 O O . LYS A 1 430 ? -0.585 22.815 -11.536 1.00 96.81 430 LYS A O 1
ATOM 3336 N N . GLU A 1 431 ? -0.209 24.468 -10.049 1.00 97.69 431 GLU A N 1
ATOM 3337 C CA . GLU A 1 431 ? -0.419 25.581 -10.975 1.00 97.69 431 GLU A CA 1
ATOM 3338 C C . GLU A 1 431 ? 0.687 25.600 -12.038 1.00 97.69 431 GLU A C 1
ATOM 3340 O O . GLU A 1 431 ? 0.372 25.584 -13.223 1.00 97.69 431 GLU A O 1
ATOM 3345 N N . GLU A 1 432 ? 1.957 25.458 -11.642 1.00 97.88 432 GLU A N 1
ATOM 3346 C CA . GLU A 1 432 ? 3.082 25.320 -12.582 1.00 97.88 432 GLU A CA 1
ATOM 3347 C C . GLU A 1 432 ? 2.924 24.109 -13.521 1.00 97.88 432 GLU A C 1
ATOM 3349 O O . GLU A 1 432 ? 3.186 24.211 -14.718 1.00 97.88 432 GLU A O 1
ATOM 3354 N N . ILE A 1 433 ? 2.493 22.947 -13.009 1.00 97.62 433 ILE A N 1
ATOM 3355 C CA . ILE A 1 433 ? 2.235 21.763 -13.849 1.00 97.62 433 ILE A CA 1
ATOM 3356 C C . ILE A 1 433 ? 1.101 22.046 -14.840 1.00 97.62 433 ILE A C 1
ATOM 3358 O O . ILE A 1 433 ? 1.240 21.708 -16.011 1.00 97.62 433 ILE A O 1
ATOM 3362 N N . ALA A 1 434 ? 0.016 22.691 -14.406 1.00 97.38 434 ALA A N 1
ATOM 3363 C CA . ALA A 1 434 ? -1.102 23.036 -15.281 1.00 97.38 434 ALA A CA 1
ATOM 3364 C C . ALA A 1 434 ? -0.696 24.036 -16.381 1.00 97.38 434 ALA A C 1
ATOM 3366 O O . ALA A 1 434 ? -1.125 23.902 -17.527 1.00 97.38 434 ALA A O 1
ATOM 3367 N N . GLU A 1 435 ? 0.166 25.008 -16.068 1.00 98.00 435 GLU A N 1
ATOM 3368 C CA . GLU A 1 435 ? 0.742 25.925 -17.060 1.00 98.00 435 GLU A CA 1
ATOM 3369 C C . GLU A 1 435 ? 1.604 25.181 -18.088 1.00 98.00 435 GLU A C 1
ATOM 3371 O O . GLU A 1 435 ? 1.480 25.413 -19.294 1.00 98.00 435 GLU A O 1
ATOM 3376 N N . LEU A 1 436 ? 2.440 24.242 -17.631 1.00 97.81 436 LEU A N 1
ATOM 3377 C CA . LEU A 1 436 ? 3.243 23.397 -18.515 1.00 97.81 436 LEU A CA 1
ATOM 3378 C C . LEU A 1 436 ? 2.357 22.503 -19.393 1.00 97.81 436 LEU A C 1
ATOM 3380 O O . LEU A 1 436 ? 2.601 22.402 -20.591 1.00 97.81 436 LEU A O 1
ATOM 3384 N N . GLU A 1 437 ? 1.302 21.899 -18.849 1.00 97.00 437 GLU A N 1
ATOM 3385 C CA . GLU A 1 437 ? 0.324 21.132 -19.632 1.00 97.00 437 GLU A CA 1
ATOM 3386 C C . GLU A 1 437 ? -0.361 22.001 -20.702 1.00 97.00 437 GLU A C 1
ATOM 3388 O O . GLU A 1 437 ? -0.544 21.552 -21.836 1.00 97.00 437 GLU A O 1
ATOM 3393 N N . GLY A 1 438 ? -0.666 23.265 -20.389 1.00 97.50 438 GLY A N 1
ATOM 3394 C CA . GLY A 1 438 ? -1.166 24.238 -21.364 1.00 97.50 438 GLY A CA 1
ATOM 3395 C C . GLY A 1 438 ? -0.164 24.521 -22.489 1.00 97.50 438 GLY A C 1
ATOM 3396 O O . GLY A 1 438 ? -0.525 24.497 -23.666 1.00 97.50 438 GLY A O 1
ATOM 3397 N N . ALA A 1 439 ? 1.112 24.717 -22.152 1.00 97.88 439 ALA A N 1
ATOM 3398 C CA . ALA A 1 439 ? 2.176 24.889 -23.141 1.00 97.88 439 ALA A CA 1
ATOM 3399 C C . ALA A 1 439 ? 2.398 23.620 -23.989 1.00 97.88 439 ALA A C 1
ATOM 3401 O O . ALA A 1 439 ? 2.602 23.714 -25.199 1.00 97.88 439 ALA A O 1
ATOM 3402 N N . TYR A 1 440 ? 2.302 22.430 -23.386 1.00 98.00 440 TYR A N 1
ATOM 3403 C CA . TYR A 1 440 ? 2.346 21.156 -24.107 1.00 98.00 440 TYR A CA 1
ATOM 3404 C C . TYR A 1 440 ? 1.231 21.065 -25.153 1.00 98.00 440 TYR A C 1
ATOM 3406 O O . TYR A 1 440 ? 1.490 20.704 -26.301 1.00 98.00 440 TYR A O 1
ATOM 3414 N N . ALA A 1 441 ? -0.000 21.415 -24.766 1.00 97.75 441 ALA A N 1
ATOM 3415 C CA . ALA A 1 441 ? -1.152 21.415 -25.660 1.00 97.75 441 ALA A CA 1
ATOM 3416 C C . ALA A 1 441 ? -0.967 22.393 -26.831 1.00 97.75 441 ALA A C 1
ATOM 3418 O O . ALA A 1 441 ? -1.246 22.029 -27.970 1.00 97.75 441 ALA A O 1
ATOM 3419 N N . ALA A 1 442 ? -0.404 23.580 -26.585 1.00 97.69 442 ALA A N 1
ATOM 3420 C CA . ALA A 1 442 ? -0.096 24.540 -27.645 1.00 97.69 442 ALA A CA 1
ATOM 3421 C C . ALA A 1 442 ? 0.914 23.984 -28.669 1.00 97.69 442 ALA A C 1
ATOM 3423 O O . ALA A 1 442 ? 0.719 24.134 -29.874 1.00 97.69 442 ALA A O 1
ATOM 3424 N N . PHE A 1 443 ? 1.967 23.286 -28.225 1.00 97.62 443 PHE A N 1
ATOM 3425 C CA . PHE A 1 443 ? 2.900 22.618 -29.146 1.00 97.62 443 PHE A CA 1
ATOM 3426 C C . PHE A 1 443 ? 2.266 21.439 -29.887 1.00 97.62 443 PHE A C 1
ATOM 3428 O O . PHE A 1 443 ? 2.586 21.184 -31.049 1.00 97.62 443 PHE A O 1
ATOM 3435 N N . TYR A 1 444 ? 1.349 20.728 -29.234 1.00 96.69 444 TYR A N 1
ATOM 3436 C CA . TYR A 1 444 ? 0.585 19.661 -29.867 1.00 96.69 444 TYR A CA 1
ATOM 3437 C C . TYR A 1 444 ? -0.317 20.197 -30.989 1.00 96.69 444 TYR A C 1
ATOM 3439 O O . TYR A 1 444 ? -0.395 19.587 -32.056 1.00 96.69 444 TYR A O 1
ATOM 3447 N N . GLU A 1 445 ? -0.952 21.353 -30.790 1.00 97.19 445 GLU A N 1
ATOM 3448 C CA . GLU A 1 445 ? -1.710 22.047 -31.838 1.00 97.19 445 GLU A CA 1
ATOM 3449 C C . GLU A 1 445 ? -0.798 22.533 -32.971 1.00 97.19 445 GLU A C 1
ATOM 3451 O O . GLU A 1 445 ? -1.133 22.336 -34.137 1.00 97.19 445 GLU A O 1
ATOM 3456 N N . GLN A 1 446 ? 0.386 23.074 -32.655 1.00 96.44 446 GLN A N 1
ATOM 3457 C CA . GLN A 1 446 ? 1.366 23.475 -33.673 1.00 96.44 446 GLN A CA 1
ATOM 3458 C C . GLN A 1 446 ? 1.782 22.309 -34.569 1.00 96.44 446 GLN A C 1
ATOM 3460 O O . GLN A 1 446 ? 1.859 22.492 -35.773 1.00 96.44 446 GLN A O 1
ATOM 3465 N N . LEU A 1 447 ? 1.967 21.098 -34.029 1.00 96.06 447 LEU A N 1
ATOM 3466 C CA . LEU A 1 447 ? 2.282 19.907 -34.834 1.00 96.06 447 LEU A CA 1
ATOM 3467 C C . LEU A 1 447 ? 1.212 19.548 -35.876 1.00 96.06 447 LEU A C 1
ATOM 3469 O O . LEU A 1 447 ? 1.509 18.801 -36.809 1.00 96.06 447 LEU A O 1
ATOM 3473 N N . HIS A 1 448 ? -0.020 20.036 -35.718 1.00 94.19 448 HIS A N 1
ATOM 3474 C CA . HIS A 1 448 ? -1.089 19.844 -36.697 1.00 94.19 448 HIS A CA 1
ATOM 3475 C C . HIS A 1 448 ? -1.077 20.912 -37.802 1.00 94.19 448 HIS A C 1
ATOM 3477 O O . HIS A 1 448 ? -1.784 20.751 -38.798 1.00 94.19 448 HIS A O 1
ATOM 3483 N N . ASP A 1 449 ? -0.274 21.971 -37.662 1.00 96.06 449 ASP A N 1
ATOM 3484 C CA . ASP A 1 449 ? -0.044 22.958 -38.712 1.00 96.06 449 ASP A CA 1
ATOM 3485 C C . ASP A 1 449 ? 0.991 22.415 -39.720 1.00 96.06 449 ASP A C 1
ATOM 3487 O O . ASP A 1 449 ? 2.150 22.189 -39.353 1.00 96.06 449 ASP A O 1
ATOM 3491 N N . PRO A 1 450 ? 0.620 22.207 -41.000 1.00 95.12 450 PRO A N 1
ATOM 3492 C CA . PRO A 1 450 ? 1.536 21.704 -42.024 1.00 95.12 450 PRO A CA 1
ATOM 3493 C C . PRO A 1 450 ? 2.715 22.645 -42.315 1.00 95.12 450 PRO A C 1
ATOM 3495 O O . PRO A 1 450 ? 3.686 22.218 -42.937 1.00 95.12 450 PRO A O 1
ATOM 3498 N N . CYS A 1 451 ? 2.640 23.909 -41.892 1.00 95.94 451 CYS A N 1
ATOM 3499 C CA . CYS A 1 451 ? 3.689 24.903 -42.092 1.00 95.94 451 CYS A CA 1
ATOM 3500 C C . CYS A 1 451 ? 4.692 24.982 -40.927 1.00 95.94 451 CYS A C 1
ATOM 3502 O O . CYS A 1 451 ? 5.678 25.713 -41.037 1.00 95.94 451 CYS A O 1
ATOM 3504 N N . CYS A 1 452 ? 4.464 24.274 -39.813 1.00 96.00 452 CYS A N 1
ATOM 3505 C CA . CYS A 1 452 ? 5.362 24.331 -38.661 1.00 96.00 452 CYS A CA 1
ATOM 3506 C C . CYS A 1 452 ? 6.624 23.468 -38.849 1.00 96.00 452 CYS A C 1
ATOM 3508 O O . CYS A 1 452 ? 6.618 22.436 -39.527 1.00 96.00 452 CYS A O 1
ATOM 3510 N N . ASP A 1 453 ? 7.717 23.846 -38.180 1.00 97.06 453 ASP A N 1
ATOM 3511 C CA . ASP A 1 453 ? 8.876 22.963 -38.023 1.00 97.06 453 ASP A CA 1
ATOM 3512 C C . ASP A 1 453 ? 8.546 21.852 -37.013 1.00 97.06 453 ASP A C 1
ATOM 3514 O O . ASP A 1 453 ? 8.764 21.967 -35.801 1.00 97.06 453 ASP A O 1
ATOM 3518 N N . SER A 1 454 ? 7.998 20.756 -37.538 1.00 96.25 454 SER A N 1
ATOM 3519 C CA . SER A 1 454 ? 7.591 19.590 -36.748 1.00 96.25 454 SER A CA 1
ATOM 3520 C C . SER A 1 454 ? 8.722 18.987 -35.904 1.00 96.25 454 SER A C 1
ATOM 3522 O O . SER A 1 454 ? 8.461 18.440 -34.828 1.00 96.25 454 SER A O 1
ATOM 3524 N N . VAL A 1 455 ? 9.985 19.101 -36.336 1.00 96.94 455 VAL A N 1
ATOM 3525 C CA . VAL A 1 455 ? 11.130 18.549 -35.599 1.00 96.94 455 VAL A CA 1
ATOM 3526 C C . VAL A 1 455 ? 11.423 19.410 -34.376 1.00 96.94 455 VAL A C 1
ATOM 3528 O O . VAL A 1 455 ? 11.561 18.870 -33.271 1.00 96.94 455 VAL A O 1
ATOM 3531 N N . ALA A 1 456 ? 11.455 20.734 -34.549 1.00 97.00 456 ALA A N 1
ATOM 3532 C CA . ALA A 1 456 ? 11.647 21.679 -33.454 1.00 97.00 456 ALA A CA 1
ATOM 3533 C C . ALA A 1 456 ? 10.509 21.593 -32.421 1.00 97.00 456 ALA A C 1
ATOM 3535 O O . ALA A 1 456 ? 10.780 21.457 -31.223 1.00 97.00 456 ALA A O 1
ATOM 3536 N N . ALA A 1 457 ? 9.249 21.563 -32.872 1.00 96.75 457 ALA A N 1
ATOM 3537 C CA . ALA A 1 457 ? 8.082 21.422 -31.996 1.00 96.75 457 ALA A CA 1
ATOM 3538 C C . ALA A 1 457 ? 8.117 20.100 -31.205 1.00 96.75 457 ALA A C 1
ATOM 3540 O O . ALA A 1 457 ? 7.961 20.079 -29.982 1.00 96.75 457 ALA A O 1
ATOM 3541 N N . SER A 1 458 ? 8.435 18.986 -31.875 1.00 96.25 458 SER A N 1
ATOM 3542 C CA . SER A 1 458 ? 8.576 17.673 -31.232 1.00 96.25 458 SER A CA 1
ATOM 3543 C C . SER A 1 458 ? 9.706 17.642 -30.192 1.00 96.25 458 SER A C 1
ATOM 3545 O O . SER A 1 458 ? 9.587 16.998 -29.144 1.00 96.25 458 SER A O 1
ATOM 3547 N N . GLN A 1 459 ? 10.817 18.342 -30.447 1.00 97.44 459 GLN A N 1
ATOM 3548 C CA . GLN A 1 459 ? 11.917 18.460 -29.490 1.00 97.44 459 GLN A CA 1
ATOM 3549 C C . GLN A 1 459 ? 11.511 19.270 -28.253 1.00 97.44 459 GLN A C 1
ATOM 3551 O O . GLN A 1 459 ? 11.806 18.839 -27.135 1.00 97.44 459 GLN A O 1
ATOM 3556 N N . GLN A 1 460 ? 10.803 20.387 -28.437 1.00 97.50 460 GLN A N 1
ATOM 3557 C CA . GLN A 1 460 ? 10.290 21.205 -27.336 1.00 97.50 460 GLN A CA 1
ATOM 3558 C C . GLN A 1 460 ? 9.271 20.436 -26.487 1.00 97.50 460 GLN A C 1
ATOM 3560 O O . GLN A 1 460 ? 9.372 20.450 -25.262 1.00 97.50 460 GLN A O 1
ATOM 3565 N N . MET A 1 461 ? 8.379 19.654 -27.100 1.00 97.88 461 MET A N 1
ATOM 3566 C CA . MET A 1 461 ? 7.444 18.791 -26.365 1.00 97.88 461 MET A CA 1
ATOM 3567 C C . MET A 1 461 ? 8.145 17.754 -25.485 1.00 97.88 461 MET A C 1
ATOM 3569 O O . MET A 1 461 ? 7.755 17.570 -24.333 1.00 97.88 461 MET A O 1
ATOM 3573 N N . ARG A 1 462 ? 9.197 17.090 -25.987 1.00 97.25 462 ARG A N 1
ATOM 3574 C CA . ARG A 1 462 ? 9.980 16.133 -25.180 1.00 97.25 462 ARG A CA 1
ATOM 3575 C C . ARG A 1 462 ? 10.671 16.811 -24.000 1.00 97.25 462 ARG A C 1
ATOM 3577 O O . ARG A 1 462 ? 10.699 16.252 -22.906 1.00 97.25 462 ARG A O 1
ATOM 3584 N N . GLN A 1 463 ? 11.229 18.004 -24.216 1.00 97.50 463 GLN A N 1
ATOM 3585 C CA . GLN A 1 463 ? 11.836 18.790 -23.139 1.00 97.50 463 GLN A CA 1
ATOM 3586 C C . GLN A 1 463 ? 10.794 19.166 -22.086 1.00 97.50 463 GLN A C 1
ATOM 3588 O O . GLN A 1 463 ? 11.046 19.012 -20.893 1.00 97.50 463 GLN A O 1
ATOM 3593 N N . LEU A 1 464 ? 9.616 19.601 -22.525 1.00 97.88 464 LEU A N 1
ATOM 3594 C CA . LEU A 1 464 ? 8.547 20.037 -21.646 1.00 97.88 464 LEU A CA 1
ATOM 3595 C C . LEU A 1 464 ? 7.952 18.872 -20.839 1.00 97.88 464 LEU A C 1
ATOM 3597 O O . LEU A 1 464 ? 7.779 19.011 -19.632 1.00 97.88 464 LEU A O 1
ATOM 3601 N N . MET A 1 465 ? 7.772 17.694 -21.447 1.00 97.12 465 MET A N 1
ATOM 3602 C CA . MET A 1 465 ? 7.419 16.465 -20.721 1.00 97.12 465 MET A CA 1
ATOM 3603 C C . MET A 1 465 ? 8.428 16.131 -19.622 1.00 97.12 465 MET A C 1
ATOM 3605 O O . MET A 1 465 ? 8.034 15.889 -18.488 1.00 97.12 465 MET A O 1
ATOM 3609 N N . ALA A 1 466 ? 9.730 16.189 -19.917 1.00 96.31 466 ALA A N 1
ATOM 3610 C CA . ALA A 1 466 ? 10.753 15.916 -18.909 1.00 96.31 466 ALA A CA 1
ATOM 3611 C C . ALA A 1 466 ? 10.719 16.923 -17.740 1.00 96.31 466 ALA A C 1
ATOM 3613 O O . ALA A 1 466 ? 11.091 16.579 -16.617 1.00 96.31 466 ALA A O 1
ATOM 3614 N N . VAL A 1 467 ? 10.291 18.169 -17.981 1.00 97.19 467 VAL A N 1
ATOM 3615 C CA . VAL A 1 467 ? 10.074 19.163 -16.918 1.00 97.19 467 VAL A CA 1
ATOM 3616 C C . VAL A 1 467 ? 8.813 18.835 -16.116 1.00 97.19 467 VAL A C 1
ATOM 3618 O O . VAL A 1 467 ? 8.878 18.870 -14.887 1.00 97.19 467 VAL A O 1
ATOM 3621 N N . ILE A 1 468 ? 7.709 18.470 -16.778 1.00 97.50 468 ILE A N 1
ATOM 3622 C CA . ILE A 1 468 ? 6.470 18.031 -16.117 1.00 97.50 468 ILE A CA 1
ATOM 3623 C C . ILE A 1 468 ? 6.752 16.835 -15.205 1.00 97.50 468 ILE A C 1
ATOM 3625 O O . ILE A 1 468 ? 6.422 16.900 -14.025 1.00 97.50 468 ILE A O 1
ATOM 3629 N N . ASP A 1 469 ? 7.435 15.799 -15.697 1.00 96.62 469 ASP A N 1
ATOM 3630 C CA . ASP A 1 469 ? 7.757 14.597 -14.916 1.00 96.62 469 ASP A CA 1
ATOM 3631 C C . ASP A 1 469 ? 8.539 14.953 -13.642 1.00 96.62 469 ASP A C 1
ATOM 3633 O O . ASP A 1 469 ? 8.157 14.574 -12.534 1.00 96.62 469 ASP A O 1
ATOM 3637 N N . ARG A 1 470 ? 9.573 15.799 -13.763 1.00 97.56 470 ARG A N 1
ATOM 3638 C CA . ARG A 1 470 ? 10.344 16.285 -12.604 1.00 97.56 470 ARG A CA 1
ATOM 3639 C C . ARG A 1 470 ? 9.477 17.050 -11.603 1.00 97.56 470 ARG A C 1
ATOM 3641 O O . ARG A 1 470 ? 9.695 16.941 -10.397 1.00 97.56 470 ARG A O 1
ATOM 3648 N N . LYS A 1 471 ? 8.525 17.856 -12.076 1.00 96.50 471 LYS A N 1
ATOM 3649 C CA . LYS A 1 471 ? 7.613 18.632 -11.220 1.00 96.50 471 LYS A CA 1
ATOM 3650 C C . LYS A 1 471 ? 6.577 17.736 -10.542 1.00 96.50 471 LYS A C 1
ATOM 3652 O O . LYS A 1 471 ? 6.285 17.932 -9.362 1.00 96.50 471 LYS A O 1
ATOM 3657 N N . VAL A 1 472 ? 6.082 16.714 -11.237 1.00 96.88 472 VAL A N 1
ATOM 3658 C CA . VAL A 1 472 ? 5.207 15.680 -10.672 1.00 96.88 472 VAL A CA 1
ATOM 3659 C C . VAL A 1 472 ? 5.935 14.913 -9.566 1.00 96.88 472 VAL A C 1
ATOM 3661 O O . VAL A 1 472 ? 5.371 14.745 -8.484 1.00 96.88 472 VAL A O 1
ATOM 3664 N N . ASP A 1 473 ? 7.198 14.537 -9.769 1.00 95.62 473 ASP A N 1
ATOM 3665 C CA . ASP A 1 473 ? 8.022 13.884 -8.741 1.00 95.62 473 ASP A CA 1
ATOM 3666 C C . ASP A 1 473 ? 8.240 14.785 -7.511 1.00 95.62 473 ASP A C 1
ATOM 3668 O O . ASP A 1 473 ? 8.146 14.336 -6.359 1.00 95.62 473 ASP A O 1
ATOM 3672 N N . GLN A 1 474 ? 8.471 16.086 -7.728 1.00 95.94 474 GLN A N 1
ATOM 3673 C CA . GLN A 1 474 ? 8.553 17.078 -6.648 1.00 95.94 474 GLN A CA 1
ATOM 3674 C C . GLN A 1 474 ? 7.235 17.172 -5.865 1.00 95.94 474 GLN A C 1
ATOM 3676 O O . GLN A 1 474 ? 7.246 17.153 -4.631 1.00 95.94 474 GLN A O 1
ATOM 3681 N N . LEU A 1 475 ? 6.095 17.209 -6.561 1.00 96.88 475 LEU A N 1
ATOM 3682 C CA . LEU A 1 475 ? 4.771 17.245 -5.942 1.00 96.88 475 LEU A CA 1
ATOM 3683 C C . LEU A 1 475 ? 4.487 15.971 -5.132 1.00 96.88 475 LEU A C 1
ATOM 3685 O O . LEU A 1 475 ? 3.960 16.052 -4.020 1.00 96.88 475 LEU A O 1
ATOM 3689 N N . GLN A 1 476 ? 4.850 14.795 -5.652 1.00 95.56 476 GLN A N 1
ATOM 3690 C CA . GLN A 1 476 ? 4.721 13.527 -4.929 1.00 95.56 476 GLN A CA 1
ATOM 3691 C C . GLN A 1 476 ? 5.569 13.524 -3.650 1.00 95.56 476 GLN A C 1
ATOM 3693 O O . GLN A 1 476 ? 5.078 13.148 -2.583 1.00 95.56 476 GLN A O 1
ATOM 3698 N N . THR A 1 477 ? 6.806 14.018 -3.734 1.00 94.62 477 THR A N 1
ATOM 3699 C CA . THR A 1 477 ? 7.712 14.135 -2.584 1.00 94.62 477 THR A CA 1
ATOM 3700 C C . THR A 1 477 ? 7.139 15.060 -1.507 1.00 94.62 477 THR A C 1
ATOM 3702 O O . THR A 1 477 ? 7.140 14.710 -0.324 1.00 94.62 477 THR A O 1
ATOM 3705 N N . LEU A 1 478 ? 6.596 16.218 -1.892 1.00 95.25 478 LEU A N 1
ATOM 3706 C CA . LEU A 1 478 ? 5.988 17.156 -0.943 1.00 95.25 478 LEU A CA 1
ATOM 3707 C C . LEU A 1 478 ? 4.704 16.606 -0.316 1.00 95.25 478 LEU A C 1
ATOM 3709 O O . LEU A 1 478 ? 4.513 16.751 0.890 1.00 95.25 478 LEU A O 1
ATOM 3713 N N . ARG A 1 479 ? 3.865 15.894 -1.077 1.00 94.81 479 ARG A N 1
ATOM 3714 C CA . ARG A 1 479 ? 2.688 15.205 -0.518 1.00 94.81 479 ARG A CA 1
ATOM 3715 C C . ARG A 1 479 ? 3.065 14.138 0.500 1.00 94.81 479 ARG A C 1
ATOM 3717 O O . ARG A 1 479 ? 2.406 14.016 1.531 1.00 94.81 479 ARG A O 1
ATOM 3724 N N . PHE A 1 480 ? 4.137 13.392 0.250 1.00 94.88 480 PHE A N 1
ATOM 3725 C CA . PHE A 1 480 ? 4.649 12.431 1.222 1.00 94.88 480 PHE A CA 1
ATOM 3726 C C . PHE A 1 480 ? 5.112 13.126 2.514 1.00 94.88 480 PHE A C 1
ATOM 3728 O O . PHE A 1 480 ? 4.787 12.682 3.617 1.00 94.88 480 PHE A O 1
ATOM 3735 N N . GLN A 1 481 ? 5.811 14.262 2.403 1.00 93.62 481 GLN A N 1
ATOM 3736 C CA . GLN A 1 481 ? 6.201 15.068 3.566 1.00 93.62 481 GLN A CA 1
ATOM 3737 C C . GLN A 1 481 ? 4.988 15.626 4.322 1.00 93.62 481 GLN A C 1
ATOM 3739 O O . GLN A 1 481 ? 4.967 15.594 5.554 1.00 93.62 481 GLN A O 1
ATOM 3744 N N . GLN A 1 482 ? 3.958 16.073 3.604 1.00 93.56 482 GLN A N 1
ATOM 3745 C CA . GLN A 1 482 ? 2.705 16.537 4.188 1.00 93.56 482 GLN A CA 1
ATOM 3746 C C . GLN A 1 482 ? 2.005 15.424 4.979 1.00 93.56 482 GLN A C 1
ATOM 3748 O O . GLN A 1 482 ? 1.608 15.642 6.124 1.00 93.56 482 GLN A O 1
ATOM 3753 N N . GLN A 1 483 ? 1.905 14.217 4.415 1.00 93.00 483 GLN A N 1
ATOM 3754 C CA . GLN A 1 483 ? 1.320 13.063 5.102 1.00 93.00 483 GLN A CA 1
ATOM 3755 C C . GLN A 1 483 ? 2.093 12.728 6.384 1.00 93.00 483 GLN A C 1
ATOM 3757 O O . GLN A 1 483 ? 1.492 12.539 7.442 1.00 93.00 483 GLN A O 1
ATOM 3762 N N . LYS A 1 484 ? 3.429 12.737 6.319 1.00 93.94 484 LYS A N 1
ATOM 3763 C CA . LYS A 1 484 ? 4.293 12.524 7.487 1.00 93.94 484 LYS A CA 1
ATOM 3764 C C . LYS A 1 484 ? 4.090 13.600 8.560 1.00 93.94 484 LYS A C 1
ATOM 3766 O O . LYS A 1 484 ? 4.093 13.299 9.753 1.00 93.94 484 LYS A O 1
ATOM 3771 N N . HIS A 1 485 ? 3.901 14.856 8.157 1.00 92.25 485 HIS A N 1
ATOM 3772 C CA . HIS A 1 485 ? 3.595 15.946 9.083 1.00 92.25 485 HIS A CA 1
ATOM 3773 C C . HIS A 1 485 ? 2.222 15.757 9.751 1.00 92.25 485 HIS A C 1
ATOM 3775 O O . HIS A 1 485 ? 2.110 15.900 10.968 1.00 92.25 485 HIS A O 1
ATOM 3781 N N . GLN A 1 486 ? 1.193 15.361 8.996 1.00 91.69 486 GLN A N 1
ATOM 3782 C CA . GLN A 1 486 ? -0.138 15.058 9.538 1.00 91.69 486 GLN A CA 1
ATOM 3783 C C . GLN A 1 486 ? -0.111 13.881 10.520 1.00 91.69 486 GLN A C 1
ATOM 3785 O O . GLN A 1 486 ? -0.731 13.944 11.582 1.00 91.69 486 GLN A O 1
ATOM 3790 N N . GLU A 1 487 ? 0.644 12.828 10.208 1.00 93.50 487 GLU A N 1
ATOM 3791 C CA . GLU A 1 487 ? 0.843 11.694 11.110 1.00 93.50 487 GLU A CA 1
ATOM 3792 C C . GLU A 1 487 ? 1.530 12.130 12.410 1.00 93.50 487 GLU A C 1
ATOM 3794 O O . GLU A 1 487 ? 1.068 11.787 13.499 1.00 93.50 487 GLU A O 1
ATOM 3799 N N . LYS A 1 488 ? 2.561 12.981 12.319 1.00 93.44 488 LYS A N 1
ATOM 3800 C CA . LYS A 1 488 ? 3.223 13.567 13.491 1.00 93.44 488 LYS A CA 1
ATOM 3801 C C . LYS A 1 488 ? 2.249 14.372 14.361 1.00 93.44 488 LYS A C 1
ATOM 3803 O O . LYS A 1 488 ? 2.266 14.216 15.582 1.00 93.44 488 LYS A O 1
ATOM 3808 N N . LEU A 1 489 ? 1.384 15.195 13.762 1.00 91.50 489 LEU A N 1
ATOM 3809 C CA . LEU A 1 489 ? 0.356 15.949 14.492 1.00 91.50 489 LEU A CA 1
ATOM 3810 C C . LEU A 1 489 ? -0.675 15.025 15.153 1.00 91.50 489 LEU A C 1
ATOM 3812 O O . LEU A 1 489 ? -1.061 15.252 16.301 1.00 91.50 489 LEU A O 1
ATOM 3816 N N . ARG A 1 490 ? -1.087 13.951 14.469 1.00 92.81 490 ARG A N 1
ATOM 3817 C CA . ARG A 1 490 ? -1.993 12.939 15.026 1.00 92.81 490 ARG A CA 1
ATOM 3818 C C . ARG A 1 490 ? -1.372 12.239 16.235 1.00 92.81 490 ARG A C 1
ATOM 3820 O O . ARG A 1 490 ? -2.034 12.119 17.263 1.00 92.81 490 ARG A O 1
ATOM 3827 N N . ILE A 1 491 ? -0.107 11.827 16.137 1.00 92.75 491 ILE A N 1
ATOM 3828 C CA . ILE A 1 491 ? 0.640 11.229 17.253 1.00 92.75 491 ILE A CA 1
ATOM 3829 C C . ILE A 1 491 ? 0.727 12.219 18.419 1.00 92.75 491 ILE A C 1
ATOM 3831 O O . ILE A 1 491 ? 0.442 11.854 19.556 1.00 92.75 491 ILE A O 1
ATOM 3835 N N . GLN A 1 492 ? 1.040 13.490 18.150 1.00 94.00 492 GLN A N 1
ATOM 3836 C CA . GLN A 1 492 ? 1.102 14.521 19.186 1.00 94.00 492 GLN A CA 1
ATOM 3837 C C . GLN A 1 492 ? -0.254 14.738 19.882 1.00 94.00 492 GLN A C 1
ATOM 3839 O O . GLN A 1 492 ? -0.292 14.935 21.096 1.00 94.00 492 GLN A O 1
ATOM 3844 N N . HIS A 1 493 ? -1.369 14.677 19.148 1.00 92.88 493 HIS A N 1
ATOM 3845 C CA . HIS A 1 493 ? -2.710 14.751 19.731 1.00 92.88 493 HIS A CA 1
ATOM 3846 C C . HIS A 1 493 ? -3.003 13.559 20.655 1.00 92.88 493 HIS A C 1
ATOM 3848 O O . HIS A 1 493 ? -3.510 13.755 21.758 1.00 92.88 493 HIS A O 1
ATOM 3854 N N . VAL A 1 494 ? -2.650 12.340 20.232 1.00 93.06 494 VAL A N 1
ATOM 3855 C CA . VAL A 1 494 ? -2.790 11.132 21.062 1.00 93.06 494 VAL A CA 1
ATOM 3856 C C . VAL A 1 494 ? -1.944 11.249 22.331 1.00 93.06 494 VAL A C 1
ATOM 3858 O O . VAL A 1 494 ? -2.462 11.020 23.418 1.00 93.06 494 VAL A O 1
ATOM 3861 N N . LEU A 1 495 ? -0.688 11.694 22.231 1.00 95.50 495 LEU A N 1
ATOM 3862 C CA . LEU A 1 495 ? 0.172 11.901 23.403 1.00 95.50 495 LEU A CA 1
ATOM 3863 C C . LEU A 1 495 ? -0.413 12.931 24.383 1.00 95.50 495 LEU A C 1
ATOM 3865 O O . LEU A 1 495 ? -0.443 12.675 25.581 1.00 95.50 495 LEU A O 1
ATOM 3869 N N . LYS A 1 496 ? -0.967 14.045 23.887 1.00 95.56 496 LYS A N 1
ATOM 3870 C CA . LYS A 1 496 ? -1.682 15.027 24.728 1.00 95.56 496 LYS A CA 1
ATOM 3871 C C . LYS A 1 496 ? -2.957 14.468 25.363 1.00 95.56 496 LYS A C 1
ATOM 3873 O O . LYS A 1 496 ? -3.423 14.986 26.375 1.00 95.56 496 LYS A O 1
ATOM 3878 N N . GLN A 1 497 ? -3.597 13.479 24.747 1.00 93.88 497 GLN A N 1
ATOM 3879 C CA . GLN A 1 497 ? -4.736 12.796 25.354 1.00 93.88 497 GLN A CA 1
ATOM 3880 C C . GLN A 1 497 ? -4.276 11.867 26.479 1.00 93.88 497 GLN A C 1
ATOM 3882 O O . GLN A 1 497 ? -4.820 11.960 27.574 1.00 93.88 497 GLN A O 1
ATOM 3887 N N . VAL A 1 498 ? -3.236 11.066 26.238 1.00 94.38 498 VAL A N 1
ATOM 3888 C CA . VAL A 1 498 ? -2.625 10.198 27.256 1.00 94.38 498 VAL A CA 1
ATOM 3889 C C . VAL A 1 498 ? -2.146 11.014 28.458 1.00 94.38 498 VAL A C 1
ATOM 3891 O O . VAL A 1 498 ? -2.404 10.635 29.592 1.00 94.38 498 VAL A O 1
ATOM 3894 N N . GLU A 1 499 ? -1.521 12.171 28.233 1.00 96.25 499 GLU A N 1
ATOM 3895 C CA . GLU A 1 499 ? -1.100 13.081 29.307 1.00 96.25 499 GLU A CA 1
ATOM 3896 C C . GLU A 1 499 ? -2.290 13.579 30.146 1.00 96.25 499 GLU A C 1
ATOM 3898 O O . GLU A 1 499 ? -2.225 13.590 31.373 1.00 96.25 499 GLU A O 1
ATOM 3903 N N . ARG A 1 500 ? -3.415 13.936 29.509 1.00 96.62 500 ARG A N 1
ATOM 3904 C CA . ARG A 1 500 ? -4.642 14.338 30.220 1.00 96.62 500 ARG A CA 1
ATOM 3905 C C . ARG A 1 500 ? -5.247 13.195 31.033 1.00 96.62 500 ARG A C 1
ATOM 3907 O O . ARG A 1 500 ? -5.673 13.429 32.160 1.00 96.62 500 ARG A O 1
ATOM 3914 N N . GLU A 1 501 ? -5.292 11.990 30.471 1.00 95.62 501 GLU A N 1
ATOM 3915 C CA . GLU A 1 501 ? -5.781 10.793 31.164 1.00 95.62 501 GLU A CA 1
ATOM 3916 C C . GLU A 1 501 ? -4.876 10.437 32.350 1.00 95.62 501 GLU A C 1
ATOM 3918 O O . GLU A 1 501 ? -5.376 10.179 33.442 1.00 95.62 501 GLU A O 1
ATOM 3923 N N . ASN A 1 502 ? -3.554 10.525 32.181 1.00 97.06 502 ASN A N 1
ATOM 3924 C CA . ASN A 1 502 ? -2.601 10.288 33.260 1.00 97.06 502 ASN A CA 1
ATOM 3925 C C . ASN A 1 502 ? -2.743 11.327 34.384 1.00 97.06 502 ASN A C 1
ATOM 3927 O O . ASN A 1 502 ? -2.848 10.954 35.548 1.00 97.06 502 ASN A O 1
ATOM 3931 N N . ASN A 1 503 ? -2.864 12.615 34.045 1.00 97.88 503 ASN A N 1
ATOM 3932 C CA . ASN A 1 503 ? -3.117 13.677 35.026 1.00 97.88 503 ASN A CA 1
ATOM 3933 C C . ASN A 1 503 ? -4.437 13.460 35.787 1.00 97.88 503 ASN A C 1
ATOM 3935 O O . ASN A 1 503 ? -4.522 13.744 36.981 1.00 97.88 503 ASN A O 1
ATOM 3939 N N . TRP A 1 504 ? -5.476 12.949 35.117 1.00 97.50 504 TRP A N 1
ATOM 3940 C CA . TRP A 1 504 ? -6.736 12.593 35.771 1.00 97.50 504 TRP A CA 1
ATOM 3941 C C . TRP A 1 504 ? -6.557 11.416 36.737 1.00 97.50 504 TRP A C 1
ATOM 3943 O O . TRP A 1 504 ? -7.001 11.498 37.881 1.00 97.50 504 TRP A O 1
ATOM 3953 N N . CYS A 1 505 ? -5.852 10.359 36.324 1.00 97.19 505 CYS A N 1
ATOM 3954 C CA . CYS A 1 505 ? -5.509 9.239 37.199 1.00 97.19 505 CYS A CA 1
ATOM 3955 C C . CYS A 1 505 ? -4.715 9.707 38.427 1.00 97.19 505 CYS A C 1
ATOM 3957 O O . CYS A 1 505 ? -5.063 9.343 39.547 1.00 97.19 505 CYS A O 1
ATOM 3959 N N . GLU A 1 506 ? -3.702 10.559 38.251 1.00 97.31 506 GLU A N 1
ATOM 3960 C CA . GLU A 1 506 ? -2.912 11.136 39.349 1.00 97.31 506 GLU A CA 1
ATOM 3961 C C . GLU A 1 506 ? -3.773 11.948 40.331 1.00 97.31 506 GLU A C 1
ATOM 3963 O O . GLU A 1 506 ? -3.592 11.843 41.548 1.00 97.31 506 GLU A O 1
ATOM 3968 N N . GLN A 1 507 ? -4.757 12.706 39.837 1.00 97.31 507 GLN A N 1
ATOM 3969 C CA . GLN A 1 507 ? -5.726 13.412 40.685 1.00 97.31 507 GLN A CA 1
ATOM 3970 C C . GLN A 1 507 ? -6.628 12.443 41.455 1.00 97.31 507 GLN A C 1
ATOM 3972 O O . GLN A 1 507 ? -6.838 12.621 42.655 1.00 97.31 507 GLN A O 1
ATOM 3977 N N . VAL A 1 508 ? -7.140 11.398 40.797 1.00 96.94 508 VAL A N 1
ATOM 3978 C CA . VAL A 1 508 ? -7.957 10.360 41.446 1.00 96.94 508 VAL A CA 1
ATOM 3979 C C . VAL A 1 508 ? -7.154 9.649 42.534 1.00 96.94 508 VAL A C 1
ATOM 3981 O O . VAL A 1 508 ? -7.641 9.519 43.657 1.00 96.94 508 VAL A O 1
ATOM 3984 N N . TYR A 1 509 ? -5.909 9.259 42.251 1.00 97.81 509 TYR A N 1
ATOM 3985 C CA . TYR A 1 509 ? -5.015 8.670 43.247 1.00 97.81 509 TYR A CA 1
ATOM 3986 C C . TYR A 1 509 ? -4.754 9.626 44.411 1.00 97.81 509 TYR A C 1
ATOM 3988 O O . TYR A 1 509 ? -4.849 9.211 45.564 1.00 97.81 509 TYR A O 1
ATOM 3996 N N . SER A 1 510 ? -4.500 10.907 44.136 1.00 97.50 510 SER A N 1
ATOM 3997 C CA . SER A 1 510 ? -4.307 11.927 45.175 1.00 97.50 510 SER A CA 1
ATOM 3998 C C . SER A 1 510 ? -5.538 12.065 46.078 1.00 97.50 510 SER A C 1
ATOM 4000 O O . SER A 1 510 ? -5.400 12.111 47.300 1.00 97.50 510 SER A O 1
ATOM 4002 N N . ASN A 1 511 ? -6.743 12.044 45.502 1.00 96.81 511 ASN A N 1
ATOM 4003 C CA . ASN A 1 511 ? -8.001 12.103 46.249 1.00 96.81 511 ASN A CA 1
ATOM 4004 C C . ASN A 1 511 ? -8.223 10.856 47.115 1.00 96.81 511 ASN A C 1
ATOM 4006 O O . ASN A 1 511 ? -8.609 10.982 48.275 1.00 96.81 511 ASN A O 1
ATOM 4010 N N . ILE A 1 512 ? -7.952 9.659 46.583 1.00 96.69 512 ILE A N 1
ATOM 4011 C CA . ILE A 1 512 ? -8.049 8.400 47.340 1.00 96.69 512 ILE A CA 1
ATOM 4012 C C . ILE A 1 512 ? -7.058 8.411 48.508 1.00 96.69 512 ILE A C 1
ATOM 4014 O O . ILE A 1 512 ? -7.432 8.105 49.638 1.00 96.69 512 ILE A O 1
ATOM 4018 N N . VAL A 1 513 ? -5.808 8.814 48.265 1.00 97.44 513 VAL A N 1
ATOM 4019 C CA . VAL A 1 513 ? -4.784 8.924 49.315 1.00 97.44 513 VAL A CA 1
ATOM 4020 C C . VAL A 1 513 ? -5.198 9.934 50.387 1.00 97.44 513 VAL A C 1
ATOM 4022 O O . VAL A 1 513 ? -4.985 9.674 51.570 1.00 97.44 513 VAL A O 1
ATOM 4025 N N . HIS A 1 514 ? -5.805 11.061 50.004 1.00 96.19 514 HIS A N 1
ATOM 4026 C CA . HIS A 1 514 ? -6.321 12.043 50.957 1.00 96.19 514 HIS A CA 1
ATOM 4027 C C . HIS A 1 514 ? -7.466 11.467 51.800 1.00 96.19 514 HIS A C 1
ATOM 4029 O O . HIS A 1 514 ? -7.420 11.582 53.020 1.00 96.19 514 HIS A O 1
ATOM 4035 N N . LEU A 1 515 ? -8.444 10.798 51.175 1.00 95.75 515 LEU A N 1
ATOM 4036 C CA . LEU A 1 515 ? -9.571 10.150 51.859 1.00 95.75 515 LEU A CA 1
ATOM 4037 C C . LEU A 1 515 ? -9.117 9.097 52.876 1.00 95.75 515 LEU A C 1
ATOM 4039 O O . LEU A 1 515 ? -9.689 9.010 53.955 1.00 95.75 515 LEU A O 1
ATOM 4043 N N . VAL A 1 516 ? -8.082 8.319 52.549 1.00 95.50 516 VAL A N 1
ATOM 4044 C CA . VAL A 1 516 ? -7.521 7.301 53.454 1.00 95.50 516 VAL A CA 1
ATOM 4045 C C . VAL A 1 516 ? -6.734 7.929 54.615 1.00 95.50 516 VAL A C 1
ATOM 4047 O O . VAL A 1 516 ? -6.624 7.321 55.676 1.00 95.50 516 VAL A O 1
ATOM 4050 N N . ARG A 1 517 ? -6.165 9.129 54.435 1.00 94.94 517 ARG A N 1
ATOM 4051 C CA . ARG A 1 517 ? -5.326 9.801 55.445 1.00 94.94 517 ARG A CA 1
ATOM 4052 C C . ARG A 1 517 ? -6.079 10.730 56.389 1.00 94.94 517 ARG A C 1
ATOM 4054 O O . ARG A 1 517 ? -5.527 11.047 57.437 1.00 94.94 517 ARG A O 1
ATOM 4061 N N . THR A 1 518 ? -7.270 11.201 56.034 1.00 81.75 518 THR A N 1
ATOM 4062 C CA . THR A 1 518 ? -8.120 11.992 56.935 1.00 81.75 518 THR A CA 1
ATOM 4063 C C . THR A 1 518 ? -8.932 11.058 57.842 1.00 81.75 518 THR A C 1
ATOM 4065 O O . THR A 1 518 ? -9.821 10.391 57.311 1.00 81.75 518 THR A O 1
ATOM 4068 N N . PRO A 1 519 ? -8.617 10.966 59.152 1.00 64.06 519 PRO A N 1
ATOM 4069 C CA . PRO A 1 519 ? -9.338 10.121 60.106 1.00 64.06 519 PRO A CA 1
ATOM 4070 C C . PRO A 1 519 ? -10.733 10.647 60.460 1.00 64.06 519 PRO A C 1
ATOM 4072 O O . PRO A 1 519 ? -10.945 11.883 60.387 1.00 64.06 519 PRO A O 1
#

Sequence (519 aa):
MSSVNSNSTPSHSTVDPLSELHARLRSLEDENEYYNQLKARAQNALESHRSDLTLLQQKERAIFAAREDDLRLQLQEALQFNRKAFEKIEEAQRKAHQELREEILATRTEGSTRLNSLQEELEALWRERLKLERDLMNLEGEANRIKDIVRDDIYEQSCLHAELQEAKQALLDSLHQLAATDRSRGTCSKGALETPTVLKTPALLSPRCVESPKKRFIPSGPTIPRARSGPPSRHGSRRCRCACSLSSPLRAARDRRDGSGNIPESHNLASMVSTLERRNYLRPRAYLQRHGRDMGYQSASIKIIGCAPLPLLSASPATVVTPSLRSPPRVSAGEANTRAPRMSTTEGSPSENKSATIDANSPSTSSSVSNNRGNFSIPQQQTQRESHSPKTRPHSKSCAKCFDSSPSGPRSPAPITDGLTLDAACQMLKEEIAELEGAYAAFYEQLHDPCCDSVAASQQMRQLMAVIDRKVDQLQTLRFQQQKHQEKLRIQHVLKQVERENNWCEQVYSNIVHLVRTP

pLDDT: mean 70.51, std 27.28, range [28.06, 98.62]

Foldseek 3Di:
DDDDDDDDDDDDDPPDVVVVVVVVVVVVVVVVVVVVVVVVVVVVVVVVVVVVVVVVVVVVVVVVVVVVVVVVVVVVVVVVVVVVVVVVVVVVVVVVVVVVVVVVVVVVVVVVVVVVVVVVVVVVVVVVVVVVVVVVVVVVVVVVVVVVVVVVVVVVVVVVVVVVVVVVVVVVVVVVVVVVVVVVDDDDDDDDDDDDDDDDDDPPPDPPPPPDPPPPPDPDPDDDPDPDPDDDDDDDDPPPDDDDDDDDDDDDDDDDDDDDDDDDPPPCPVVVVVVVVVVVVCVVVVVCVVVPNDPPPPPPPDDDDDDDDDDDDDDDDDDDDDDDDDDDDDDDDDDDDDDDDDDDDDDDDDDDDDDDDDDDDDDDDDDDDDDDDDDDDDDDDDDDDDDDDDDDDDDDDDDDDDDDDDDDDPPDDDPDLDLVVLVVVLVVLVVVLVVLVVVLVVLVVQCVDPPHPVVVSVVVNVVSVVVSVVSVVVSVVSVVVSVVSVVVVVVVVVVVVVVVVVVVVVVVVVVVVVVVPPD